Protein 1IXR (pdb70)

Secondary structure (DSSP, 8-state):
---EEEEEEEEE-SSEEEEE-SSEEEEEE--HHHHHH--TTSEEEEEE-----SS---EEEESSHHHHHHHHHHHSSS---HHHHHHHHHHS-HHHHHHHHHTT-HHHHTTSTT--HHHHHHHHHHHTTTS-S--/-EEEEEEEEEEE-SSEEEEEETTEEEEEE--HHHHHT--TTSEEEEE-B----SS---EE--SSHHHHHHHHHHHHSTT--HHHHHHHHHHS-HHHHHHHHHHT-HHHHHSSSS--HHHHHHHHHHHTTT--SS-SS-----S-HHHHHHHHHHHTSS-HHHHHHHHHHHHHH-S---HHHHHHHHHHHT-/------STT--S-SHHHHTTTTTTTGGGTT-S----EEE-SSSSSSSHHHHHHHGGGTT--EEEEESS---STTHHHHHHSSS--SS-EEEEETTTS--TTTTTTTSHHHHSS---EE--SSS---EE-------EEEEE-SS-TTTS-GGGTTSSEEE-----THHHHHHHHHHTTSSSS--B-HHHHHHHHTTSTT-SGGGTHHHHHHTT-HHHHTT--B-TTHHHHHHHSSS-BSSS-BTHHHHHHIIIIIII-SS---HHHHHHHTTS-HHHHHHHTHHHHHTSSSEEEETTEEEE-HHHHTT-

InterPro domains:
  IPR000085 Holliday junction branch migration complex subunit RuvA [MF_00031] (1-191)
  IPR000085 Holliday junction branch migration complex subunit RuvA [TIGR00084] (1-188)
  IPR003583 Helix-hairpin-helix DNA-binding motif, class 1 [SM00278] (72-91)
  IPR003583 Helix-hairpin-helix DNA-binding motif, class 1 [SM00278] (107-126)
  IPR010994 RuvA domain 2-like [SSF47781] (65-133)
  IPR011114 Holliday junction DNA helicase RuvA, C-terminal [PF07499] (145-190)
  IPR011114 Holliday junction DNA helicase RuvA, C-terminal [cd14332] (145-188)
  IPR012340 Nucleic acid-binding, OB-fold [G3DSA:2.40.50.140] (1-62)
  IPR012340 Nucleic acid-binding, OB-fold [SSF50249] (1-62)
  IPR013849 DNA helicase, Holliday junction RuvA type, domain I, bacterial [PF01330] (1-61)
  IPR036267 RuvA, C-terminal domain superfamily [SSF46929] (143-190)
  IPR060101 SAM-like helix-hairpin-helix tandem [PF14520] (71-128)

Nearest PDB structures (foldseek):
  1ixr-assembly1_B  TM=1.005E+00  e=9.733E-39  Thermus thermophilus
  1ixr-assembly1_A  TM=9.745E-01  e=1.577E-21  Thermus thermophilus
  7oa5-assembly1_D  TM=7.017E-01  e=7.449E-16  Mycobacterium leprae TN
  7oa5-assembly1_A  TM=7.133E-01  e=2.540E-15  Mycobacterium leprae TN
  7oa5-assembly1_C  TM=6.881E-01  e=7.663E-15  Mycobacterium leprae TN

B-factor: mean 89.3, std 57.04, range [1.0, 200.0]

Organism: Thermus thermophilus (strain ATCC 27634 / DSM 579 / HB8) (NCBI:txid300852)

Radius of gyration: 40.79 Å; Cα contacts (8 Å, |Δi|>4): 1121; chains: 3; bounding box: 79×107×86 Å

Solvent-accessible surface area: 34448 Å² total; per-residue (Å²): 209,31,133,96,20,154,9,68,0,77,100,58,88,89,40,0,0,7,0,45,33,74,34,31,0,27,42,0,63,4,5,68,67,29,11,128,84,14,109,96,54,123,127,26,26,0,49,0,33,34,36,122,80,166,97,7,44,18,2,2,0,0,49,47,139,46,15,4,51,8,0,41,37,4,19,76,23,78,20,62,20,20,174,23,2,19,16,0,8,32,43,13,51,10,146,85,0,5,165,4,0,55,120,24,40,2,186,53,0,64,66,2,94,72,3,28,110,176,31,0,76,90,0,10,103,74,5,155,65,128,10,79,116,152,111,41,20,32,40,0,97,7,71,2,78,118,51,107,105,34,2,0,30,0,58,3,77,72,81,51,56,102,0,66,4,2,63,64,22,5,144,92,10,111,79,43,122,110,31,23,0,41,1,43,19,36,34,130,138,150,33,126,28,19,16,0,0,51,58,55,22,12,0,31,0,0,48,36,0,40,70,5,78,65,8,22,31,173,32,0,19,18,9,8,27,44,16,81,44,142,79,0,0,116,2,0,54,99,24,40,18,200,45,2,37,79,15,87,49,90,16,160,178,36,2,76,129,2,4,144,60,0,130,49,130,7,25,129,120,18,44,58,41,101,175,127,156,44,112,32,15,76,35,0,6,77,0,0,38,60,6,34,12,176,88,57,100,0,105,63,22,0,96,84,5,40,67,96,76,110,176,23,164,8,29,78,3,1,37,66,0,4,96,106,18,224,147,171,72,93,49,30,55,142,73,31,54,6,52,96,132,8,11,136,100,5,97,68,86,28,99,14,11,177,83,172,102,74,50,24,89,19,4,1,0,56,18,29,70,25,1,14,26,52,57,4,0,74,2,12,5,124,99,38,62,27,104,36,121,63,34,44,0,77,65,13,142,57,38,0,40,11,0,29,28,10,10,110,38,12,122,92,2,6,2,7,4,9,46,68,0,12,143,23,40,217,86,1,26,101,44,14,50,22,2,68,114,89,79,38,1,63,1,101,19,34,160,64,138,74,66,132,76,16,179,10,104,2,20,57,10,3,2,3,0,0,0,57,117,14,76,169,80,18,35,94,4,93,76,92,6,26,37,79,12,78,2,93,68,11,59,54,108,42,0,2,93,1,8,58,136,36,11,157,91,176,56,48,155,7,39,83,72,0,1,56,16,4,1,97,24,0,49,13,8,41,111,19,2,66,139,40,42,114,130,44,116,148,76,90,143,25,64,70,74,91,88,38,53,107,115,38,8,79,84,35,10,54,53,96,29,85,20,60,56,5,6,80,117,70,6,125,50,1,6,57,32,2,31,141,153,62,21,18,28,69,29,14,40,80,66,0,0,101,28,7,103,47,96,70,31,57,1,27,87,89,42,0,53,13,0,60,82,52,40,5,5,116,102,38,146,189,6,19,22,7,33,110,119,2,93,203,70,151

Foldseek 3Di:
DQFKAKAAFQAQDDQWTWGDGPNDTDIAGEAPVCSVVDDHPDMDMFGKDWDADPVGIHIHTHRDVQLRVQLVLLCPFPCNPNLLSSLQCNQDPSVCCLVCLAVLPLVRSPSRPPCHSVNSVRSSVRCHPVSDPPD/DDFKFKAFQQAADDFWTWGCGPNDTHIAGEAPVVRVVHDGPDMAMWGWDWAQDDPGIHIYTYRDPLLVVQLVVLCVFDPRDNVLSSFLPNFDPQLVVLVCQQQFPLVVSLVTPVNDNCVSRSSRVVCHNVDDDPHNDPDDDDDDLLVVLLVVVCVVPDPRCLQSVVLVVVCVVPVDARSVNSNVVSVVVVD/DDDQQDVVPDQDDCPVCVVVVVLLCVCVVPNQERFAAEEAEAPLLDACSNVCRSQVSRPWHEAEEEAVVDDPLCPVVVVQAPPTDQHYEYEYEQNLDHDPCSLVQVLLCQVFAKRWAFAQDPPGDDIDIDGGHGYYYYYYHNDVPPSNPVCVVSTGDYDYTYAAALCSLLVVVQVVQPDPDAHEDRVLSSQLSQLQVSHNVSSCVLCVVVVPDDVCNVCRYYYNVVSQVCCVDVSADHRNQGDLNLLLVCCQPVVVRLDFDALVVSCVVSPHDSCCPCPVHVVVQVVPQFWDQDPRHIGGRPCHVVVD

Sequence (634 aa):
MIRYLRGLVLKKEAGGFVLLAGGVGFFLQAPTPFLQALEEGKEVGVHTHLLLKEEGLSLYGFPDEENLALFELLLSVSGVGPKVALALLSALPPRLLARALLEGDARLLTSASGVGRRLAERIALELKGKVPPHLMIRYLRGLVLKKEAGGFVLLAGGVGFFLQAPTPFLQALEEGKEVGVHTHLLLKEEGLSLYGFPDEENLALFELLLSVSGVGPKVALALLSALPPRLLARALLEGDARLLTSASGVGRRLAERIALELKGKVPPHLLAGEKVESEAAEEAVMALAALGFKEAQARAVVLDLLAQNPKARAQDLIKEALKRLRALRPKTLDEYIGQERLKQKLRVYLEAAKARKEPLEHLLLFGPPGLGKTTLAHVIAHELGVNLRVTSGPAIEKPGDLAAILANSLEEGDILFIDEIHRLSRQAEEHLYPAMEDFVMDIVIGQGPAARTIRLELPRFTLIGATTRPGLITAPLLSRFGIVEHLEYYTPEELAQGVMRDARLLGVRITEEAALEIGRRSRGTMRVAKRLFRRVRDFAQVAGEEVITRERALEALAALGLDELGLEKRDREILEVLILRFGGGPVGLATLATALSEDPGTLEEVHEPYLIRQGLLKRTPRGRVATELARRHL

Structure (mmCIF, N/CA/C/O backbone):
data_1IXR
#
_entry.id   1IXR
#
_cell.length_a   61.581
_cell.length_b   195.113
_cell.length_c   246.244
_cell.angle_alpha   90.00
_cell.angle_beta   90.00
_cell.angle_gamma   90.00
#
_symmetry.space_group_name_H-M   'I 2 2 2'
#
loop_
_entity.id
_entity.type
_entity.pdbx_description
1 polymer 'Holliday junction DNA helicase ruvA'
2 polymer RuvB
3 non-polymer 'PHOSPHOAMINOPHOSPHONIC ACID-ADENYLATE ESTER'
#
loop_
_atom_site.group_PDB
_atom_site.id
_atom_site.type_symbol
_atom_site.label_atom_id
_atom_site.label_alt_id
_atom_site.label_comp_id
_atom_site.label_asym_id
_atom_site.labe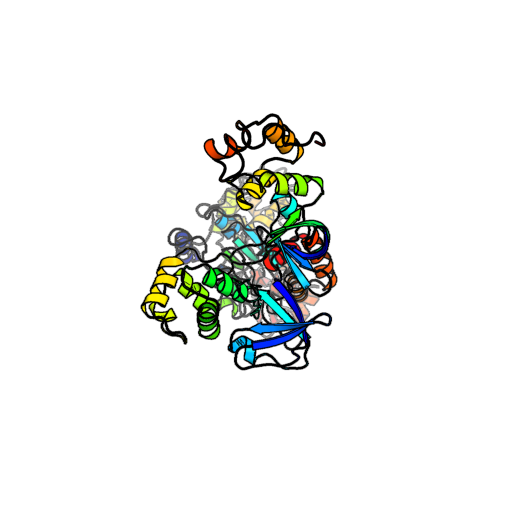l_entity_id
_atom_site.label_seq_id
_atom_site.pdbx_PDB_ins_code
_atom_site.Cartn_x
_atom_site.Cartn_y
_atom_site.Cartn_z
_atom_site.occupancy
_atom_site.B_iso_or_equiv
_atom_site.auth_seq_id
_atom_site.auth_comp_id
_atom_site.auth_asym_id
_atom_site.auth_atom_id
_atom_site.pdbx_PDB_model_num
ATOM 1 N N . MET A 1 1 ? -7.808 2.955 21.690 1.00 30.02 1 MET A N 1
ATOM 2 C CA . MET A 1 1 ? -8.568 2.363 22.807 1.00 30.02 1 MET A CA 1
ATOM 3 C C . MET A 1 1 ? -8.653 3.271 24.052 1.00 30.02 1 MET A C 1
ATOM 4 O O . MET A 1 1 ? -9.492 3.052 24.928 1.00 30.02 1 MET A O 1
ATOM 9 N N . ILE A 1 2 ? -7.807 4.283 24.170 1.00 15.82 2 ILE A N 1
ATOM 10 C CA . ILE A 1 2 ? -7.945 5.138 25.353 1.00 15.82 2 ILE A CA 1
ATOM 11 C C . ILE A 1 2 ? -9.051 6.164 25.047 1.00 15.82 2 ILE A C 1
ATOM 12 O O . ILE A 1 2 ? -9.057 6.812 23.980 1.00 15.82 2 ILE A O 1
ATOM 17 N N . ARG A 1 3 ? -9.992 6.299 25.979 1.00 35.75 3 ARG A N 1
ATOM 18 C CA . ARG A 1 3 ? -11.120 7.209 25.798 1.00 35.75 3 ARG A CA 1
ATOM 19 C C . ARG A 1 3 ? -11.141 8.182 26.942 1.00 35.75 3 ARG A C 1
ATOM 20 O O . ARG A 1 3 ? -11.602 9.310 26.806 1.00 35.75 3 ARG A O 1
ATOM 28 N N . TYR A 1 4 ? -10.656 7.725 28.085 1.00 25.74 4 TYR A N 1
ATOM 29 C CA . TYR A 1 4 ? -10.616 8.570 29.259 1.00 25.74 4 TYR A CA 1
ATOM 30 C C . TYR A 1 4 ? -9.297 8.352 29.960 1.00 25.74 4 TYR A C 1
ATOM 31 O O . TYR A 1 4 ? -8.833 7.227 30.073 1.00 25.74 4 TYR A O 1
ATOM 40 N N . LEU A 1 5 ? -8.687 9.434 30.419 1.00 56.05 5 LEU A N 1
ATOM 41 C CA . LEU A 1 5 ? -7.420 9.346 31.114 1.00 56.05 5 LEU A CA 1
ATOM 42 C C . LEU A 1 5 ? -7.542 10.323 32.246 1.00 56.05 5 LEU A C 1
ATOM 43 O O . LEU A 1 5 ? -7.882 11.485 32.040 1.00 56.05 5 LEU A O 1
ATOM 48 N N . ARG A 1 6 ? -7.283 9.839 33.447 1.00 20.79 6 ARG A N 1
ATOM 49 C CA . ARG A 1 6 ? -7.384 10.665 34.643 1.00 20.79 6 ARG A CA 1
ATOM 50 C C . ARG A 1 6 ? -6.119 10.531 35.483 1.00 20.79 6 ARG A C 1
ATOM 51 O O . ARG A 1 6 ? -5.816 9.464 36.025 1.00 20.79 6 ARG A O 1
ATOM 59 N N . GLY A 1 7 ? -5.378 11.629 35.568 1.00 39.71 7 GLY A N 1
ATOM 60 C CA . GLY A 1 7 ? -4.138 11.634 36.314 1.00 39.71 7 GLY A CA 1
ATOM 61 C C . GLY A 1 7 ? -3.549 13.024 36.407 1.00 39.71 7 GLY A C 1
ATOM 62 O O . GLY A 1 7 ? -4.143 14.014 35.967 1.00 39.71 7 GLY A O 1
ATOM 63 N N . LEU A 1 8 ? -2.356 13.082 36.978 1.00 27.84 8 LEU A N 1
ATOM 64 C CA . LEU A 1 8 ? -1.637 14.328 37.200 1.00 27.84 8 LEU A CA 1
ATOM 65 C C . LEU A 1 8 ? -1.089 14.984 35.951 1.00 27.84 8 LEU A C 1
ATOM 66 O O . LEU A 1 8 ? -0.508 14.315 35.104 1.00 27.84 8 LEU A O 1
ATOM 71 N N . VAL A 1 9 ? -1.274 16.294 35.834 1.00 26.69 9 VAL A N 1
ATOM 72 C CA . VAL A 1 9 ? -0.731 17.009 34.692 1.00 26.69 9 VAL A CA 1
ATOM 73 C C . VAL A 1 9 ? 0.730 17.296 35.036 1.00 26.69 9 VAL A C 1
ATOM 74 O O . VAL A 1 9 ? 1.066 18.286 35.675 1.00 26.69 9 VAL A O 1
ATOM 78 N N . LEU A 1 10 ? 1.597 16.388 34.617 1.00 24.31 10 LEU A N 1
ATOM 79 C CA . LEU A 1 10 ? 3.008 16.502 34.880 1.00 24.31 10 LEU A CA 1
ATOM 80 C C . LEU A 1 10 ? 3.588 17.730 34.244 1.00 24.31 10 LEU A C 1
ATOM 81 O O . LEU A 1 10 ? 4.503 18.281 34.788 1.00 24.31 10 LEU A O 1
ATOM 86 N N . LYS A 1 11 ? 3.095 18.178 33.101 1.00 20.78 11 LYS A N 1
ATOM 87 C CA . LYS A 1 11 ? 3.676 19.396 32.540 1.00 20.78 11 LYS A CA 1
ATOM 88 C C . LYS A 1 11 ? 2.959 20.034 31.350 1.00 20.78 11 LYS A C 1
ATOM 89 O O . LYS A 1 11 ? 3.040 19.509 30.248 1.00 20.78 11 LYS A O 1
ATOM 95 N N . LYS A 1 12 ? 2.261 21.157 31.557 1.00 31.88 12 LYS A N 1
ATOM 96 C CA . LYS A 1 12 ? 1.592 21.831 30.444 1.00 31.88 12 LYS A CA 1
ATOM 97 C C . LYS A 1 12 ? 2.716 22.202 29.511 1.00 31.88 12 LYS A C 1
ATOM 98 O O . LYS A 1 12 ? 3.853 22.194 29.942 1.00 31.88 12 LYS A O 1
ATOM 104 N N . GLU A 1 13 ? 2.465 22.537 28.252 1.00 70.58 13 GLU A N 1
ATOM 105 C CA . GLU A 1 13 ? 3.635 22.871 27.476 1.00 70.58 13 GLU A CA 1
ATOM 106 C C . GLU A 1 13 ? 3.585 23.661 26.184 1.00 70.58 13 GLU A C 1
ATOM 107 O O . GLU A 1 13 ? 4.552 24.375 25.889 1.00 70.58 13 GLU A O 1
ATOM 113 N N . ALA A 1 14 ? 2.521 23.567 25.394 1.00 72.24 14 ALA A N 1
ATOM 114 C CA . ALA A 1 14 ? 2.521 24.355 24.156 1.00 72.24 14 ALA A CA 1
ATOM 115 C C . ALA A 1 14 ? 1.272 24.187 23.329 1.00 72.24 14 ALA A C 1
ATOM 116 O O . ALA A 1 14 ? 0.556 25.153 23.048 1.00 72.24 14 ALA A O 1
ATOM 118 N N . GLY A 1 15 ? 1.051 22.946 22.910 1.00 75.26 15 GLY A N 1
ATOM 119 C CA . GLY A 1 15 ? -0.112 22.601 22.118 1.00 75.26 15 GLY A CA 1
ATOM 120 C C . GLY A 1 15 ? -0.612 21.338 22.762 1.00 75.26 15 GLY A C 1
ATOM 121 O O . GLY A 1 15 ? -1.625 20.768 22.367 1.00 75.26 15 GLY A O 1
ATOM 122 N N . GLY A 1 16 ? 0.143 20.911 23.771 1.00 28.97 16 GLY A N 1
ATOM 123 C CA . GLY A 1 16 ? -0.195 19.718 24.522 1.00 28.97 16 GLY A CA 1
ATOM 124 C C . GLY A 1 16 ? 0.204 19.812 25.987 1.00 28.97 16 GLY A C 1
ATOM 125 O O . GLY A 1 16 ? 0.442 20.894 26.508 1.00 28.97 16 GLY A O 1
ATOM 126 N N . PHE A 1 17 ? 0.265 18.665 26.647 1.00 35.05 17 PHE A N 1
ATOM 127 C CA . PHE A 1 17 ? 0.648 18.583 28.043 1.00 35.05 17 PHE A CA 1
ATOM 128 C C . PHE A 1 17 ? 0.942 17.137 28.391 1.00 35.05 17 PHE A C 1
ATOM 129 O O . PHE A 1 17 ? 0.576 16.227 27.646 1.00 35.05 17 PHE A O 1
ATOM 137 N N . VAL A 1 18 ? 1.614 16.911 29.506 1.00 15.49 18 VAL A N 1
ATOM 138 C CA . VAL A 1 18 ? 1.895 15.539 29.872 1.00 15.49 18 VAL A CA 1
ATOM 139 C C . VAL A 1 18 ? 1.084 15.101 31.069 1.00 15.49 18 VAL A C 1
ATOM 140 O O . VAL A 1 18 ? 1.096 15.736 32.104 1.00 15.49 18 VAL A O 1
ATOM 144 N N . LEU A 1 19 ? 0.385 13.994 30.929 1.00 12.80 19 LEU A N 1
ATOM 145 C CA . LEU A 1 19 ? -0.438 13.524 32.006 1.00 12.80 19 LEU A CA 1
ATOM 146 C C . LEU A 1 19 ? 0.118 12.222 32.527 1.00 12.80 19 LEU A C 1
ATOM 147 O O . LEU A 1 19 ? 0.400 11.292 31.770 1.00 12.80 19 LEU A O 1
ATOM 152 N N . LEU A 1 20 ? 0.272 12.167 33.839 1.00 49.48 20 LEU A N 1
ATOM 153 C CA . LEU A 1 20 ? 0.817 11.000 34.490 1.00 49.48 20 LEU A CA 1
ATOM 154 C C . LEU A 1 20 ? -0.302 10.043 34.815 1.00 49.48 20 LEU A C 1
ATOM 155 O O . LEU A 1 20 ? -1.238 10.399 35.535 1.00 49.48 20 LEU A O 1
ATOM 160 N N . ALA A 1 21 ? -0.201 8.824 34.299 1.00 45.30 21 ALA A N 1
ATOM 161 C CA . ALA A 1 21 ? -1.236 7.840 34.536 1.00 45.30 21 ALA A CA 1
ATOM 162 C C . ALA A 1 21 ? -0.702 6.540 35.110 1.00 45.30 21 ALA A C 1
ATOM 163 O O . ALA A 1 21 ? -0.751 5.483 34.471 1.00 45.30 21 ALA A O 1
ATOM 165 N N . GLY A 1 22 ? -0.210 6.630 36.340 1.00 46.98 22 GLY A N 1
ATOM 166 C CA . GLY A 1 22 ? 0.336 5.471 37.013 1.00 46.98 22 GLY A CA 1
ATOM 167 C C . GLY A 1 22 ? 1.656 5.027 36.419 1.00 46.98 22 GLY A C 1
ATOM 168 O O . GLY A 1 22 ? 1.702 4.026 35.694 1.00 46.98 22 GLY A O 1
ATOM 169 N N . GLY A 1 23 ? 2.711 5.793 36.718 1.00 95.57 23 GLY A N 1
ATOM 170 C CA . GLY A 1 23 ? 4.064 5.509 36.250 1.00 95.57 23 GLY A CA 1
ATOM 171 C C . GLY A 1 23 ? 4.360 5.710 34.773 1.00 95.57 23 GLY A C 1
ATOM 172 O O . GLY A 1 23 ? 5.442 5.350 34.294 1.00 95.57 23 GLY A O 1
ATOM 173 N N . VAL A 1 24 ? 3.414 6.304 34.054 1.00 57.81 24 VAL A N 1
ATOM 174 C CA . VAL A 1 24 ? 3.571 6.518 32.623 1.00 57.81 24 VAL A CA 1
ATOM 175 C C . VAL A 1 24 ? 3.116 7.887 32.149 1.00 57.81 24 VAL A C 1
ATOM 176 O O . VAL A 1 24 ? 1.940 8.240 32.276 1.00 57.81 24 VAL A O 1
ATOM 180 N N . GLY A 1 25 ? 4.065 8.645 31.600 1.00 24.01 25 GLY A N 1
ATOM 181 C CA . GLY A 1 25 ? 3.772 9.965 31.079 1.00 24.01 25 GLY A CA 1
ATOM 182 C C . GLY A 1 25 ? 3.080 9.960 29.717 1.00 24.01 25 GLY A C 1
ATOM 183 O O . GLY A 1 25 ? 3.699 9.686 28.674 1.00 24.01 25 GLY A O 1
ATOM 184 N N . PHE A 1 26 ? 1.786 10.240 29.711 1.00 12.66 26 PHE A N 1
ATOM 185 C CA . PHE A 1 26 ? 1.068 10.301 28.455 1.00 12.66 26 PHE A CA 1
ATOM 186 C C . PHE A 1 26 ? 1.122 11.736 27.890 1.00 12.66 26 PHE A C 1
ATOM 187 O O . PHE A 1 26 ? 1.033 12.691 28.650 1.00 12.66 26 PHE A O 1
ATOM 195 N N . PHE A 1 27 ? 1.285 11.910 26.582 1.00 19.72 27 PHE A N 1
ATOM 196 C CA . PHE A 1 27 ? 1.274 13.273 26.073 1.00 19.72 27 PHE A CA 1
ATOM 197 C C . PHE A 1 27 ? 0.104 13.600 25.158 1.00 19.72 27 PHE A C 1
ATOM 198 O O . PHE A 1 27 ? -0.019 13.030 24.067 1.00 19.72 27 PHE A O 1
ATOM 206 N N . LEU A 1 28 ? -0.707 14.570 25.551 1.00 13.86 28 LEU A N 1
ATOM 207 C CA . LEU A 1 28 ? -1.845 14.881 24.727 1.00 13.86 28 LEU A CA 1
ATOM 208 C C . LEU A 1 28 ? -1.859 16.282 24.181 1.00 13.86 28 LEU A C 1
ATOM 209 O O . LEU A 1 28 ? -1.479 17.221 24.872 1.00 13.86 28 LEU A O 1
ATOM 214 N N . GLN A 1 29 ? -2.283 16.412 22.925 1.00 14.79 29 GLN A N 1
ATOM 215 C CA . GLN A 1 29 ? -2.440 17.704 22.281 1.00 14.79 29 GLN A CA 1
ATOM 216 C C . GLN A 1 29 ? -3.872 17.974 22.753 1.00 14.79 29 GLN A C 1
ATOM 217 O O . GLN A 1 29 ? -4.554 17.022 23.122 1.00 14.79 29 GLN A O 1
ATOM 223 N N . ALA A 1 30 ? -4.336 19.225 22.757 1.00 24.79 30 ALA A N 1
ATOM 224 C CA . ALA A 1 30 ? -5.696 19.544 23.223 1.00 24.79 30 ALA A CA 1
ATOM 225 C C . ALA A 1 30 ? -5.998 20.958 22.850 1.00 24.79 30 ALA A C 1
ATOM 226 O O . ALA A 1 30 ? -5.088 21.695 22.574 1.00 24.79 30 ALA A O 1
ATOM 228 N N . PRO A 1 31 ? -7.273 21.366 22.856 1.00 24.46 31 PRO A N 1
ATOM 229 C CA . PRO A 1 31 ? -7.692 22.729 22.507 1.00 24.46 31 PRO A CA 1
ATOM 230 C C . PRO A 1 31 ? -7.084 23.821 23.380 1.00 24.46 31 PRO A C 1
ATOM 231 O O . PRO A 1 31 ? -7.127 23.742 24.624 1.00 24.46 31 PRO A O 1
ATOM 235 N N . THR A 1 32 ? -6.532 24.837 22.710 1.00 25.23 32 THR A N 1
ATOM 236 C CA . THR A 1 32 ? -5.891 25.975 23.356 1.00 25.23 32 THR A CA 1
ATOM 237 C C . THR A 1 32 ? -6.657 26.386 24.597 1.00 25.23 32 THR A C 1
ATOM 238 O O . THR A 1 32 ? -6.117 26.405 25.694 1.00 25.23 32 THR A O 1
ATOM 242 N N . PRO A 1 33 ? -7.927 26.747 24.442 1.00 20.56 33 PRO A N 1
ATOM 243 C CA . PRO A 1 33 ? -8.666 27.129 25.633 1.00 20.56 33 PRO A CA 1
ATOM 244 C C . PRO A 1 33 ? -8.391 26.108 26.718 1.00 20.56 33 PRO A C 1
ATOM 245 O O . PRO A 1 33 ? -7.637 26.371 27.662 1.00 20.56 33 PRO A O 1
ATOM 249 N N . PHE A 1 34 ? -8.984 24.929 26.575 1.00 23.68 34 PHE A N 1
ATOM 250 C CA . PHE A 1 34 ? -8.776 23.900 27.570 1.00 23.68 34 PHE A CA 1
ATOM 251 C C . PHE A 1 34 ? -7.362 23.987 28.013 1.00 23.68 34 PHE A C 1
ATOM 252 O O . PHE A 1 34 ? -7.078 24.137 29.198 1.00 23.68 34 PHE A O 1
ATOM 260 N N . LEU A 1 35 ? -6.469 23.921 27.043 1.00 23.61 35 LEU A N 1
ATOM 261 C CA . LEU A 1 35 ? -5.059 23.966 27.361 1.00 23.61 35 LEU A CA 1
ATOM 262 C C . LEU A 1 35 ? -4.675 24.988 28.424 1.00 23.61 35 LEU A C 1
ATOM 263 O O . LEU A 1 35 ? -4.059 24.626 29.422 1.00 23.61 35 LEU A O 1
ATOM 268 N N . GLN A 1 36 ? -5.036 26.252 28.223 1.00 32.94 36 GLN A N 1
ATOM 269 C CA . GLN A 1 36 ? -4.705 27.298 29.189 1.00 32.94 36 GLN A CA 1
ATOM 270 C C . GLN A 1 36 ? -5.443 27.080 30.521 1.00 32.94 36 GLN A C 1
ATOM 271 O O . GLN A 1 36 ? -4.838 27.106 31.602 1.00 32.94 36 GLN A O 1
ATOM 277 N N . ALA A 1 37 ? -6.749 26.846 30.439 1.00 21.31 37 ALA A N 1
ATOM 278 C CA . ALA A 1 37 ? -7.533 26.606 31.634 1.00 21.31 37 ALA A CA 1
ATOM 279 C C . ALA A 1 37 ? -6.783 25.620 32.503 1.00 21.31 37 ALA A C 1
ATOM 280 O O . ALA A 1 37 ? -6.545 25.870 33.676 1.00 21.31 37 ALA A O 1
ATOM 282 N N . LEU A 1 38 ? -6.400 24.505 31.894 1.00 36.48 38 LEU A N 1
ATOM 283 C CA . LEU A 1 38 ? -5.657 23.431 32.556 1.00 36.48 38 LEU A CA 1
ATOM 284 C C . LEU A 1 38 ? -4.563 23.875 33.534 1.00 36.48 38 LEU A C 1
ATOM 285 O O . LEU A 1 38 ? -3.600 24.527 33.119 1.00 36.48 38 LEU A O 1
ATOM 290 N N . GLU A 1 39 ? -4.696 23.521 34.818 1.00 35.71 39 GLU A N 1
ATOM 291 C CA . GLU A 1 39 ? -3.650 23.896 35.776 1.00 35.71 39 GLU A CA 1
ATOM 292 C C . GLU A 1 39 ? -2.703 22.731 36.116 1.00 35.71 39 GLU A C 1
ATOM 293 O O . GLU A 1 39 ? -3.109 21.733 36.706 1.00 35.71 39 GLU A O 1
ATOM 299 N N . GLU A 1 40 ? -1.435 22.874 35.722 1.00 28.36 40 GLU A N 1
ATOM 300 C CA . GLU A 1 40 ? -0.442 21.830 35.928 1.00 28.36 40 GLU A CA 1
ATOM 301 C C . GLU A 1 40 ? -0.015 21.627 37.349 1.00 28.36 40 GLU A C 1
ATOM 302 O O . GLU A 1 40 ? 0.096 22.571 38.109 1.00 28.36 40 GLU A O 1
ATOM 308 N N . GLY A 1 41 ? 0.234 20.374 37.701 1.00 40.04 41 GLY A N 1
ATOM 309 C CA . GLY A 1 41 ? 0.657 20.055 39.044 1.00 40.04 41 GLY A CA 1
ATOM 310 C C . GLY A 1 41 ? -0.477 19.385 39.781 1.00 40.04 41 GLY A C 1
ATOM 311 O O . GLY A 1 41 ? -0.269 18.787 40.831 1.00 40.04 41 GLY A O 1
ATOM 312 N N . LYS A 1 42 ? -1.684 19.469 39.237 1.00 60.63 42 LYS A N 1
ATOM 313 C CA . LYS A 1 42 ? -2.818 18.853 39.902 1.00 60.63 42 LYS A CA 1
ATOM 314 C C . LYS A 1 42 ? -3.448 17.720 39.094 1.00 60.63 42 LYS A C 1
ATOM 315 O O . LYS A 1 42 ? -2.911 17.298 38.065 1.00 60.63 42 LYS A O 1
ATOM 321 N N . GLU A 1 43 ? -4.575 17.206 39.573 1.00 58.39 43 GLU A N 1
ATOM 322 C CA . GLU A 1 43 ? -5.233 16.118 38.875 1.00 58.39 43 GLU A CA 1
ATOM 323 C C . GLU A 1 43 ? -6.177 16.637 37.815 1.00 58.39 43 GLU A C 1
ATOM 324 O O . GLU A 1 43 ? -6.500 17.826 37.776 1.00 58.39 43 GLU A O 1
ATOM 330 N N . VAL A 1 44 ? -6.608 15.717 36.960 1.00 37.31 44 VAL A N 1
ATOM 331 C CA . VAL A 1 44 ? -7.510 16.010 35.857 1.00 37.31 44 VAL A CA 1
ATOM 332 C C . VAL A 1 44 ? -7.852 14.727 35.135 1.00 37.31 44 VAL A C 1
ATOM 333 O O . VAL A 1 44 ? -7.009 13.824 35.010 1.00 37.31 44 VAL A O 1
ATOM 337 N N . GLY A 1 45 ? -9.091 14.669 34.659 1.00 21.59 45 GLY A N 1
ATOM 338 C CA . GLY A 1 45 ? -9.557 13.537 33.890 1.00 21.59 45 GLY A CA 1
ATOM 339 C C . GLY A 1 45 ? -9.869 14.231 32.587 1.00 21.59 45 GLY A C 1
ATOM 340 O O . GLY A 1 45 ? -10.227 15.407 32.606 1.00 21.59 45 GLY A O 1
ATOM 341 N N . VAL A 1 46 ? -9.698 13.559 31.456 1.00 27.42 46 VAL A N 1
ATOM 342 C CA . VAL A 1 46 ? -9.999 14.201 30.182 1.00 27.42 46 VAL A CA 1
ATOM 343 C C . VAL A 1 46 ? -10.394 13.148 29.175 1.00 27.42 46 VAL A C 1
ATOM 344 O O . VAL A 1 46 ? -9.645 12.217 28.924 1.00 27.42 46 VAL A O 1
ATOM 348 N N . HIS A 1 47 ? -11.581 13.288 28.609 1.00 22.59 47 HIS A N 1
ATOM 349 C CA . HIS A 1 47 ? -12.055 12.332 27.622 1.00 22.59 47 HIS A CA 1
ATOM 350 C C . HIS A 1 47 ? -11.173 12.524 26.416 1.00 22.59 47 HIS A C 1
ATOM 351 O O . HIS A 1 47 ? -11.151 13.597 25.795 1.00 22.59 47 HIS A O 1
ATOM 358 N N . THR A 1 48 ? -10.458 11.448 26.104 1.00 36.92 48 THR A N 1
ATOM 359 C CA . THR A 1 48 ? -9.483 11.406 25.031 1.00 36.92 48 THR A CA 1
ATOM 360 C C . THR A 1 48 ? -9.856 10.647 23.774 1.00 36.92 48 THR A C 1
ATOM 361 O O . THR A 1 48 ? -10.899 10.014 23.683 1.00 36.92 48 THR A O 1
ATOM 365 N N . HIS A 1 49 ? -8.939 10.719 22.819 1.00 31.20 49 HIS A N 1
ATOM 366 C CA . HIS A 1 49 ? -9.077 10.052 21.551 1.00 31.20 49 HIS A CA 1
ATOM 367 C C . HIS A 1 49 ? -7.711 9.677 21.019 1.00 31.20 49 HIS A C 1
ATOM 368 O O . HIS A 1 49 ? -6.912 10.547 20.698 1.00 31.20 49 HIS A O 1
ATOM 375 N N . LEU A 1 50 ? -7.464 8.375 20.894 1.00 30.34 50 LEU A N 1
ATOM 376 C CA . LEU A 1 50 ? -6.183 7.859 20.429 1.00 30.34 50 LEU A CA 1
ATOM 377 C C . LEU A 1 50 ? -6.163 7.746 18.943 1.00 30.34 50 LEU A C 1
ATOM 378 O O . LEU A 1 50 ? -6.961 7.052 18.359 1.00 30.34 50 LEU A O 1
ATOM 383 N N . LEU A 1 51 ? -5.211 8.407 18.329 1.00 4.93 51 LEU A N 1
ATOM 384 C CA . LEU A 1 51 ? -5.122 8.421 16.880 1.00 4.93 51 LEU A CA 1
ATOM 385 C C . LEU A 1 51 ? -3.832 7.874 16.320 1.00 4.93 51 LEU A C 1
ATOM 386 O O . LEU A 1 51 ? -2.760 8.417 16.600 1.00 4.93 51 LEU A O 1
ATOM 391 N N . LEU A 1 52 ? -3.934 6.837 15.491 1.00 29.87 52 LEU A N 1
ATOM 392 C CA . LEU A 1 52 ? -2.737 6.237 14.926 1.00 29.87 52 LEU A CA 1
ATOM 393 C C . LEU A 1 52 ? -2.311 6.915 13.648 1.00 29.87 52 LEU A C 1
ATOM 394 O O . LEU A 1 52 ? -3.115 7.550 12.979 1.00 29.87 52 LEU A O 1
ATOM 399 N N . LYS A 1 53 ? -1.030 6.760 13.324 1.00 134.58 53 LYS A N 1
ATOM 400 C CA . LYS A 1 53 ? -0.446 7.363 12.136 1.00 134.58 53 LYS A CA 1
ATOM 401 C C . LYS A 1 53 ? 0.744 6.581 11.588 1.00 134.58 53 LYS A C 1
ATOM 402 O O . LYS A 1 53 ? 1.137 5.549 12.135 1.00 134.58 53 LYS A O 1
ATOM 408 N N . GLU A 1 54 ? 1.304 7.094 10.494 1.00 132.95 54 GLU A N 1
ATOM 409 C CA . GLU A 1 54 ? 2.477 6.504 9.863 1.00 132.95 54 GLU A CA 1
ATOM 410 C C . GLU A 1 54 ? 3.522 6.529 10.960 1.00 132.95 54 GLU A C 1
ATOM 411 O O . GLU A 1 54 ? 4.187 5.535 11.244 1.00 132.95 54 GLU A O 1
ATOM 417 N N . GLU A 1 55 ? 3.650 7.698 11.573 1.00 27.26 55 GLU A N 1
ATOM 418 C CA . GLU A 1 55 ? 4.584 7.881 12.654 1.00 27.26 55 GLU A CA 1
ATOM 419 C C . GLU A 1 55 ? 4.205 6.873 13.715 1.00 27.26 55 GLU A C 1
ATOM 420 O O . GLU A 1 55 ? 4.867 5.853 13.874 1.00 27.26 55 GLU A O 1
ATOM 426 N N . GLY A 1 56 ? 3.110 7.173 14.417 1.00 19.27 56 GLY A N 1
ATOM 427 C CA . GLY A 1 56 ? 2.606 6.315 15.472 1.00 19.27 56 GLY A CA 1
ATOM 428 C C . GLY A 1 56 ? 1.484 6.988 16.227 1.00 19.27 56 GLY A C 1
ATOM 429 O O . GLY A 1 56 ? 1.007 8.021 15.813 1.00 19.27 56 GLY A O 1
ATOM 430 N N . LEU A 1 57 ? 1.074 6.405 17.343 1.00 29.70 57 LEU A N 1
ATOM 431 C CA . LEU A 1 57 ? -0.010 6.933 18.165 1.00 29.70 57 LEU A CA 1
ATOM 432 C C . LEU A 1 57 ? 0.026 8.435 18.384 1.00 29.70 57 LEU A C 1
ATOM 433 O O . LEU A 1 57 ? 1.058 9.054 18.220 1.00 29.70 57 LEU A O 1
ATOM 438 N N . SER A 1 58 ? -1.121 9.005 18.736 1.00 27.30 58 SER A N 1
ATOM 439 C CA . SER A 1 58 ? -1.291 10.428 19.028 1.00 27.30 58 SER A CA 1
ATOM 440 C C . SER A 1 58 ? -2.536 10.508 19.896 1.00 27.30 58 SER A C 1
ATOM 441 O O . SER A 1 58 ? -3.610 10.087 19.468 1.00 27.30 58 SER A O 1
ATOM 444 N N . LEU A 1 59 ? -2.421 11.020 21.115 1.00 25.41 59 LEU A N 1
ATOM 445 C CA . LEU A 1 59 ? -3.592 11.128 21.973 1.00 25.41 59 LEU A CA 1
ATOM 446 C C . LEU A 1 59 ? -4.161 12.520 21.864 1.00 25.41 59 LEU A C 1
ATOM 447 O O . LEU A 1 59 ? -3.478 13.458 21.479 1.00 25.41 59 LEU A O 1
ATOM 452 N N . TYR A 1 60 ? -5.423 12.663 22.216 1.00 56.18 60 TYR A N 1
ATOM 453 C CA . TYR A 1 60 ? -6.051 13.961 22.168 1.00 56.18 60 TYR A CA 1
ATOM 454 C C . TYR A 1 60 ? -7.001 14.014 23.317 1.00 56.18 60 TYR A C 1
ATOM 455 O O . TYR A 1 60 ? -8.027 13.364 23.316 1.00 56.18 60 TYR A O 1
ATOM 464 N N . GLY A 1 61 ? -6.638 14.763 24.331 1.00 35.26 61 GLY A N 1
ATOM 465 C CA . GLY A 1 61 ? -7.518 14.847 25.460 1.00 35.26 61 GLY A CA 1
ATOM 466 C C . GLY A 1 61 ? -8.387 16.075 25.342 1.00 35.26 61 GLY A C 1
ATOM 467 O O . GLY A 1 61 ? -7.982 17.094 24.790 1.00 35.26 61 GLY A O 1
ATOM 468 N N . PHE A 1 62 ? -9.598 15.962 25.864 1.00 32.91 62 PHE A N 1
ATOM 469 C CA . PHE A 1 62 ? -10.550 17.048 25.866 1.00 32.91 62 PHE A CA 1
ATOM 470 C C . PHE A 1 62 ? -11.268 16.991 27.211 1.00 32.91 62 PHE A C 1
ATOM 471 O O . PHE A 1 62 ? -11.254 15.965 27.897 1.00 32.91 62 PHE A O 1
ATOM 479 N N . PRO A 1 63 ? -11.923 18.089 27.599 1.00 26.63 63 PRO A N 1
ATOM 480 C CA . PRO A 1 63 ? -12.656 18.200 28.864 1.00 26.63 63 PRO A CA 1
ATOM 481 C C . PRO A 1 63 ? -14.010 17.516 28.952 1.00 26.63 63 PRO A C 1
ATOM 482 O O . PRO A 1 63 ? -14.578 17.436 30.031 1.00 26.63 63 PRO A O 1
ATOM 486 N N . ASP A 1 64 ? -14.542 17.016 27.846 1.00 75.71 64 ASP A N 1
ATOM 487 C CA . ASP A 1 64 ? -15.856 16.392 27.924 1.00 75.71 64 ASP A CA 1
ATOM 488 C C . ASP A 1 64 ? -16.290 15.539 26.740 1.00 75.71 64 ASP A C 1
ATOM 489 O O . ASP A 1 64 ? -15.744 15.648 25.642 1.00 75.71 64 ASP A O 1
ATOM 494 N N . GLU A 1 65 ? -17.296 14.697 26.984 1.00 36.45 65 GLU A N 1
ATOM 495 C CA . GLU A 1 65 ? -17.845 13.825 25.955 1.00 36.45 65 GLU A CA 1
ATOM 496 C C . GLU A 1 65 ? -18.163 14.802 24.857 1.00 36.45 65 GLU A C 1
ATOM 497 O O . GLU A 1 65 ? -18.108 14.491 23.668 1.00 36.45 65 GLU A O 1
ATOM 503 N N . GLU A 1 66 ? -18.461 16.011 25.307 1.00 28.78 66 GLU A N 1
ATOM 504 C CA . GLU A 1 66 ? -18.833 17.115 24.454 1.00 28.78 66 GLU A CA 1
ATOM 505 C C . GLU A 1 66 ? -17.831 17.447 23.359 1.00 28.78 66 GLU A C 1
ATOM 506 O O . GLU A 1 66 ? -18.070 17.152 22.178 1.00 28.78 66 GLU A O 1
ATOM 512 N N . ASN A 1 67 ? -16.717 18.067 23.758 1.00 43.49 67 ASN A N 1
ATOM 513 C CA . ASN A 1 67 ? -15.649 18.467 22.839 1.00 43.49 67 ASN A CA 1
ATOM 514 C C . ASN A 1 67 ? -15.095 17.294 22.076 1.00 43.49 67 ASN A C 1
ATOM 515 O O . ASN A 1 67 ? -14.877 17.358 20.869 1.00 43.49 67 ASN A O 1
ATOM 520 N N . LEU A 1 68 ? -14.850 16.227 22.816 1.00 42.37 68 LEU A N 1
ATOM 521 C CA . LEU A 1 68 ? -14.366 14.987 22.248 1.00 42.37 68 LEU A CA 1
ATOM 522 C C . LEU A 1 68 ? -15.191 14.657 21.023 1.00 42.37 68 LEU A C 1
ATOM 523 O O . LEU A 1 68 ? -14.655 14.433 19.922 1.00 42.37 68 LEU A O 1
ATOM 528 N N . ALA A 1 69 ? -16.501 14.591 21.255 1.00 34.36 69 ALA A N 1
ATOM 529 C CA . ALA A 1 69 ? -17.476 14.288 20.226 1.00 34.36 69 ALA A CA 1
ATOM 530 C C . ALA A 1 69 ? -17.322 15.182 19.001 1.00 34.36 69 ALA A C 1
ATOM 531 O O . ALA A 1 69 ? -17.352 14.699 17.883 1.00 34.36 69 ALA A O 1
ATOM 533 N N . LEU A 1 70 ? -17.164 16.479 19.192 1.00 36.42 70 LEU A N 1
ATOM 534 C CA . LEU A 1 70 ? -16.987 17.356 18.046 1.00 36.42 70 LEU A CA 1
ATOM 535 C C . LEU A 1 70 ? -15.651 17.069 17.361 1.00 36.42 70 LEU A C 1
ATOM 536 O O . LEU A 1 70 ? -15.528 17.102 16.118 1.00 36.42 70 LEU A O 1
ATOM 541 N N . PHE A 1 71 ? -14.640 16.816 18.194 1.00 13.90 71 PHE A N 1
ATOM 542 C CA . PHE A 1 71 ? -13.314 16.552 17.690 1.00 13.90 71 PHE A CA 1
ATOM 543 C C . PHE A 1 71 ? -13.395 15.383 16.794 1.00 13.90 71 PHE A C 1
ATOM 544 O O . PHE A 1 71 ? -12.911 15.434 15.664 1.00 13.90 71 PHE A O 1
ATOM 552 N N . GLU A 1 72 ? -14.015 14.323 17.298 1.00 24.79 72 GLU A N 1
ATOM 553 C CA . GLU A 1 72 ? -14.127 13.116 16.508 1.00 24.79 72 GLU A CA 1
ATOM 554 C C . GLU A 1 72 ? -14.932 13.352 15.238 1.00 24.79 72 GLU A C 1
ATOM 555 O O . GLU A 1 72 ? -14.544 12.922 14.145 1.00 24.79 72 GLU A O 1
ATOM 561 N N . LEU A 1 73 ? -16.023 14.085 15.369 1.00 40.92 73 LEU A N 1
ATOM 562 C CA . LEU A 1 73 ? -16.857 14.334 14.218 1.00 40.92 73 LEU A CA 1
ATOM 563 C C . LEU A 1 73 ? -16.052 15.068 13.197 1.00 40.92 73 LEU A C 1
ATOM 564 O O . LEU A 1 73 ? -15.988 14.652 12.057 1.00 40.92 73 LEU A O 1
ATOM 569 N N . LEU A 1 74 ? -15.420 16.158 13.590 1.00 36.09 74 LEU A N 1
ATOM 570 C CA . LEU A 1 74 ? -14.635 16.881 12.609 1.00 36.09 74 LEU A CA 1
ATOM 571 C C . LEU A 1 74 ? -13.573 15.991 11.923 1.00 36.09 74 LEU A C 1
ATOM 572 O O . LEU A 1 74 ? -13.323 16.118 10.721 1.00 36.09 74 LEU A O 1
ATOM 577 N N . LEU A 1 75 ? -12.981 15.070 12.678 1.00 39.86 75 LEU A N 1
ATOM 578 C CA . LEU A 1 75 ? -11.961 14.203 12.126 1.00 39.86 75 LEU A CA 1
ATOM 579 C C . LEU A 1 75 ? -12.384 13.389 10.904 1.00 39.86 75 LEU A C 1
ATOM 580 O O . LEU A 1 75 ? -11.534 13.003 10.088 1.00 39.86 75 LEU A O 1
ATOM 585 N N . SER A 1 76 ? -13.680 13.126 10.755 1.00 35.94 76 SER A N 1
ATOM 586 C CA . SER A 1 76 ? -14.158 12.327 9.623 1.00 35.94 76 SER A CA 1
ATOM 587 C C . SER A 1 76 ? -14.639 13.123 8.415 1.00 35.94 76 SER A C 1
ATOM 588 O O . SER A 1 76 ? -15.816 13.138 8.118 1.00 35.94 76 SER A O 1
ATOM 591 N N . VAL A 1 77 ? -13.742 13.756 7.684 1.00 48.12 77 VAL A N 1
ATOM 592 C CA . VAL A 1 77 ? -14.183 14.531 6.540 1.00 48.12 77 VAL A CA 1
ATOM 593 C C . VAL A 1 77 ? -13.206 14.407 5.361 1.00 48.12 77 VAL A C 1
ATOM 594 O O . VAL A 1 77 ? -13.493 13.708 4.392 1.00 48.12 77 VAL A O 1
ATOM 598 N N . SER A 1 78 ? -12.064 15.087 5.452 1.00 35.91 78 SER A N 1
ATOM 599 C CA . SER A 1 78 ? -11.004 15.066 4.440 1.00 35.91 78 SER A CA 1
ATOM 600 C C . SER A 1 78 ? -9.929 16.008 4.953 1.00 35.91 78 SER A C 1
ATOM 601 O O . SER A 1 78 ? -8.753 15.701 4.915 1.00 35.91 78 SER A O 1
ATOM 604 N N . GLY A 1 79 ? -10.344 17.167 5.430 1.00 49.65 79 GLY A N 1
ATOM 605 C CA . GLY A 1 79 ? -9.413 18.070 6.084 1.00 49.65 79 GLY A CA 1
ATOM 606 C C . GLY A 1 79 ? -9.677 17.516 7.480 1.00 49.65 79 GLY A C 1
ATOM 607 O O . GLY A 1 79 ? -10.447 18.050 8.306 1.00 49.65 79 GLY A O 1
ATOM 608 N N . VAL A 1 80 ? -9.085 16.348 7.681 1.00 35.96 80 VAL A N 1
ATOM 609 C CA . VAL A 1 80 ? -9.205 15.554 8.903 1.00 35.96 80 VAL A CA 1
ATOM 610 C C . VAL A 1 80 ? -8.190 16.130 9.899 1.00 35.96 80 VAL A C 1
ATOM 611 O O . VAL A 1 80 ? -7.986 15.651 11.021 1.00 35.96 80 VAL A O 1
ATOM 615 N N . GLY A 1 81 ? -7.578 17.212 9.456 1.00 67.03 81 GLY A N 1
ATOM 616 C CA . GLY A 1 81 ? -6.586 17.861 10.272 1.00 67.03 81 GLY A CA 1
ATOM 617 C C . GLY A 1 81 ? -6.868 17.906 11.757 1.00 67.03 81 GLY A C 1
ATOM 618 O O . GLY A 1 81 ? -7.655 18.734 12.196 1.00 67.03 81 GLY A O 1
ATOM 619 N N . PRO A 1 82 ? -6.308 16.983 12.553 1.00 17.52 82 PRO A N 1
ATOM 620 C CA . PRO A 1 82 ? -6.599 17.119 13.969 1.00 17.52 82 PRO A CA 1
ATOM 621 C C . PRO A 1 82 ? -6.113 18.549 14.256 1.00 17.52 82 PRO A C 1
ATOM 622 O O . PRO A 1 82 ? -6.491 19.181 15.249 1.00 17.52 82 PRO A O 1
ATOM 626 N N . LYS A 1 83 ? -5.248 19.051 13.380 1.00 22.92 83 LYS A N 1
ATOM 627 C CA . LYS A 1 83 ? -4.777 20.393 13.567 1.00 22.92 83 LYS A CA 1
ATOM 628 C C . LYS A 1 83 ? -6.080 21.157 13.359 1.00 22.92 83 LYS A C 1
ATOM 629 O O . LYS A 1 83 ? -6.684 21.610 14.327 1.00 22.92 83 LYS A O 1
ATOM 635 N N . VAL A 1 84 ? -6.548 21.248 12.111 1.00 22.46 84 VAL A N 1
ATOM 636 C CA . VAL A 1 84 ? -7.802 21.954 11.793 1.00 22.46 84 VAL A CA 1
ATOM 637 C C . VAL A 1 84 ? -8.846 21.645 12.842 1.00 22.46 84 VAL A C 1
ATOM 638 O O . VAL A 1 84 ? -9.518 22.540 13.323 1.00 22.46 84 VAL A O 1
ATOM 642 N N . ALA A 1 85 ? -8.983 20.363 13.171 1.00 21.30 85 ALA A N 1
ATOM 643 C CA . ALA A 1 85 ? -9.917 19.922 14.193 1.00 21.30 85 ALA A CA 1
ATOM 644 C C . ALA A 1 85 ? -9.647 20.808 15.380 1.00 21.30 85 ALA A C 1
ATOM 645 O O . ALA A 1 85 ? -10.471 21.635 15.757 1.00 21.30 85 ALA A O 1
ATOM 647 N N . LEU A 1 86 ? -8.472 20.662 15.966 1.00 17.08 86 LEU A N 1
ATOM 648 C CA . LEU A 1 86 ? -8.148 21.496 17.105 1.00 17.08 86 LEU A CA 1
ATOM 649 C C . LEU A 1 86 ? -8.249 22.966 16.694 1.00 17.08 86 LEU A C 1
ATOM 650 O O . LEU A 1 86 ? -8.689 23.793 17.459 1.00 17.08 86 LEU A O 1
ATOM 655 N N . ALA A 1 87 ? -7.877 23.295 15.475 1.00 36.98 87 ALA A N 1
ATOM 656 C CA . ALA A 1 87 ? -7.986 24.674 15.065 1.00 36.98 87 ALA A CA 1
ATOM 657 C C . ALA A 1 87 ? -9.390 25.183 15.390 1.00 36.98 87 ALA A C 1
ATOM 658 O O . ALA A 1 87 ? -9.539 26.134 16.158 1.00 36.98 87 ALA A O 1
ATOM 660 N N . LEU A 1 88 ? -10.410 24.538 14.816 1.00 40.42 88 LEU A N 1
ATOM 661 C CA . LEU A 1 88 ? -11.814 24.910 15.016 1.00 40.42 88 LEU A CA 1
ATOM 662 C C . LEU A 1 88 ? -12.262 24.910 16.467 1.00 40.42 88 LEU A C 1
ATOM 663 O O . LEU A 1 88 ? -12.784 25.912 16.969 1.00 40.42 88 LEU A O 1
ATOM 668 N N . LEU A 1 89 ? -12.069 23.780 17.137 1.00 27.72 89 LEU A N 1
ATOM 669 C CA . LEU A 1 89 ? -12.431 23.636 18.547 1.00 27.72 89 LEU A CA 1
ATOM 670 C C . LEU A 1 89 ? -11.773 24.672 19.472 1.00 27.72 89 LEU A C 1
ATOM 671 O O . LEU A 1 89 ? -12.196 24.866 20.613 1.00 27.72 89 LEU A O 1
ATOM 676 N N . SER A 1 90 ? -10.725 25.321 18.984 1.00 28.18 90 SER A N 1
ATOM 677 C CA . SER A 1 90 ? -10.018 26.296 19.783 1.00 28.18 90 SER A CA 1
ATOM 678 C C . SER A 1 90 ? -10.587 27.661 19.545 1.00 28.18 90 SER A C 1
ATOM 679 O O . 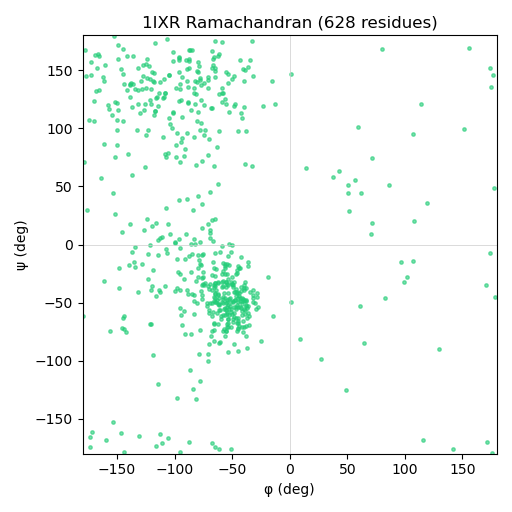SER A 1 90 ? -10.555 28.510 20.434 1.00 28.18 90 SER A O 1
ATOM 682 N N . ALA A 1 91 ? -11.104 27.871 18.340 1.00 46.81 91 ALA A N 1
ATOM 683 C CA . ALA A 1 91 ? -11.669 29.161 17.967 1.00 46.81 91 ALA A CA 1
ATOM 684 C C . ALA A 1 91 ? -13.118 29.321 18.392 1.00 46.81 91 ALA A C 1
ATOM 685 O O . ALA A 1 91 ? -13.510 30.372 18.888 1.00 46.81 91 ALA A O 1
ATOM 687 N N . LEU A 1 92 ? -13.922 28.287 18.205 1.00 52.29 92 LEU A N 1
ATOM 688 C CA . LEU A 1 92 ? -15.311 28.400 18.585 1.00 52.29 92 LEU A CA 1
ATOM 689 C C . LEU A 1 92 ? -15.670 27.416 19.667 1.00 52.29 92 LEU A C 1
ATOM 690 O O . LEU A 1 92 ? -15.211 26.277 19.657 1.00 52.29 92 LEU A O 1
ATOM 695 N N . PRO A 1 93 ? -16.480 27.852 20.638 1.00 54.20 93 PRO A N 1
ATOM 696 C CA . PRO A 1 93 ? -16.913 26.983 21.739 1.00 54.20 93 PRO A CA 1
ATOM 697 C C . PRO A 1 93 ? -17.777 25.866 21.147 1.00 54.20 93 PRO A C 1
ATOM 698 O O . PRO A 1 93 ? -18.437 26.056 20.128 1.00 54.20 93 PRO A O 1
ATOM 702 N N . PRO A 1 94 ? -17.800 24.693 21.785 1.00 53.91 94 PRO A N 1
ATOM 703 C CA . PRO A 1 94 ? -18.601 23.574 21.265 1.00 53.91 94 PRO A CA 1
ATOM 704 C C . PRO A 1 94 ? -20.007 23.936 20.798 1.00 53.91 94 PRO A C 1
ATOM 705 O O . PRO A 1 94 ? -20.451 23.492 19.734 1.00 53.91 94 PRO A O 1
ATOM 709 N N . ARG A 1 95 ? -20.697 24.748 21.597 1.00 58.65 95 ARG A N 1
ATOM 710 C CA . ARG A 1 95 ? -22.060 25.187 21.291 1.00 58.65 95 ARG A CA 1
ATOM 711 C C . ARG A 1 95 ? -22.134 25.875 19.935 1.00 58.65 95 ARG A C 1
ATOM 712 O O . ARG A 1 95 ? -22.848 25.420 19.042 1.00 58.65 95 ARG A O 1
ATOM 720 N N . LEU A 1 96 ? -21.396 26.971 19.787 1.00 58.70 96 LEU A N 1
ATOM 721 C CA . LEU A 1 96 ? -21.377 27.696 18.525 1.00 58.70 96 LEU A CA 1
ATOM 722 C C . LEU A 1 96 ? -20.952 26.753 17.405 1.00 58.70 96 LEU A C 1
ATOM 723 O O . LEU A 1 96 ? -21.577 26.732 16.349 1.00 58.70 96 LEU A O 1
ATOM 728 N N . LEU A 1 97 ? -19.900 25.968 17.623 1.00 31.94 97 LEU A N 1
ATOM 729 C CA . LEU A 1 97 ? -19.470 25.030 16.587 1.00 31.94 97 LEU A CA 1
ATOM 730 C C . LEU A 1 97 ? -20.646 24.139 16.174 1.00 31.94 97 LEU A C 1
ATOM 731 O O . LEU A 1 97 ? -21.173 24.282 15.074 1.00 31.94 97 LEU A O 1
ATOM 736 N N . ALA A 1 98 ? -21.044 23.228 17.061 1.00 50.22 98 ALA A N 1
ATOM 737 C CA . ALA A 1 98 ? -22.153 22.321 16.783 1.00 50.22 98 ALA A CA 1
ATOM 738 C C . ALA A 1 98 ? -23.297 23.038 16.081 1.00 50.22 98 ALA A C 1
ATOM 739 O O . ALA A 1 98 ? -23.808 22.540 15.080 1.00 50.22 98 ALA A O 1
ATOM 741 N N . ARG A 1 99 ? -23.709 24.196 16.597 1.00 48.99 99 ARG A N 1
ATOM 742 C CA . ARG A 1 99 ? -24.776 24.943 15.946 1.00 48.99 99 ARG A CA 1
ATOM 743 C C . ARG A 1 99 ? -24.291 25.381 14.571 1.00 48.99 99 ARG A C 1
ATOM 744 O O . ARG A 1 99 ? -25.053 25.344 13.616 1.00 48.99 99 ARG A O 1
ATOM 752 N N . ALA A 1 100 ? -23.023 25.778 14.460 1.00 49.32 100 ALA A N 1
ATOM 753 C CA . ALA A 1 100 ? -22.460 26.204 13.165 1.00 49.32 100 ALA A CA 1
ATOM 754 C C . ALA A 1 100 ? -22.312 25.014 12.228 1.00 49.32 100 ALA A C 1
ATOM 755 O O . ALA A 1 100 ? -22.819 25.012 11.104 1.00 49.32 100 ALA A O 1
ATOM 757 N N . LEU A 1 101 ? -21.583 24.011 12.691 1.00 50.26 101 LEU A N 1
ATOM 758 C CA . LEU A 1 101 ? -21.391 22.833 11.892 1.00 50.26 101 LEU A CA 1
ATOM 759 C C . LEU A 1 101 ? -22.770 22.529 11.355 1.00 50.26 101 LEU A C 1
ATOM 760 O O . LEU A 1 101 ? -23.034 22.785 10.186 1.00 50.26 101 LEU A O 1
ATOM 765 N N . LEU A 1 102 ? -23.654 22.041 12.223 1.00 59.52 102 LEU A N 1
ATOM 766 C CA . LEU A 1 102 ? -25.037 21.690 11.866 1.00 59.52 102 LEU A CA 1
ATOM 767 C C . LEU A 1 102 ? -25.771 22.680 10.923 1.00 59.52 102 LEU A C 1
ATOM 768 O O . LEU A 1 102 ? -26.195 22.314 9.824 1.00 59.52 102 LEU A O 1
ATOM 773 N N . GLU A 1 103 ? -25.934 23.929 11.335 1.00 28.79 103 GLU A N 1
ATOM 774 C CA . GLU A 1 103 ? -26.602 24.866 10.466 1.00 28.79 103 GLU A CA 1
ATOM 775 C C . GLU A 1 103 ? -25.589 25.246 9.390 1.00 28.79 103 GLU A C 1
ATOM 776 O O . GLU A 1 103 ? -25.767 26.244 8.689 1.00 28.79 103 GLU A O 1
ATOM 782 N N . GLY A 1 104 ? -24.511 24.470 9.287 1.00 32.84 104 GLY A N 1
ATOM 783 C CA . GLY A 1 104 ? -23.454 24.738 8.315 1.00 32.84 104 GLY A CA 1
ATOM 784 C C . GLY A 1 104 ? -23.027 26.198 8.159 1.00 32.84 104 GLY A C 1
ATOM 785 O O . GLY A 1 104 ? -23.184 26.777 7.078 1.00 32.84 104 GLY A O 1
ATOM 786 N N . ASP A 1 105 ? -22.478 26.806 9.210 1.00 65.07 105 ASP A N 1
ATOM 787 C CA . ASP A 1 105 ? -22.064 28.209 9.117 1.00 65.07 105 ASP A CA 1
ATOM 788 C C . ASP A 1 105 ? -20.606 28.430 8.727 1.00 65.07 105 ASP A C 1
ATOM 789 O O . ASP A 1 105 ? -19.719 28.503 9.574 1.00 65.07 105 ASP A O 1
ATOM 794 N N . ALA A 1 106 ? -20.356 28.564 7.439 1.00 58.19 106 ALA A N 1
ATOM 795 C CA . ALA A 1 106 ? -18.999 28.784 7.000 1.00 58.19 106 ALA A CA 1
ATOM 796 C C . ALA A 1 106 ? -18.643 30.231 7.316 1.00 58.19 106 ALA A C 1
ATOM 797 O O . ALA A 1 106 ? -17.481 30.579 7.540 1.00 58.19 106 ALA A O 1
ATOM 799 N N . ARG A 1 107 ? -19.662 31.078 7.340 1.00 199.73 107 ARG A N 1
ATOM 800 C CA . ARG A 1 107 ? -19.475 32.492 7.626 1.00 199.73 107 ARG A CA 1
ATOM 801 C C . ARG A 1 107 ? -18.973 32.672 9.057 1.00 199.73 107 ARG A C 1
ATOM 802 O O . ARG A 1 107 ? -19.114 33.743 9.647 1.00 199.73 107 ARG A O 1
ATOM 810 N N . LEU A 1 108 ? -18.383 31.613 9.605 1.00 93.82 108 LEU A N 1
ATOM 811 C CA . LEU A 1 108 ? -17.854 31.637 10.962 1.00 93.82 108 LEU A CA 1
ATOM 812 C C . LEU A 1 108 ? -16.581 30.800 11.039 1.00 93.82 108 LEU A C 1
ATOM 813 O O . LEU A 1 108 ? -15.509 31.311 11.351 1.00 93.82 108 LEU A O 1
ATOM 818 N N . LEU A 1 109 ? -16.727 29.509 10.756 1.00 58.28 109 LEU A N 1
ATOM 819 C CA . LEU A 1 109 ? -15.630 28.543 10.765 1.00 58.28 109 LEU A CA 1
ATOM 820 C C . LEU A 1 109 ? -14.252 29.125 10.459 1.00 58.28 109 LEU A C 1
ATOM 821 O O . LEU A 1 109 ? -13.271 28.811 11.121 1.00 58.28 109 LEU A O 1
ATOM 826 N N . THR A 1 110 ? -14.190 29.959 9.433 1.00 36.31 110 THR A N 1
ATOM 827 C CA . THR A 1 110 ? -12.962 30.598 8.999 1.00 36.31 110 THR A CA 1
ATOM 828 C C . THR A 1 110 ? -12.095 31.198 10.128 1.00 36.31 110 THR A C 1
ATOM 829 O O . THR A 1 110 ? -10.872 31.410 9.944 1.00 36.31 110 THR A O 1
ATOM 833 N N . SER A 1 111 ? -12.722 31.474 11.279 1.00 45.78 111 SER A N 1
ATOM 834 C CA . SER A 1 111 ? -12.019 32.012 12.446 1.00 45.78 111 SER A CA 1
ATOM 835 C C . SER A 1 111 ? -10.858 31.098 12.739 1.00 45.78 111 SER A C 1
ATOM 836 O O . SER A 1 111 ? -9.722 31.550 12.867 1.00 45.78 111 SER A O 1
ATOM 839 N N . ALA A 1 112 ? -11.155 29.806 12.841 1.00 32.19 112 ALA A N 1
ATOM 840 C CA . ALA A 1 112 ? -10.132 28.798 13.089 1.00 32.19 112 ALA A CA 1
ATOM 841 C C . ALA A 1 112 ? -9.001 29.059 12.119 1.00 32.19 112 ALA A C 1
ATOM 842 O O . ALA A 1 112 ? -9.250 29.472 10.977 1.00 32.19 112 ALA A O 1
ATOM 844 N N . SER A 1 113 ? -7.766 28.820 12.557 1.00 40.96 113 SER A N 1
ATOM 845 C CA . SER A 1 113 ? -6.627 29.059 11.677 1.00 40.96 113 SER A CA 1
ATOM 846 C C . SER A 1 113 ? -6.394 27.877 10.747 1.00 40.96 113 SER A C 1
ATOM 847 O O . SER A 1 113 ? -6.425 26.735 11.173 1.00 40.96 113 SER A O 1
ATOM 850 N N . GLY A 1 114 ? -6.174 28.155 9.469 1.00 70.07 114 GLY A N 1
ATOM 851 C CA . GLY A 1 114 ? -5.941 27.076 8.527 1.00 70.07 114 GLY A CA 1
ATOM 852 C C . GLY A 1 114 ? -7.181 26.664 7.760 1.00 70.07 114 GLY A C 1
ATOM 853 O O . GLY A 1 114 ? -7.083 25.958 6.751 1.00 70.07 114 GLY A O 1
ATOM 854 N N . VAL A 1 115 ? -8.346 27.096 8.242 1.00 46.35 115 VAL A N 1
ATOM 855 C CA . VAL A 1 115 ? -9.616 26.787 7.593 1.00 46.35 115 VAL A CA 1
ATOM 856 C C . VAL A 1 115 ? -10.007 27.926 6.650 1.00 46.35 115 VAL A C 1
ATOM 857 O O . VAL A 1 115 ? -10.697 28.855 7.050 1.00 46.35 115 VAL A O 1
ATOM 861 N N . GLY A 1 116 ? -9.556 27.867 5.405 1.00 71.01 116 GLY A N 1
ATOM 862 C CA . GLY A 1 116 ? -9.925 28.911 4.470 1.00 71.01 116 GLY A CA 1
ATOM 863 C C . GLY A 1 116 ? -11.416 28.830 4.188 1.00 71.01 116 GLY A C 1
ATOM 864 O O . GLY A 1 116 ? -12.126 28.079 4.865 1.00 71.01 116 GLY A O 1
ATOM 865 N N . ARG A 1 117 ? -11.903 29.599 3.211 1.00 54.46 117 ARG A N 1
ATOM 866 C CA . ARG A 1 117 ? -13.323 29.550 2.870 1.00 54.46 117 ARG A CA 1
ATOM 867 C C . ARG A 1 117 ? -13.623 28.120 2.451 1.00 54.46 117 ARG A C 1
ATOM 868 O O . ARG A 1 117 ? -14.411 27.426 3.095 1.00 54.46 117 ARG A O 1
ATOM 876 N N . ARG A 1 118 ? -12.947 27.696 1.380 1.00 37.86 118 ARG A N 1
ATOM 877 C CA . ARG A 1 118 ? -13.066 26.365 0.777 1.00 37.86 118 ARG A CA 1
ATOM 878 C C . ARG A 1 118 ? -13.231 25.263 1.803 1.00 37.86 118 ARG A C 1
ATOM 879 O O . ARG A 1 118 ? -14.299 24.679 1.917 1.00 37.86 118 ARG A O 1
ATOM 887 N N . LEU A 1 119 ? -12.185 24.967 2.557 1.00 26.64 119 LEU A N 1
ATOM 888 C CA . LEU A 1 119 ? -12.291 23.914 3.556 1.00 26.64 119 LEU A CA 1
ATOM 889 C C . LEU A 1 119 ? -13.583 24.027 4.353 1.00 26.64 119 LEU A C 1
ATOM 890 O O . LEU A 1 119 ? -14.457 23.170 4.241 1.00 26.64 119 LEU A O 1
ATOM 895 N N . ALA A 1 120 ? -13.712 25.081 5.151 1.00 30.97 120 ALA A N 1
ATOM 896 C CA . ALA A 1 120 ? -14.928 25.264 5.944 1.00 30.97 120 ALA A CA 1
ATOM 897 C C . ALA A 1 120 ? -16.163 25.103 5.060 1.00 30.97 120 ALA A C 1
ATOM 898 O O . ALA A 1 120 ? -17.104 24.382 5.402 1.00 30.97 120 ALA A O 1
ATOM 900 N N . GLU A 1 121 ? -16.146 25.793 3.925 1.00 54.28 121 GLU A N 1
ATOM 901 C CA . GLU A 1 121 ? -17.241 25.742 2.970 1.00 54.28 121 GLU A CA 1
ATOM 902 C C . GLU A 1 121 ? -17.557 24.285 2.686 1.00 54.28 121 GLU A C 1
ATOM 903 O O . GLU A 1 121 ? -18.715 23.873 2.745 1.00 54.28 121 GLU A O 1
ATOM 909 N N . ARG A 1 122 ? -16.535 23.493 2.381 1.00 25.43 122 ARG A N 1
ATOM 910 C CA . ARG A 1 122 ? -16.783 22.084 2.111 1.00 25.43 122 ARG A CA 1
ATOM 911 C C . ARG A 1 122 ? -16.546 21.218 3.323 1.00 25.43 122 ARG A C 1
ATOM 912 O O . ARG A 1 122 ? -16.008 20.135 3.201 1.00 25.43 122 ARG A O 1
ATOM 920 N N . ILE A 1 123 ? -16.934 21.729 4.487 1.00 34.18 123 ILE A N 1
ATOM 921 C CA . ILE A 1 123 ? -16.831 21.009 5.747 1.00 34.18 123 ILE A CA 1
ATOM 922 C C . ILE A 1 123 ? -18.265 20.961 6.224 1.00 34.18 123 ILE A C 1
ATOM 923 O O . ILE A 1 123 ? -18.731 19.959 6.784 1.00 34.18 123 ILE A O 1
ATOM 928 N N . ALA A 1 124 ? -18.967 22.064 5.998 1.00 34.54 124 ALA A N 1
ATOM 929 C CA . ALA A 1 124 ? -20.356 22.142 6.401 1.00 34.54 124 ALA A CA 1
ATOM 930 C C . ALA A 1 124 ? -21.136 21.169 5.534 1.00 34.54 124 ALA A C 1
ATOM 931 O O . ALA A 1 124 ? -21.912 20.346 6.041 1.00 34.54 124 ALA A O 1
ATOM 933 N N . LEU A 1 125 ? -20.917 21.271 4.225 1.00 28.20 125 LEU A N 1
ATOM 934 C CA . LEU A 1 125 ? -21.575 20.393 3.279 1.00 28.20 125 LEU A CA 1
ATOM 935 C C . LEU A 1 125 ? -21.286 18.968 3.693 1.00 28.20 125 LEU A C 1
ATOM 936 O O . LEU A 1 125 ? -22.182 18.142 3.791 1.00 28.20 125 LEU A O 1
ATOM 941 N N . GLU A 1 126 ? -20.030 18.661 3.942 1.00 34.21 126 GLU A N 1
ATOM 942 C CA . GLU A 1 126 ? -19.721 17.294 4.293 1.00 34.21 126 GLU A CA 1
ATOM 943 C C . GLU A 1 126 ? -20.485 16.821 5.520 1.00 34.21 126 GLU A C 1
ATOM 944 O O . GLU A 1 126 ? -20.822 15.651 5.631 1.00 34.21 126 GLU A O 1
ATOM 950 N N . LEU A 1 127 ? -20.780 17.728 6.433 1.00 22.16 127 LEU A N 1
ATOM 951 C CA . LEU A 1 127 ? -21.449 17.325 7.652 1.00 22.16 127 LEU A CA 1
ATOM 952 C C . LEU A 1 127 ? -22.938 17.656 7.747 1.00 22.16 127 LEU A C 1
ATOM 953 O O . LEU A 1 127 ? -23.569 17.527 8.835 1.00 22.16 127 LEU A O 1
ATOM 958 N N . LYS A 1 128 ? -23.490 18.103 6.616 1.00 70.09 128 LYS A N 1
ATOM 959 C CA . LYS A 1 128 ? -24.902 18.441 6.529 1.00 70.09 128 LYS A CA 1
ATOM 960 C C . LYS A 1 128 ? -25.675 17.375 7.268 1.00 70.09 128 LYS A C 1
ATOM 961 O O . LYS A 1 128 ? -25.706 16.216 6.848 1.00 70.09 128 LYS A O 1
ATOM 967 N N . GLY A 1 129 ? -26.285 17.771 8.375 1.00 65.72 129 GLY A N 1
ATOM 968 C CA . GLY A 1 129 ? -27.059 16.826 9.142 1.00 65.72 129 GLY A CA 1
ATOM 969 C C . GLY A 1 129 ? -26.282 15.605 9.586 1.00 65.72 129 GLY A C 1
ATOM 970 O O . GLY A 1 129 ? -26.652 14.454 9.281 1.00 65.72 129 GLY A O 1
ATOM 971 N N . LYS A 1 130 ? -25.180 15.860 10.284 1.00 23.87 130 LYS A N 1
ATOM 972 C CA . LYS A 1 130 ? -24.373 14.780 10.840 1.00 23.87 130 LYS A CA 1
ATOM 973 C C . LYS A 1 130 ? -24.101 15.276 12.237 1.00 23.87 130 LYS A C 1
ATOM 974 O O . LYS A 1 130 ? -23.692 14.536 13.104 1.00 23.87 130 LYS A O 1
ATOM 980 N N . VAL A 1 131 ? -24.359 16.556 12.438 1.00 43.39 131 VAL A N 1
ATOM 981 C CA . VAL A 1 131 ? -24.165 17.172 13.728 1.00 43.39 131 VAL A CA 1
ATOM 982 C C . VAL A 1 131 ? -25.386 16.798 14.547 1.00 43.39 131 VAL A C 1
ATOM 983 O O . VAL A 1 131 ? -26.467 17.345 14.316 1.00 43.39 131 VAL A O 1
ATOM 987 N N . PRO A 1 132 ? -25.235 15.867 15.513 1.00 70.87 132 PRO A N 1
ATOM 988 C CA . PRO A 1 132 ? -26.267 15.353 16.423 1.00 70.87 132 PRO A CA 1
ATOM 989 C C . PRO A 1 132 ? -26.881 16.409 17.339 1.00 70.87 132 PRO A C 1
ATOM 990 O O . PRO A 1 132 ? -26.163 17.126 18.033 1.00 70.87 132 PRO A O 1
ATOM 994 N N . PRO A 1 133 ? -28.225 16.478 17.380 1.00 43.51 133 PRO A N 1
ATOM 995 C CA . PRO A 1 133 ? -29.017 17.412 18.179 1.00 43.51 133 PRO A CA 1
ATOM 996 C C . PRO A 1 133 ? -28.371 17.854 19.496 1.00 43.51 133 PRO A C 1
ATOM 997 O O . PRO A 1 133 ? -28.301 19.038 19.803 1.00 43.51 133 PRO A O 1
ATOM 1001 N N . HIS A 1 134 ? -27.916 16.879 20.264 1.00 45.89 134 HIS A N 1
ATOM 1002 C CA . HIS A 1 134 ? -27.269 17.106 21.547 1.00 45.89 134 HIS A CA 1
ATOM 1003 C C . HIS A 1 134 ? -26.329 18.338 21.558 1.00 45.89 134 HIS A C 1
ATOM 1004 O O . HIS A 1 134 ? -25.107 18.200 21.647 1.00 45.89 134 HIS A O 1
ATOM 1011 N N . LEU A 1 135 ? -26.874 19.544 21.477 1.00 157.51 135 LEU A N 1
ATOM 1012 C CA . LEU A 1 135 ? -26.004 20.715 21.473 1.00 157.51 135 LEU A CA 1
ATOM 1013 C C . LEU A 1 135 ? -26.333 21.776 22.525 1.00 157.51 135 LEU A C 1
ATOM 1014 O O . LEU A 1 135 ? -25.412 22.136 23.289 1.00 157.51 135 LEU A O 1
ATOM 1019 N N . MET B 1 1 ? 2.734 8.952 22.026 1.00 20.36 1 MET B N 1
ATOM 1020 C CA . MET B 1 1 ? 1.771 8.802 23.135 1.00 20.36 1 MET B CA 1
ATOM 1021 C C . MET B 1 1 ? 2.584 8.644 24.396 1.00 20.36 1 MET B C 1
ATOM 1022 O O . MET B 1 1 ? 2.467 9.471 25.304 1.00 20.36 1 MET B O 1
ATOM 1027 N N . ILE B 1 2 ? 3.394 7.588 24.470 1.00 4.67 2 ILE B N 1
ATOM 1028 C CA . ILE B 1 2 ? 4.275 7.445 25.635 1.00 4.67 2 ILE B CA 1
ATOM 1029 C C . ILE B 1 2 ? 5.429 8.457 25.512 1.00 4.67 2 ILE B C 1
ATOM 1030 O O . ILE B 1 2 ? 6.197 8.438 24.531 1.00 4.67 2 ILE B O 1
ATOM 1035 N N . ARG B 1 3 ? 5.546 9.346 26.492 1.00 36.81 3 ARG B N 1
ATOM 1036 C CA . ARG B 1 3 ? 6.614 10.317 26.444 1.00 36.81 3 ARG B CA 1
ATOM 1037 C C . ARG B 1 3 ? 7.507 10.178 27.642 1.00 36.81 3 ARG B C 1
ATOM 1038 O O . ARG B 1 3 ? 8.711 10.371 27.530 1.00 36.81 3 ARG B O 1
ATOM 1046 N N . TYR B 1 4 ? 6.926 9.841 28.787 1.00 10.27 4 TYR B N 1
ATOM 1047 C CA . TYR B 1 4 ? 7.699 9.680 30.004 1.00 10.27 4 TYR B CA 1
ATOM 1048 C C . TYR B 1 4 ? 7.482 8.307 30.636 1.00 10.27 4 TYR B C 1
ATOM 1049 O O . TYR B 1 4 ? 6.450 7.689 30.401 1.00 10.27 4 TYR B O 1
ATOM 1058 N N . LEU B 1 5 ? 8.452 7.831 31.428 1.00 48.72 5 LEU B N 1
ATOM 1059 C CA . LEU B 1 5 ? 8.390 6.516 32.101 1.00 48.72 5 LEU B CA 1
ATOM 1060 C C . LEU B 1 5 ? 9.378 6.375 33.254 1.00 48.72 5 LEU B C 1
ATOM 1061 O O . LEU B 1 5 ? 10.501 6.876 33.183 1.00 48.72 5 LEU B O 1
ATOM 1066 N N . ARG B 1 6 ? 8.970 5.669 34.302 1.00 66.29 6 ARG B N 1
ATOM 1067 C CA . ARG B 1 6 ? 9.845 5.437 35.453 1.00 66.29 6 ARG B CA 1
ATOM 1068 C C . ARG B 1 6 ? 9.959 3.938 35.715 1.00 66.29 6 ARG B C 1
ATOM 1069 O O . ARG B 1 6 ? 8.950 3.237 35.709 1.00 66.29 6 ARG B O 1
ATOM 1077 N N . GLY B 1 7 ? 11.174 3.445 35.951 1.00 44.35 7 GLY B N 1
ATOM 1078 C CA . GLY B 1 7 ? 11.356 2.024 36.216 1.00 44.35 7 GLY B CA 1
ATOM 1079 C C . GLY B 1 7 ? 12.819 1.680 36.358 1.00 44.35 7 GLY B C 1
ATOM 1080 O O . GLY B 1 7 ? 13.655 2.560 36.239 1.00 44.35 7 GLY B O 1
ATOM 1081 N N . LEU B 1 8 ? 13.144 0.413 36.593 1.00 37.64 8 LEU B N 1
ATOM 1082 C CA . LEU B 1 8 ? 14.548 0.019 36.774 1.00 37.64 8 LEU B CA 1
ATOM 1083 C C . LEU B 1 8 ? 15.286 -0.133 35.482 1.00 37.64 8 LEU B C 1
ATOM 1084 O O . LEU B 1 8 ? 14.693 -0.397 34.456 1.00 37.64 8 LEU B O 1
ATOM 1089 N N . VAL B 1 9 ? 16.595 -0.018 35.535 1.00 42.18 9 VAL B N 1
ATOM 1090 C CA . VAL B 1 9 ? 17.353 -0.171 34.324 1.00 42.18 9 VAL B CA 1
ATOM 1091 C C . VAL B 1 9 ? 17.655 -1.643 34.009 1.00 42.18 9 VAL B C 1
ATOM 1092 O O . VAL B 1 9 ? 18.677 -1.955 33.377 1.00 42.18 9 VAL B O 1
ATOM 1096 N N . LEU B 1 10 ? 16.757 -2.533 34.439 1.00 29.10 10 LEU B N 1
ATOM 1097 C CA . LEU B 1 10 ? 16.862 -3.982 34.230 1.00 29.10 10 LEU B CA 1
ATOM 1098 C C . LEU B 1 10 ? 18.075 -4.569 33.505 1.00 29.10 10 LEU B C 1
ATOM 1099 O O . LEU B 1 10 ? 18.643 -5.536 33.976 1.00 29.10 10 LEU B O 1
ATOM 1104 N N . LYS B 1 11 ? 18.450 -4.045 32.348 1.00 30.71 11 LYS B N 1
ATOM 1105 C CA . LYS B 1 11 ? 19.614 -4.559 31.658 1.00 30.71 11 LYS B CA 1
ATOM 1106 C C . LYS B 1 11 ? 19.966 -3.600 30.554 1.00 30.71 11 LYS B C 1
ATOM 1107 O O . LYS B 1 11 ? 19.087 -3.194 29.797 1.00 30.71 11 LYS B O 1
ATOM 1113 N N . LYS B 1 12 ? 21.249 -3.232 30.461 1.00 36.97 12 LYS B N 1
ATOM 1114 C CA . LYS B 1 12 ? 21.728 -2.281 29.449 1.00 36.97 12 LYS B CA 1
ATOM 1115 C C . LYS B 1 12 ? 22.118 -2.914 28.142 1.00 36.97 12 LYS B C 1
ATOM 1116 O O . LYS B 1 12 ? 21.866 -4.088 27.917 1.00 36.97 12 LYS B O 1
ATOM 1122 N N . GLU B 1 13 ? 22.744 -2.130 27.277 1.00 61.99 13 GLU B N 1
ATOM 1123 C CA . GLU B 1 13 ? 23.145 -2.641 25.981 1.00 61.99 13 GLU B CA 1
ATOM 1124 C C . GLU B 1 13 ? 23.894 -1.664 25.090 1.00 61.99 13 GLU B C 1
ATOM 1125 O O . GLU B 1 13 ? 23.939 -0.456 25.365 1.00 61.99 13 GLU B O 1
ATOM 1131 N N . ALA B 1 14 ? 24.478 -2.221 24.024 1.00 96.31 14 ALA B N 1
ATOM 1132 C CA . ALA B 1 14 ? 25.258 -1.478 23.039 1.00 96.31 14 ALA B CA 1
ATOM 1133 C C . ALA B 1 14 ? 24.644 -0.122 22.709 1.00 96.31 14 ALA B C 1
ATOM 1134 O O . ALA B 1 14 ? 25.301 0.919 22.829 1.00 96.31 14 ALA B O 1
ATOM 1136 N N . GLY B 1 15 ? 23.384 -0.145 22.287 1.00 116.80 15 GLY B N 1
ATOM 1137 C CA . GLY B 1 15 ? 22.687 1.082 21.951 1.00 116.80 15 GLY B CA 1
ATOM 1138 C C . GLY B 1 15 ? 21.267 1.046 22.473 1.00 116.80 15 GLY B C 1
ATOM 1139 O O . GLY B 1 15 ? 20.419 1.819 22.034 1.00 116.80 15 GLY B O 1
ATOM 1140 N N . GLY B 1 16 ? 21.017 0.147 23.421 1.00 33.53 16 GLY B N 1
ATOM 1141 C CA . GLY B 1 16 ? 19.690 0.003 23.990 1.00 33.53 16 GLY B CA 1
ATOM 1142 C C . GLY B 1 16 ? 19.703 -0.323 25.468 1.00 33.53 16 GLY B C 1
ATOM 1143 O O . GLY B 1 16 ? 20.758 -0.430 26.052 1.00 33.53 16 GLY B O 1
ATOM 1144 N N . PHE B 1 17 ? 18.540 -0.496 26.076 1.00 23.07 17 PHE B N 1
ATOM 1145 C CA . PHE B 1 17 ? 18.472 -0.791 27.492 1.00 23.07 17 PHE B CA 1
ATOM 1146 C C . PHE B 1 17 ? 17.017 -1.120 27.893 1.00 23.07 17 PHE B C 1
ATOM 1147 O O . PHE B 1 17 ? 16.076 -0.718 27.209 1.00 23.07 17 PHE B O 1
ATOM 1155 N N . VAL B 1 18 ? 16.793 -1.837 28.986 1.00 24.92 18 VAL B N 1
ATOM 1156 C CA . VAL B 1 18 ? 15.403 -2.144 29.312 1.00 24.92 18 VAL B CA 1
ATOM 1157 C C . VAL B 1 18 ? 14.846 -1.559 30.610 1.00 24.92 18 VAL B C 1
ATOM 1158 O O . VAL B 1 18 ? 15.383 -1.761 31.693 1.00 24.92 18 VAL B O 1
ATOM 1162 N N . LEU B 1 19 ? 13.728 -0.855 30.474 1.00 33.13 19 LEU B N 1
ATOM 1163 C CA . LEU B 1 19 ? 13.064 -0.200 31.598 1.00 33.13 19 LEU B CA 1
ATOM 1164 C C . LEU B 1 19 ? 11.867 -0.932 32.136 1.00 33.13 19 LEU B C 1
ATOM 1165 O O . LEU B 1 19 ? 10.825 -1.029 31.480 1.00 33.13 19 LEU B O 1
ATOM 1170 N N . LEU B 1 20 ? 12.019 -1.413 33.360 1.00 33.42 20 LEU B N 1
ATOM 1171 C CA . LEU B 1 20 ? 10.963 -2.144 34.000 1.00 33.42 20 LEU B CA 1
ATOM 1172 C C . LEU B 1 20 ? 10.124 -1.187 34.770 1.00 33.42 20 LEU B C 1
ATOM 1173 O O . LEU B 1 20 ? 10.336 -1.008 35.966 1.00 33.42 20 LEU B O 1
ATOM 1178 N N . ALA B 1 21 ? 9.208 -0.539 34.059 1.00 36.22 21 ALA B N 1
ATOM 1179 C CA . ALA B 1 21 ? 8.262 0.396 34.650 1.00 36.22 21 ALA B CA 1
ATOM 1180 C C . ALA B 1 21 ? 7.111 -0.564 34.812 1.00 36.22 21 ALA B C 1
ATOM 1181 O O . ALA B 1 21 ? 7.107 -1.612 34.153 1.00 36.22 21 ALA B O 1
ATOM 1183 N N . GLY B 1 22 ? 6.151 -0.245 35.676 1.00 172.57 22 GLY B N 1
ATOM 1184 C CA . GLY B 1 22 ? 5.034 -1.150 35.887 1.00 172.57 22 GLY B CA 1
ATOM 1185 C C . GLY B 1 22 ? 5.562 -2.555 36.120 1.00 172.57 22 GLY B C 1
ATOM 1186 O O . GLY B 1 22 ? 6.391 -2.773 37.006 1.00 172.57 22 GLY B O 1
ATOM 1187 N N . GLY B 1 23 ? 5.086 -3.507 35.322 1.00 69.53 23 GLY B N 1
ATOM 1188 C CA . GLY B 1 23 ? 5.543 -4.884 35.440 1.00 69.53 23 GLY B CA 1
ATOM 1189 C C . GLY B 1 23 ? 6.123 -5.259 34.100 1.00 69.53 23 GLY B C 1
ATOM 1190 O O . GLY B 1 23 ? 6.616 -6.354 33.875 1.00 69.53 23 GLY B O 1
ATOM 1191 N N . VAL B 1 24 ? 6.066 -4.287 33.211 1.00 34.09 24 VAL B N 1
ATOM 1192 C CA . VAL B 1 24 ? 6.536 -4.416 31.857 1.00 34.09 24 VAL B CA 1
ATOM 1193 C C . VAL B 1 24 ? 8.003 -4.076 31.668 1.00 34.09 24 VAL B C 1
ATOM 1194 O O . VAL B 1 24 ? 8.502 -3.081 32.193 1.00 34.09 24 VAL B O 1
ATOM 1198 N N . GLY B 1 25 ? 8.683 -4.923 30.909 1.00 19.97 25 GLY B N 1
ATOM 1199 C CA . GLY B 1 25 ? 10.068 -4.695 30.584 1.00 19.97 25 GLY B CA 1
ATOM 1200 C C . GLY B 1 25 ? 10.058 -4.055 29.196 1.00 19.97 25 GLY B C 1
ATOM 1201 O O . GLY B 1 25 ? 9.959 -4.744 28.159 1.00 19.97 25 GLY B O 1
ATOM 1202 N N . PHE B 1 26 ? 10.122 -2.725 29.178 1.00 25.78 26 PHE B N 1
ATOM 1203 C CA . PHE B 1 26 ? 10.155 -1.948 27.945 1.00 25.78 26 PHE B CA 1
ATOM 1204 C C . PHE B 1 26 ? 11.594 -1.881 27.370 1.00 25.78 26 PHE B C 1
ATOM 1205 O O . PHE B 1 26 ? 12.565 -1.749 28.110 1.00 25.78 26 PHE B O 1
ATOM 1213 N N . PHE B 1 27 ? 11.751 -1.971 26.061 1.00 24.43 27 PHE B N 1
ATOM 1214 C CA . PHE B 1 27 ? 13.097 -1.891 25.527 1.00 24.43 27 PHE B CA 1
ATOM 1215 C C . PHE B 1 27 ? 13.265 -0.701 24.651 1.00 24.43 27 PHE B C 1
ATOM 1216 O O . PHE B 1 27 ? 12.698 -0.654 23.561 1.00 24.43 27 PHE B O 1
ATOM 1224 N N . LEU B 1 28 ? 14.110 0.226 25.072 1.00 22.91 28 LEU B N 1
ATOM 1225 C CA . LEU B 1 28 ? 14.293 1.447 24.311 1.00 22.91 28 LEU B CA 1
ATOM 1226 C C . LEU B 1 28 ? 15.725 1.756 23.987 1.00 22.91 28 LEU B C 1
ATOM 1227 O O . LEU B 1 28 ? 16.608 1.475 24.768 1.00 22.91 28 LEU B O 1
ATOM 1232 N N . GLN B 1 29 ? 15.934 2.331 22.812 1.00 38.09 29 GLN B N 1
ATOM 1233 C CA . GLN B 1 29 ? 17.248 2.728 22.352 1.00 38.09 29 GLN B CA 1
ATOM 1234 C C . GLN B 1 29 ? 17.492 4.147 22.822 1.00 38.09 29 GLN B C 1
ATOM 1235 O O . GLN B 1 29 ? 16.552 4.921 22.978 1.00 38.09 29 GLN B O 1
ATOM 1241 N N . ALA B 1 30 ? 18.751 4.489 23.051 1.00 2.89 30 ALA B N 1
ATOM 1242 C CA . ALA B 1 30 ? 19.071 5.804 23.537 1.00 2.89 30 ALA B CA 1
ATOM 1243 C C . ALA B 1 30 ? 20.418 6.309 23.069 1.00 2.89 30 ALA B C 1
ATOM 1244 O O . ALA B 1 30 ? 21.186 5.589 22.473 1.00 2.89 30 ALA B O 1
ATOM 1246 N N . PRO B 1 31 ? 20.728 7.576 23.325 1.00 43.13 31 PRO B N 1
ATOM 1247 C CA . PRO B 1 31 ? 22.054 7.955 22.840 1.00 43.13 31 PRO B CA 1
ATOM 1248 C C . PRO B 1 31 ? 23.195 7.428 23.740 1.00 43.13 31 PRO B C 1
ATOM 1249 O O . PRO B 1 31 ? 23.108 7.477 24.988 1.00 43.13 31 PRO B O 1
ATOM 1253 N N . THR B 1 32 ? 24.251 6.926 23.088 1.00 25.53 32 THR B N 1
ATOM 1254 C CA . THR B 1 32 ? 25.424 6.411 23.779 1.00 25.53 32 THR B CA 1
ATOM 1255 C C . THR B 1 32 ? 25.685 7.249 25.017 1.00 25.53 32 THR B C 1
ATOM 1256 O O . THR B 1 32 ? 25.632 6.738 26.119 1.00 25.53 32 THR B O 1
ATOM 1260 N N . PRO B 1 33 ? 25.955 8.549 24.867 1.00 31.46 33 PRO B N 1
ATOM 1261 C CA . PRO B 1 33 ? 26.181 9.278 26.119 1.00 31.46 33 PRO B CA 1
ATOM 1262 C C . PRO B 1 33 ? 25.216 8.837 27.199 1.00 31.46 33 PRO B C 1
ATOM 1263 O O . PRO B 1 33 ? 25.613 8.151 28.142 1.00 31.46 33 PRO B O 1
ATOM 1267 N N . PHE B 1 34 ? 23.948 9.213 27.037 1.00 45.42 34 PHE B N 1
ATOM 1268 C CA . PHE B 1 34 ? 22.877 8.886 27.984 1.00 45.42 34 PHE B CA 1
ATOM 1269 C C . PHE B 1 34 ? 22.947 7.449 28.365 1.00 45.42 34 PHE B C 1
ATOM 1270 O O . PHE B 1 34 ? 22.811 7.075 29.525 1.00 45.42 34 PHE B O 1
ATOM 1278 N N . LEU B 1 35 ? 23.144 6.635 27.352 1.00 33.09 35 LEU B N 1
ATOM 1279 C CA . LEU B 1 35 ? 23.192 5.218 27.577 1.00 33.09 35 LEU B CA 1
ATOM 1280 C C . LEU B 1 35 ? 24.216 4.800 28.626 1.00 33.09 35 LEU B C 1
ATOM 1281 O O . LEU B 1 35 ? 23.884 4.025 29.524 1.00 33.09 35 LEU B O 1
ATOM 1286 N N . GLN B 1 36 ? 25.440 5.332 28.516 1.00 48.30 36 GLN B N 1
ATOM 1287 C CA . GLN B 1 36 ? 26.549 5.041 29.440 1.00 48.30 36 GLN B CA 1
ATOM 1288 C C . GLN B 1 36 ? 26.311 5.526 30.879 1.00 48.30 36 GLN B C 1
ATOM 1289 O O . GLN B 1 36 ? 26.595 4.811 31.844 1.00 48.30 36 GLN B O 1
ATOM 1295 N N . ALA B 1 37 ? 25.780 6.737 31.016 1.00 49.29 37 ALA B N 1
ATOM 1296 C CA . ALA B 1 37 ? 25.497 7.312 32.323 1.00 49.29 37 ALA B CA 1
ATOM 1297 C C . ALA B 1 37 ? 24.330 6.571 32.935 1.00 49.29 37 ALA B C 1
ATOM 1298 O O . ALA B 1 37 ? 23.707 7.044 33.883 1.00 49.29 37 ALA B O 1
ATOM 1300 N N . LEU B 1 38 ? 24.060 5.387 32.395 1.00 54.31 38 LEU B N 1
ATOM 1301 C CA . LEU B 1 38 ? 22.940 4.555 32.827 1.00 54.31 38 LEU B CA 1
ATOM 1302 C C . LEU B 1 38 ? 23.422 3.298 33.569 1.00 54.31 38 LEU B C 1
ATOM 1303 O O . LEU B 1 38 ? 24.234 2.548 33.041 1.00 54.31 38 LEU B O 1
ATOM 1308 N N . GLU B 1 39 ? 22.919 3.059 34.781 1.00 48.36 39 GLU B N 1
ATOM 1309 C CA . GLU B 1 39 ? 23.366 1.899 35.567 1.00 48.36 39 GLU B CA 1
ATOM 1310 C C . GLU B 1 39 ? 22.279 0.954 36.092 1.00 48.36 39 GLU B C 1
ATOM 1311 O O . GLU B 1 39 ? 21.458 1.332 36.936 1.00 48.36 39 GLU B O 1
ATOM 1317 N N . GLU B 1 40 ? 22.314 -0.288 35.603 1.00 37.89 40 GLU B N 1
ATOM 1318 C CA . GLU B 1 40 ? 21.349 -1.326 35.968 1.00 37.89 40 GLU B CA 1
ATOM 1319 C C . GLU B 1 40 ? 21.035 -1.254 37.443 1.00 37.89 40 GLU B C 1
ATOM 1320 O O . GLU B 1 40 ? 21.914 -0.982 38.259 1.00 37.89 40 GLU B O 1
ATOM 1326 N N . GLY B 1 41 ? 19.770 -1.459 37.787 1.00 31.16 41 GLY B N 1
ATOM 1327 C CA . GLY B 1 41 ? 19.382 -1.459 39.191 1.00 31.16 41 GLY B CA 1
ATOM 1328 C C . GLY B 1 41 ? 18.765 -0.221 39.808 1.00 31.16 41 GLY B C 1
ATOM 1329 O O . GLY B 1 41 ? 17.941 -0.337 40.721 1.00 31.16 41 GLY B O 1
ATOM 1330 N N . LYS B 1 42 ? 19.159 0.959 39.341 1.00 50.32 42 LYS B N 1
ATOM 1331 C CA . LYS B 1 42 ? 18.612 2.189 39.892 1.00 50.32 42 LYS B CA 1
ATOM 1332 C C . LYS B 1 42 ? 17.410 2.688 39.111 1.00 50.32 42 LYS B C 1
ATOM 1333 O O . LYS B 1 42 ? 17.349 2.531 37.891 1.00 50.32 42 LYS B O 1
ATOM 1339 N N . GLU B 1 43 ? 16.436 3.259 39.824 1.00 62.84 43 GLU B N 1
ATOM 1340 C CA . GLU B 1 43 ? 15.249 3.808 39.179 1.00 62.84 43 GLU B CA 1
ATOM 1341 C C . GLU B 1 43 ? 15.737 4.944 38.269 1.00 62.84 43 GLU B C 1
ATOM 1342 O O . GLU B 1 43 ? 16.857 5.447 38.406 1.00 62.84 43 GLU B O 1
ATOM 1348 N N . VAL B 1 44 ? 14.905 5.344 37.327 1.00 34.52 44 VAL B N 1
ATOM 1349 C CA . VAL B 1 44 ? 15.294 6.395 36.414 1.00 34.52 44 VAL B CA 1
ATOM 1350 C C . VAL B 1 44 ? 14.100 6.880 35.639 1.00 34.52 44 VAL B C 1
ATOM 1351 O O . VAL B 1 44 ? 13.154 6.140 35.409 1.00 34.52 44 VAL B O 1
ATOM 1355 N N . GLY B 1 45 ? 14.134 8.133 35.234 1.00 46.87 45 GLY B N 1
ATOM 1356 C CA . GLY B 1 45 ? 13.030 8.645 34.460 1.00 46.87 45 GLY B CA 1
ATOM 1357 C C . GLY B 1 45 ? 13.535 8.713 33.044 1.00 46.87 45 GLY B C 1
ATOM 1358 O O . GLY B 1 45 ? 14.714 8.970 32.806 1.00 46.87 45 GLY B O 1
ATOM 1359 N N . VAL B 1 46 ? 12.663 8.477 32.086 1.00 31.39 46 VAL B N 1
ATOM 1360 C CA . VAL B 1 46 ? 13.120 8.557 30.729 1.00 31.39 46 VAL B CA 1
ATOM 1361 C C . VAL B 1 46 ? 12.153 9.340 29.859 1.00 31.39 46 VAL B C 1
ATOM 1362 O O . VAL B 1 46 ? 10.941 9.142 29.951 1.00 31.39 46 VAL B O 1
ATOM 1366 N N . HIS B 1 47 ? 12.694 10.255 29.050 1.00 19.40 47 HIS B N 1
ATOM 1367 C CA . HIS B 1 47 ? 11.891 11.017 28.116 1.00 19.40 47 HIS B CA 1
ATOM 1368 C C . HIS B 1 47 ? 11.872 10.195 26.864 1.00 19.40 47 HIS B C 1
ATOM 1369 O O . HIS B 1 47 ? 12.786 10.245 26.057 1.00 19.40 47 HIS B O 1
ATOM 1376 N N . THR B 1 48 ? 10.805 9.417 26.740 1.00 3.60 48 THR B N 1
ATOM 1377 C CA . THR B 1 48 ? 10.597 8.469 25.661 1.00 3.60 48 THR B CA 1
ATOM 1378 C C . THR B 1 48 ? 9.999 9.031 24.393 1.00 3.60 48 THR B C 1
ATOM 1379 O O . THR B 1 48 ? 9.540 10.158 24.374 1.00 3.60 48 THR B O 1
ATOM 1383 N N . HIS B 1 49 ? 10.042 8.238 23.329 1.00 5.78 49 HIS B N 1
ATOM 1384 C CA . HIS B 1 49 ? 9.397 8.608 22.080 1.00 5.78 49 HIS B CA 1
ATOM 1385 C C . HIS B 1 49 ? 8.928 7.375 21.299 1.00 5.78 49 HIS B C 1
ATOM 1386 O O . HIS B 1 49 ? 9.716 6.772 20.601 1.00 5.78 49 HIS B O 1
ATOM 1393 N N . LEU B 1 50 ? 7.648 7.013 21.391 1.00 24.99 50 LEU B N 1
ATOM 1394 C CA . LEU B 1 50 ? 7.145 5.834 20.690 1.00 24.99 50 LEU B CA 1
ATOM 1395 C C . LEU B 1 50 ? 7.387 6.033 19.229 1.00 24.99 50 LEU B C 1
ATOM 1396 O O . LEU B 1 50 ? 7.825 7.092 18.811 1.00 24.99 50 LEU B O 1
ATOM 1401 N N . LEU B 1 51 ? 7.101 5.006 18.450 1.00 28.21 51 LEU B N 1
ATOM 1402 C CA . LEU B 1 51 ? 7.293 5.065 17.018 1.00 28.21 51 LEU B CA 1
ATOM 1403 C C . LEU B 1 51 ? 6.766 3.816 16.363 1.00 28.21 51 LEU B C 1
ATOM 1404 O O . LEU B 1 51 ? 7.374 2.762 16.481 1.00 28.21 51 LEU B O 1
ATOM 1409 N N . LEU B 1 52 ? 5.644 3.920 15.666 1.00 39.71 52 LEU B N 1
ATOM 1410 C CA . LEU B 1 52 ? 5.120 2.753 14.989 1.00 39.71 52 LEU B CA 1
ATOM 1411 C C . LEU B 1 52 ? 6.075 2.287 13.893 1.00 39.71 52 LEU B C 1
ATOM 1412 O O . LEU B 1 52 ? 7.183 2.815 13.752 1.00 39.71 52 LEU B O 1
ATOM 1417 N N . LYS B 1 53 ? 5.640 1.296 13.122 1.00 127.45 53 LYS B N 1
ATOM 1418 C CA . LYS B 1 53 ? 6.450 0.732 12.047 1.00 127.45 53 LYS B CA 1
ATOM 1419 C C . LYS B 1 53 ? 5.533 -0.211 11.275 1.00 127.45 53 LYS B C 1
ATOM 1420 O O . LYS B 1 53 ? 4.312 -0.105 11.379 1.00 127.45 53 LYS B O 1
ATOM 1426 N N . GLU B 1 54 ? 6.112 -1.120 10.495 1.00 138.43 54 GLU B N 1
ATOM 1427 C CA . GLU B 1 54 ? 5.312 -2.086 9.755 1.00 138.43 54 GLU B CA 1
ATOM 1428 C C . GLU B 1 54 ? 5.571 -3.505 10.250 1.00 138.43 54 GLU B C 1
ATOM 1429 O O . GLU B 1 54 ? 5.040 -4.462 9.694 1.00 138.43 54 GLU B O 1
ATOM 1435 N N . GLU B 1 55 ? 6.384 -3.638 11.297 1.00 43.39 55 GLU B N 1
ATOM 1436 C CA . GLU B 1 55 ? 6.680 -4.947 11.870 1.00 43.39 55 GLU B CA 1
ATOM 1437 C C . GLU B 1 55 ? 6.585 -4.947 13.400 1.00 43.39 55 GLU B C 1
ATOM 1438 O O . GLU B 1 55 ? 6.445 -5.998 14.033 1.00 43.39 55 GLU B O 1
ATOM 1444 N N . GLY B 1 56 ? 6.648 -3.766 14.000 1.00 30.61 56 GLY B N 1
ATOM 1445 C CA . GLY B 1 56 ? 6.575 -3.690 15.448 1.00 30.61 56 GLY B CA 1
ATOM 1446 C C . GLY B 1 56 ? 6.516 -2.243 15.870 1.00 30.61 56 GLY B C 1
ATOM 1447 O O . GLY B 1 56 ? 6.252 -1.375 15.040 1.00 30.61 56 GLY B O 1
ATOM 1448 N N . LEU B 1 57 ? 6.743 -1.984 17.152 1.00 37.64 57 LEU B N 1
ATOM 1449 C CA . LEU B 1 57 ? 6.738 -0.623 17.682 1.00 37.64 57 LEU B CA 1
ATOM 1450 C C . LEU B 1 57 ? 8.131 -0.390 18.252 1.00 37.64 57 LEU B C 1
ATOM 1451 O O . LEU B 1 57 ? 8.737 -1.332 18.746 1.00 37.64 57 LEU B O 1
ATOM 1456 N N . SER B 1 58 ? 8.631 0.844 18.208 1.00 30.39 58 SER B N 1
ATOM 1457 C CA . SER B 1 58 ? 9.969 1.149 18.727 1.00 30.39 58 SER B CA 1
ATOM 1458 C C . SER B 1 58 ? 9.973 2.245 19.787 1.00 30.39 58 SER B C 1
ATOM 1459 O O . SER B 1 58 ? 9.207 3.204 19.716 1.00 30.39 58 SER B O 1
ATOM 1462 N N . LEU B 1 59 ? 10.841 2.100 20.778 1.00 40.04 59 LEU B N 1
ATOM 1463 C CA . LEU B 1 59 ? 10.917 3.091 21.832 1.00 40.04 59 LEU B CA 1
ATOM 1464 C C . LEU B 1 59 ? 12.306 3.667 21.857 1.00 40.04 59 LEU B C 1
ATOM 1465 O O . LEU B 1 59 ? 13.273 2.934 21.794 1.00 40.04 59 LEU B O 1
ATOM 1470 N N . TYR B 1 60 ? 12.390 4.986 21.941 1.00 25.53 60 TYR B N 1
ATOM 1471 C CA . TYR B 1 60 ? 13.650 5.702 21.973 1.00 25.53 60 TYR B CA 1
ATOM 1472 C C . TYR B 1 60 ? 13.656 6.594 23.216 1.00 25.53 60 TYR B C 1
ATOM 1473 O O . TYR B 1 60 ? 12.776 7.450 23.378 1.00 25.53 60 TYR B O 1
ATOM 1482 N N . GLY B 1 61 ? 14.632 6.383 24.102 1.00 21.70 61 GLY B N 1
ATOM 1483 C CA . GLY B 1 61 ? 14.701 7.154 25.340 1.00 21.70 61 GLY B CA 1
ATOM 1484 C C . GLY B 1 61 ? 15.712 8.269 25.313 1.00 21.70 61 GLY B C 1
ATOM 1485 O O . GLY B 1 61 ? 16.629 8.230 24.517 1.00 21.70 61 GLY B O 1
ATOM 1486 N N . PHE B 1 62 ? 15.544 9.268 26.173 1.00 12.10 62 PHE B N 1
ATOM 1487 C CA . PHE B 1 62 ? 16.448 10.417 26.212 1.00 12.10 62 PHE B CA 1
ATOM 1488 C C . PHE B 1 62 ? 16.616 10.943 27.611 1.00 12.10 62 PHE B C 1
ATOM 1489 O O . PHE B 1 62 ? 15.724 10.841 28.433 1.00 12.10 62 PHE B O 1
ATOM 1497 N N . PRO B 1 63 ? 17.773 11.539 27.889 1.00 19.78 63 PRO B N 1
ATOM 1498 C CA . PRO B 1 63 ? 18.072 12.076 29.212 1.00 19.78 63 PRO B CA 1
ATOM 1499 C C . PRO B 1 63 ? 17.102 13.122 29.737 1.00 19.78 63 PRO B C 1
ATOM 1500 O O . PRO B 1 63 ? 16.665 13.029 30.877 1.00 19.78 63 PRO B O 1
ATOM 1504 N N . ASP B 1 64 ? 16.769 14.103 28.898 1.00 38.79 64 ASP B N 1
ATOM 1505 C CA . ASP B 1 64 ? 15.920 15.237 29.277 1.00 38.79 64 ASP B CA 1
ATOM 1506 C C . ASP B 1 64 ? 15.096 15.760 28.117 1.00 38.79 64 ASP B C 1
ATOM 1507 O O . ASP B 1 64 ? 15.461 15.566 26.949 1.00 38.79 64 ASP B O 1
ATOM 1512 N N . GLU B 1 65 ? 14.017 16.475 28.442 1.00 36.16 65 GLU B N 1
ATOM 1513 C CA . GLU B 1 65 ? 13.145 17.030 27.417 1.00 36.16 65 GLU B CA 1
ATOM 1514 C C . GLU B 1 65 ? 13.945 17.600 26.252 1.00 36.16 65 GLU B C 1
ATOM 1515 O O . GLU B 1 65 ? 13.624 17.328 25.091 1.00 36.16 65 GLU B O 1
ATOM 1521 N N . GLU B 1 66 ? 14.996 18.364 26.558 1.00 27.04 66 GLU B N 1
ATOM 1522 C CA . GLU B 1 66 ? 15.840 18.965 25.515 1.00 27.04 66 GLU B CA 1
ATOM 1523 C C . GLU B 1 66 ? 16.169 17.945 24.441 1.00 27.04 66 GLU B C 1
ATOM 1524 O O . GLU B 1 66 ? 15.783 18.082 23.276 1.00 27.04 66 GLU B O 1
ATOM 1530 N N . ASN B 1 67 ? 16.885 16.909 24.850 1.00 25.65 67 ASN B N 1
ATOM 1531 C CA . ASN B 1 67 ? 17.282 15.873 23.926 1.00 25.65 67 ASN B CA 1
ATOM 1532 C C . ASN B 1 67 ? 16.116 15.385 23.092 1.00 25.65 67 ASN B C 1
ATOM 1533 O O . ASN B 1 67 ? 16.157 15.472 21.855 1.00 25.65 67 ASN B O 1
ATOM 1538 N N . LEU B 1 68 ? 15.083 14.887 23.788 1.00 26.52 68 LEU B N 1
ATOM 1539 C CA . LEU B 1 68 ? 13.863 14.350 23.167 1.00 26.52 68 LEU B CA 1
ATOM 1540 C C . LEU B 1 68 ? 13.451 15.276 22.066 1.00 26.52 68 LEU B C 1
ATOM 1541 O O . LEU B 1 68 ? 13.190 14.865 20.940 1.00 26.52 68 LEU B O 1
ATOM 1546 N N . ALA B 1 69 ? 13.417 16.546 22.426 1.00 46.43 69 ALA B N 1
ATOM 1547 C CA . ALA B 1 69 ? 13.087 17.604 21.510 1.00 46.43 69 ALA B CA 1
ATOM 1548 C C . ALA B 1 69 ? 13.881 17.455 20.223 1.00 46.43 69 ALA B C 1
ATOM 1549 O O . ALA B 1 69 ? 13.308 17.274 19.150 1.00 46.43 69 ALA B O 1
ATOM 1551 N N . LEU B 1 70 ? 15.204 17.537 20.316 1.00 20.91 70 LEU B N 1
ATOM 1552 C CA . LEU B 1 70 ? 15.986 17.410 19.110 1.00 20.91 70 LEU B CA 1
ATOM 1553 C C . LEU B 1 70 ? 15.643 16.126 18.372 1.00 20.91 70 LEU B C 1
ATOM 1554 O O . LEU B 1 70 ? 15.313 16.170 17.194 1.00 20.91 70 LEU B O 1
ATOM 1559 N N . PHE B 1 71 ? 15.715 14.990 19.068 1.00 32.40 71 PHE B N 1
ATOM 1560 C CA . PHE B 1 71 ? 15.436 13.694 18.449 1.00 32.40 71 PHE B CA 1
ATOM 1561 C C . PHE B 1 71 ? 14.213 13.776 17.570 1.00 32.40 71 PHE B C 1
ATOM 1562 O O . PHE B 1 71 ? 14.214 13.270 16.443 1.00 32.40 71 PHE B O 1
ATOM 1570 N N . GLU B 1 72 ? 13.157 14.400 18.085 1.00 18.55 72 GLU B N 1
ATOM 1571 C CA . GLU B 1 72 ? 11.947 14.508 17.294 1.00 18.55 72 GLU B CA 1
ATOM 1572 C C . GLU B 1 72 ? 12.325 15.430 16.159 1.00 18.55 72 GLU B C 1
ATOM 1573 O O . GLU B 1 72 ? 12.551 14.981 15.035 1.00 18.55 72 GLU B O 1
ATOM 1579 N N . LEU B 1 73 ? 12.437 16.718 16.478 1.00 18.50 73 LEU B N 1
ATOM 1580 C CA . LEU B 1 73 ? 12.782 17.725 15.496 1.00 18.50 73 LEU B CA 1
ATOM 1581 C C . LEU B 1 73 ? 13.609 17.061 14.422 1.00 18.50 73 LEU B C 1
ATOM 1582 O O . LEU B 1 73 ? 13.273 17.109 13.254 1.00 18.50 73 LEU B O 1
ATOM 1587 N N . LEU B 1 74 ? 14.671 16.393 14.842 1.00 26.25 74 LEU B N 1
ATOM 1588 C CA . LEU B 1 74 ? 15.556 15.710 13.917 1.00 26.25 74 LEU B CA 1
ATOM 1589 C C . LEU B 1 74 ? 14.776 14.810 12.977 1.00 26.25 74 LEU B C 1
ATOM 1590 O O . LEU B 1 74 ? 14.910 14.930 11.759 1.00 26.25 74 LEU B O 1
ATOM 1595 N N . LEU B 1 75 ? 13.980 13.900 13.549 1.00 34.97 75 LEU B N 1
ATOM 1596 C CA . LEU B 1 75 ? 13.157 12.964 12.770 1.00 34.97 75 LEU B CA 1
ATOM 1597 C C . LEU B 1 75 ? 12.217 13.708 11.846 1.00 34.97 75 LEU B C 1
ATOM 1598 O O . LEU B 1 75 ? 11.737 13.141 10.846 1.00 34.97 75 LEU B O 1
ATOM 1603 N N . SER B 1 76 ? 11.952 14.968 12.224 1.00 30.98 76 SER B N 1
ATOM 1604 C CA . SER B 1 76 ? 11.089 15.860 11.485 1.00 30.98 76 SER B CA 1
ATOM 1605 C C . SER B 1 76 ? 11.555 15.927 10.059 1.00 30.98 76 SER B C 1
ATOM 1606 O O . SER B 1 76 ? 10.733 15.908 9.158 1.00 30.98 76 SER B O 1
ATOM 1609 N N . VAL B 1 77 ? 12.865 15.993 9.841 1.00 47.88 77 VAL B N 1
ATOM 1610 C CA . VAL B 1 77 ? 13.402 16.059 8.482 1.00 47.88 77 VAL B CA 1
ATOM 1611 C C . VAL B 1 77 ? 13.132 14.799 7.652 1.00 47.88 77 VAL B C 1
ATOM 1612 O O . VAL B 1 77 ? 13.050 13.676 8.176 1.00 47.88 77 VAL B O 1
ATOM 1616 N N . SER B 1 78 ? 13.000 15.002 6.346 1.00 57.86 78 SER B N 1
ATOM 1617 C CA . SER B 1 78 ? 12.742 13.915 5.425 1.00 57.86 78 SER B CA 1
ATOM 1618 C C . SER B 1 78 ? 14.045 13.162 5.197 1.00 57.86 78 SER B C 1
ATOM 1619 O O . SER B 1 78 ? 15.047 13.769 4.823 1.00 57.86 78 SER B O 1
ATOM 1622 N N . GLY B 1 79 ? 14.040 11.851 5.443 1.00 57.88 79 GLY B N 1
ATOM 1623 C CA . GLY B 1 79 ? 15.241 11.059 5.230 1.00 57.88 79 GLY B CA 1
ATOM 1624 C C . GLY B 1 79 ? 16.029 10.704 6.476 1.00 57.88 79 GLY B C 1
ATOM 1625 O O . GLY B 1 79 ? 16.726 9.701 6.515 1.00 57.88 79 GLY B O 1
ATOM 1626 N N . VAL B 1 80 ? 15.945 11.542 7.491 1.00 31.61 80 VAL B N 1
ATOM 1627 C CA . VAL B 1 80 ? 16.641 11.278 8.730 1.00 31.61 80 VAL B CA 1
ATOM 1628 C C . VAL B 1 80 ? 15.800 10.319 9.520 1.00 31.61 80 VAL B C 1
ATOM 1629 O O . VAL B 1 80 ? 14.627 10.570 9.703 1.00 31.61 80 VAL B O 1
ATOM 1633 N N . GLY B 1 81 ? 16.390 9.239 10.005 1.00 39.48 81 GLY B N 1
ATOM 1634 C CA . GLY B 1 81 ? 15.640 8.287 10.802 1.00 39.48 81 GLY B CA 1
ATOM 1635 C C . GLY B 1 81 ? 16.086 8.296 12.254 1.00 39.48 81 GLY B C 1
ATOM 1636 O O . GLY B 1 81 ? 16.856 9.170 12.672 1.00 39.48 81 GLY B O 1
ATOM 1637 N N . PRO B 1 82 ? 15.615 7.332 13.059 1.00 52.24 82 PRO B N 1
ATOM 1638 C CA . PRO B 1 82 ? 15.982 7.248 14.472 1.00 52.24 82 PRO B CA 1
ATOM 1639 C C . PRO B 1 82 ? 17.473 7.024 14.645 1.00 52.24 82 PRO B C 1
ATOM 1640 O O . PRO B 1 82 ? 18.119 7.640 15.498 1.00 52.24 82 PRO B O 1
ATOM 1644 N N . LYS B 1 83 ? 18.012 6.131 13.825 1.00 42.53 83 LYS B N 1
ATOM 1645 C CA . LYS B 1 83 ? 19.424 5.824 13.899 1.00 42.53 83 LYS B CA 1
ATOM 1646 C C . LYS B 1 83 ? 20.209 7.121 13.786 1.00 42.53 83 LYS B C 1
ATOM 1647 O O . LYS B 1 83 ? 20.878 7.538 14.730 1.00 42.53 83 LYS B O 1
ATOM 1653 N N . VAL B 1 84 ? 20.096 7.772 12.634 1.00 13.60 84 VAL B N 1
ATOM 1654 C CA . VAL B 1 84 ? 20.813 9.005 12.395 1.00 13.60 84 VAL B CA 1
ATOM 1655 C C . VAL B 1 84 ? 20.537 10.016 13.465 1.00 13.60 84 VAL B C 1
ATOM 1656 O O . VAL B 1 84 ? 21.460 10.497 14.124 1.00 13.60 84 VAL B O 1
ATOM 1660 N N . ALA B 1 85 ? 19.269 10.357 13.640 1.00 17.32 85 ALA B N 1
ATOM 1661 C CA . ALA B 1 85 ? 18.950 11.359 14.641 1.00 17.32 85 ALA B CA 1
ATOM 1662 C C . ALA B 1 85 ? 19.708 10.979 15.914 1.00 17.32 85 ALA B C 1
ATOM 1663 O O . ALA B 1 85 ? 20.392 11.795 16.530 1.00 17.32 85 ALA B O 1
ATOM 1665 N N . LEU B 1 86 ? 19.613 9.710 16.273 1.00 19.38 86 LEU B N 1
ATOM 1666 C CA . LEU B 1 86 ? 20.284 9.220 17.448 1.00 19.38 86 LEU B CA 1
ATOM 1667 C C . LEU B 1 86 ? 21.772 9.524 17.342 1.00 19.38 86 LEU B C 1
ATOM 1668 O O . LEU B 1 86 ? 22.322 10.140 18.245 1.00 19.38 86 LEU B O 1
ATOM 1673 N N . ALA B 1 87 ? 22.426 9.104 16.254 1.00 38.40 87 ALA B N 1
ATOM 1674 C CA . ALA B 1 87 ? 23.870 9.370 16.058 1.00 38.40 87 ALA B CA 1
ATOM 1675 C C . ALA B 1 87 ? 24.158 10.808 16.438 1.00 38.40 87 ALA B C 1
ATOM 1676 O O . ALA B 1 87 ? 24.826 11.101 17.437 1.00 38.40 87 ALA B O 1
ATOM 1678 N N . LEU B 1 88 ? 23.658 11.698 15.597 1.00 12.49 88 LEU B N 1
ATOM 1679 C CA . LEU B 1 88 ? 23.790 13.107 15.838 1.00 12.49 88 LEU B CA 1
ATOM 1680 C C . LEU B 1 88 ? 23.640 13.384 17.326 1.00 12.49 88 LEU B C 1
ATOM 1681 O O . LEU B 1 88 ? 24.491 14.011 17.926 1.00 12.49 88 LEU B O 1
ATOM 1686 N N . LEU B 1 89 ? 22.568 12.916 17.943 1.00 28.75 89 LEU B N 1
ATOM 1687 C CA . LEU B 1 89 ? 22.408 13.194 19.364 1.00 28.75 89 LEU B CA 1
ATOM 1688 C C . LEU B 1 89 ? 23.492 12.536 20.207 1.00 28.75 89 LEU B C 1
ATOM 1689 O O . LEU B 1 89 ? 23.919 13.079 21.222 1.00 28.75 89 LEU B O 1
ATOM 1694 N N . SER B 1 90 ? 23.954 11.375 19.772 1.00 49.09 90 SER B N 1
ATOM 1695 C CA . SER B 1 90 ? 24.981 10.676 20.518 1.00 49.09 90 SER B CA 1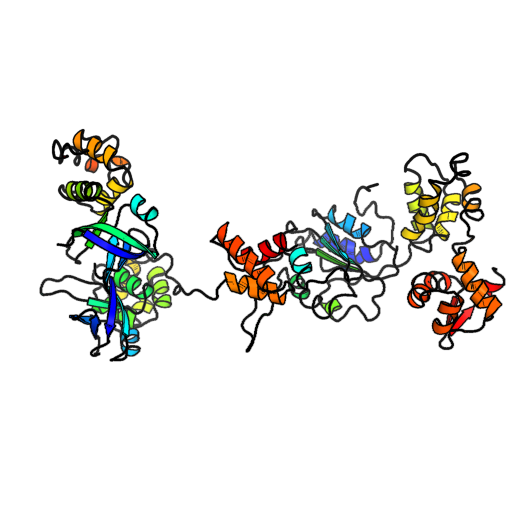
ATOM 1696 C C . SER B 1 90 ? 26.348 11.309 20.337 1.00 49.09 90 SER B C 1
ATOM 1697 O O . SER B 1 90 ? 27.217 11.152 21.188 1.00 49.09 90 SER B O 1
ATOM 1700 N N . ALA B 1 91 ? 26.539 12.022 19.233 1.00 60.98 91 ALA B N 1
ATOM 1701 C CA . ALA B 1 91 ? 27.822 12.663 18.968 1.00 60.98 91 ALA B CA 1
ATOM 1702 C C . ALA B 1 91 ? 28.001 13.957 19.754 1.00 60.98 91 ALA B C 1
ATOM 1703 O O . ALA B 1 91 ? 28.434 13.928 20.902 1.00 60.98 91 ALA B O 1
ATOM 1705 N N . LEU B 1 92 ? 27.672 15.091 19.142 1.00 56.56 92 LEU B N 1
ATOM 1706 C CA . LEU B 1 92 ? 27.821 16.387 19.811 1.00 56.56 92 LEU B CA 1
ATOM 1707 C C . LEU B 1 92 ? 26.711 16.729 20.796 1.00 56.56 92 LEU B C 1
ATOM 1708 O O . LEU B 1 92 ? 25.568 16.328 20.612 1.00 56.56 92 LEU B O 1
ATOM 1713 N N . PRO B 1 93 ? 27.046 17.484 21.860 1.00 56.94 93 PRO B N 1
ATOM 1714 C CA . PRO B 1 93 ? 26.123 17.920 22.917 1.00 56.94 93 PRO B CA 1
ATOM 1715 C C . PRO B 1 93 ? 24.909 18.625 22.338 1.00 56.94 93 PRO B C 1
ATOM 1716 O O . PRO B 1 93 ? 25.003 19.324 21.331 1.00 56.94 93 PRO B O 1
ATOM 1720 N N . PRO B 1 94 ? 23.753 18.468 22.983 1.00 66.20 94 PRO B N 1
ATOM 1721 C CA . PRO B 1 94 ? 22.534 19.103 22.488 1.00 66.20 94 PRO B CA 1
ATOM 1722 C C . PRO B 1 94 ? 22.713 20.579 22.169 1.00 66.20 94 PRO B C 1
ATOM 1723 O O . PRO B 1 94 ? 22.595 20.994 21.015 1.00 66.20 94 PRO B O 1
ATOM 1727 N N . ARG B 1 95 ? 23.009 21.365 23.197 1.00 73.26 95 ARG B N 1
ATOM 1728 C CA . ARG B 1 95 ? 23.186 22.794 23.012 1.00 73.26 95 ARG B CA 1
ATOM 1729 C C . ARG B 1 95 ? 23.878 23.060 21.672 1.00 73.26 95 ARG B C 1
ATOM 1730 O O . ARG B 1 95 ? 23.286 23.662 20.772 1.00 73.26 95 ARG B O 1
ATOM 1738 N N . LEU B 1 96 ? 25.116 22.579 21.542 1.00 65.01 96 LEU B N 1
ATOM 1739 C CA . LEU B 1 96 ? 25.911 22.759 20.328 1.00 65.01 96 LEU B CA 1
ATOM 1740 C C . LEU B 1 96 ? 25.181 22.231 19.090 1.00 65.01 96 LEU B C 1
ATOM 1741 O O . LEU B 1 96 ? 25.331 22.757 17.983 1.00 65.01 96 LEU B O 1
ATOM 1746 N N . LEU B 1 97 ? 24.384 21.189 19.273 1.00 52.96 97 LEU B N 1
ATOM 1747 C CA . LEU B 1 97 ? 23.657 20.631 18.151 1.00 52.96 97 LEU B CA 1
ATOM 1748 C C . LEU B 1 97 ? 22.470 21.532 17.799 1.00 52.96 97 LEU B C 1
ATOM 1749 O O . LEU B 1 97 ? 22.108 21.690 16.634 1.00 52.96 97 LEU B O 1
ATOM 1754 N N . ALA B 1 98 ? 21.875 22.132 18.822 1.00 40.41 98 ALA B N 1
ATOM 1755 C CA . ALA B 1 98 ? 20.733 23.006 18.626 1.00 40.41 98 ALA B CA 1
ATOM 1756 C C . ALA B 1 98 ? 21.166 24.168 17.761 1.00 40.41 98 ALA B C 1
ATOM 1757 O O . ALA B 1 98 ? 20.519 24.492 16.757 1.00 40.41 98 ALA B O 1
ATOM 1759 N N . ARG B 1 99 ? 22.263 24.795 18.183 1.00 43.08 99 ARG B N 1
ATOM 1760 C CA . ARG B 1 99 ? 22.859 25.921 17.485 1.00 43.08 99 ARG B CA 1
ATOM 1761 C C . ARG B 1 99 ? 23.085 25.427 16.060 1.00 43.08 99 ARG B C 1
ATOM 1762 O O . ARG B 1 99 ? 22.417 25.855 15.112 1.00 43.08 99 ARG B O 1
ATOM 1770 N N . ALA B 1 100 ? 24.021 24.493 15.927 1.00 30.33 100 ALA B N 1
ATOM 1771 C CA . ALA B 1 100 ? 24.360 23.910 14.633 1.00 30.33 100 ALA B CA 1
ATOM 1772 C C . ALA B 1 100 ? 23.128 23.740 13.738 1.00 30.33 100 ALA B C 1
ATOM 1773 O O . ALA B 1 100 ? 23.107 24.202 12.607 1.00 30.33 100 ALA B O 1
ATOM 1775 N N . LEU B 1 101 ? 22.111 23.076 14.271 1.00 48.10 101 LEU B N 1
ATOM 1776 C CA . LEU B 1 101 ? 20.879 22.824 13.545 1.00 48.10 101 LEU B CA 1
ATOM 1777 C C . LEU B 1 101 ? 20.235 24.088 13.072 1.00 48.10 101 LEU B C 1
ATOM 1778 O O . LEU B 1 101 ? 19.717 24.155 11.962 1.00 48.10 101 LEU B O 1
ATOM 1783 N N . LEU B 1 102 ? 20.241 25.090 13.932 1.00 56.51 102 LEU B N 1
ATOM 1784 C CA . LEU B 1 102 ? 19.633 26.359 13.583 1.00 56.51 102 LEU B CA 1
ATOM 1785 C C . LEU B 1 102 ? 20.410 26.993 12.444 1.00 56.51 102 LEU B C 1
ATOM 1786 O O . LEU B 1 102 ? 19.909 27.108 11.320 1.00 56.51 102 LEU B O 1
ATOM 1791 N N . GLU B 1 103 ? 21.640 27.390 12.770 1.00 75.06 103 GLU B N 1
ATOM 1792 C CA . GLU B 1 103 ? 22.569 28.023 11.843 1.00 75.06 103 GLU B CA 1
ATOM 1793 C C . GLU B 1 103 ? 22.723 27.216 10.566 1.00 75.06 103 GLU B C 1
ATOM 1794 O O . GLU B 1 103 ? 22.564 27.748 9.477 1.00 75.06 103 GLU B O 1
ATOM 1800 N N . GLY B 1 104 ? 23.043 25.936 10.692 1.00 36.26 104 GLY B N 1
ATOM 1801 C CA . GLY B 1 104 ? 23.158 25.114 9.506 1.00 36.26 104 GLY B CA 1
ATOM 1802 C C . GLY B 1 104 ? 24.511 24.494 9.249 1.00 36.26 104 GLY B C 1
ATOM 1803 O O . GLY B 1 104 ? 24.915 24.361 8.094 1.00 36.26 104 GLY B O 1
ATOM 1804 N N . ASP B 1 105 ? 25.211 24.099 10.305 1.00 79.46 105 ASP B N 1
ATOM 1805 C CA . ASP B 1 105 ? 26.530 23.508 10.137 1.00 79.46 105 ASP B CA 1
ATOM 1806 C C . ASP B 1 105 ? 26.507 22.104 9.540 1.00 79.46 105 ASP B C 1
ATOM 1807 O O . ASP B 1 105 ? 26.658 21.118 10.263 1.00 79.46 105 ASP B O 1
ATOM 1812 N N . ALA B 1 106 ? 26.306 22.012 8.225 1.00 38.38 106 ALA B N 1
ATOM 1813 C CA . ALA B 1 106 ? 26.332 20.720 7.547 1.00 38.38 106 ALA B CA 1
ATOM 1814 C C . ALA B 1 106 ? 27.781 20.228 7.725 1.00 38.38 106 ALA B C 1
ATOM 1815 O O . ALA B 1 106 ? 28.087 19.036 7.623 1.00 38.38 106 ALA B O 1
ATOM 1817 N N . ARG B 1 107 ? 28.671 21.176 7.997 1.00 85.82 107 ARG B N 1
ATOM 1818 C CA . ARG B 1 107 ? 30.068 20.856 8.223 1.00 85.82 107 ARG B CA 1
ATOM 1819 C C . ARG B 1 107 ? 30.184 20.175 9.577 1.00 85.82 107 ARG B C 1
ATOM 1820 O O . ARG B 1 107 ? 30.735 19.083 9.681 1.00 85.82 107 ARG B O 1
ATOM 1828 N N . LEU B 1 108 ? 29.650 20.815 10.613 1.00 55.85 108 LEU B N 1
ATOM 1829 C CA . LEU B 1 108 ? 29.728 20.253 11.954 1.00 55.85 108 LEU B CA 1
ATOM 1830 C C . LEU B 1 108 ? 28.937 18.952 12.093 1.00 55.85 108 LEU B C 1
ATOM 1831 O O . LEU B 1 108 ? 29.353 18.030 12.811 1.00 55.85 108 LEU B O 1
ATOM 1836 N N . LEU B 1 109 ? 27.795 18.877 11.414 1.00 60.67 109 LEU B N 1
ATOM 1837 C CA . LEU B 1 109 ? 26.976 17.680 11.483 1.00 60.67 109 LEU B CA 1
ATOM 1838 C C . LEU B 1 109 ? 27.757 16.512 10.967 1.00 60.67 109 LEU B C 1
ATOM 1839 O O . LEU B 1 109 ? 27.912 15.524 11.669 1.00 60.67 109 LEU B O 1
ATOM 1844 N N . THR B 1 110 ? 28.250 16.621 9.737 1.00 50.96 110 THR B N 1
ATOM 1845 C CA . THR B 1 110 ? 29.037 15.536 9.144 1.00 50.96 110 THR B CA 1
ATOM 1846 C C . THR B 1 110 ? 30.030 15.070 10.191 1.00 50.96 110 THR B C 1
ATOM 1847 O O . THR B 1 110 ? 30.251 13.867 10.356 1.00 50.96 110 THR B O 1
ATOM 1851 N N . SER B 1 111 ? 30.609 16.050 10.895 1.00 56.85 111 SER B N 1
ATOM 1852 C CA . SER B 1 111 ? 31.594 15.814 11.950 1.00 56.85 111 SER B CA 1
ATOM 1853 C C . SER B 1 111 ? 30.965 15.092 13.138 1.00 56.85 111 SER B C 1
ATOM 1854 O O . SER B 1 111 ? 30.860 15.652 14.231 1.00 56.85 111 SER B O 1
ATOM 1857 N N . ALA B 1 112 ? 30.580 13.840 12.918 1.00 30.31 112 ALA B N 1
ATOM 1858 C CA . ALA B 1 112 ? 29.930 13.065 13.947 1.00 30.31 112 ALA B CA 1
ATOM 1859 C C . ALA B 1 112 ? 29.488 11.730 13.372 1.00 30.31 112 ALA B C 1
ATOM 1860 O O . ALA B 1 112 ? 28.923 11.709 12.277 1.00 30.31 112 ALA B O 1
ATOM 1862 N N . SER B 1 113 ? 29.722 10.638 14.117 1.00 51.56 113 SER B N 1
ATOM 1863 C CA . SER B 1 113 ? 29.340 9.279 13.705 1.00 51.56 113 SER B CA 1
ATOM 1864 C C . SER B 1 113 ? 28.062 9.313 12.867 1.00 51.56 113 SER B C 1
ATOM 1865 O O . SER B 1 113 ? 27.185 10.116 13.134 1.00 51.56 113 SER B O 1
ATOM 1868 N N . GLY B 1 114 ? 27.927 8.438 11.875 1.00 42.90 114 GLY B N 1
ATOM 1869 C CA . GLY B 1 114 ? 26.736 8.507 11.037 1.00 42.90 114 GLY B CA 1
ATOM 1870 C C . GLY B 1 114 ? 26.939 9.768 10.198 1.00 42.90 114 GLY B C 1
ATOM 1871 O O . GLY B 1 114 ? 26.027 10.400 9.619 1.00 42.90 114 GLY B O 1
ATOM 1872 N N . VAL B 1 115 ? 28.211 10.148 10.176 1.00 200.00 115 VAL B N 1
ATOM 1873 C CA . VAL B 1 115 ? 28.696 11.301 9.444 1.00 200.00 115 VAL B CA 1
ATOM 1874 C C . VAL B 1 115 ? 28.083 11.304 8.052 1.00 200.00 115 VAL B C 1
ATOM 1875 O O . VAL B 1 115 ? 28.550 10.601 7.157 1.00 200.00 115 VAL B O 1
ATOM 1879 N N . GLY B 1 116 ? 27.022 12.075 7.871 1.00 59.74 116 GLY B N 1
ATOM 1880 C CA . GLY B 1 116 ? 26.414 12.136 6.557 1.00 59.74 116 GLY B CA 1
ATOM 1881 C C . GLY B 1 116 ? 26.931 13.315 5.738 1.00 59.74 116 GLY B C 1
ATOM 1882 O O . GLY B 1 116 ? 26.841 14.462 6.172 1.00 59.74 116 GLY B O 1
ATOM 1883 N N . ARG B 1 117 ? 27.468 13.059 4.548 1.00 87.37 117 ARG B N 1
ATOM 1884 C CA . ARG B 1 117 ? 27.972 14.159 3.737 1.00 87.37 117 ARG B CA 1
ATOM 1885 C C . ARG B 1 117 ? 26.793 15.031 3.333 1.00 87.37 117 ARG B C 1
ATOM 1886 O O . ARG B 1 117 ? 26.513 16.035 3.989 1.00 87.37 117 ARG B O 1
ATOM 1894 N N . ARG B 1 118 ? 26.092 14.642 2.268 1.00 73.22 118 ARG B N 1
ATOM 1895 C CA . ARG B 1 118 ? 24.949 15.426 1.814 1.00 73.22 118 ARG B CA 1
ATOM 1896 C C . ARG B 1 118 ? 23.805 15.383 2.815 1.00 73.22 118 ARG B C 1
ATOM 1897 O O . ARG B 1 118 ? 22.999 16.319 2.885 1.00 73.22 118 ARG B O 1
ATOM 1905 N N . LEU B 1 119 ? 23.732 14.315 3.605 1.00 52.56 119 LEU B N 1
ATOM 1906 C CA . LEU B 1 119 ? 22.645 14.236 4.565 1.00 52.56 119 LEU B CA 1
ATOM 1907 C C . LEU B 1 119 ? 22.789 15.328 5.576 1.00 52.56 119 LEU B C 1
ATOM 1908 O O . LEU B 1 119 ? 21.816 16.003 5.904 1.00 52.56 119 LEU B O 1
ATOM 1913 N N . ALA B 1 120 ? 24.004 15.496 6.080 1.00 25.36 120 ALA B N 1
ATOM 1914 C CA . ALA B 1 120 ? 24.239 16.529 7.068 1.00 25.36 120 ALA B CA 1
ATOM 1915 C C . ALA B 1 120 ? 23.768 17.836 6.444 1.00 25.36 120 ALA B C 1
ATOM 1916 O O . ALA B 1 120 ? 23.272 18.726 7.141 1.00 25.36 120 ALA B O 1
ATOM 1918 N N . GLU B 1 121 ? 23.905 17.927 5.122 1.00 47.15 121 GLU B N 1
ATOM 1919 C CA . GLU B 1 121 ? 23.471 19.109 4.402 1.00 47.15 121 GLU B CA 1
ATOM 1920 C C . GLU B 1 121 ? 21.943 19.218 4.383 1.00 47.15 121 GLU B C 1
ATOM 1921 O O . GLU B 1 121 ? 21.377 20.217 4.851 1.00 47.15 121 GLU B O 1
ATOM 1927 N N . ARG B 1 122 ? 21.260 18.211 3.842 1.00 61.29 122 ARG B N 1
ATOM 1928 C CA . ARG B 1 122 ? 19.796 18.265 3.833 1.00 61.29 122 ARG B CA 1
ATOM 1929 C C . ARG B 1 122 ? 19.346 18.704 5.235 1.00 61.29 122 ARG B C 1
ATOM 1930 O O . ARG B 1 122 ? 18.823 19.804 5.413 1.00 61.29 122 ARG B O 1
ATOM 1938 N N . ILE B 1 123 ? 19.578 17.839 6.221 1.00 28.00 123 ILE B N 1
ATOM 1939 C CA . ILE B 1 123 ? 19.252 18.117 7.619 1.00 28.00 123 ILE B CA 1
ATOM 1940 C C . ILE B 1 123 ? 19.569 19.573 7.947 1.00 28.00 123 ILE B C 1
ATOM 1941 O O . ILE B 1 123 ? 18.907 20.189 8.772 1.00 28.00 123 ILE B O 1
ATOM 1946 N N . ALA B 1 124 ? 20.589 20.130 7.312 1.00 23.76 124 ALA B N 1
ATOM 1947 C CA . ALA B 1 124 ? 20.937 21.498 7.619 1.00 23.76 124 ALA B CA 1
ATOM 1948 C C . ALA B 1 124 ? 19.983 22.432 6.927 1.00 23.76 124 ALA B C 1
ATOM 1949 O O . ALA B 1 124 ? 19.119 23.015 7.573 1.00 23.76 124 ALA B O 1
ATOM 1951 N N . LEU B 1 125 ? 20.125 22.581 5.615 1.00 54.31 125 LEU B N 1
ATOM 1952 C CA . LEU B 1 125 ? 19.235 23.462 4.855 1.00 54.31 125 LEU B CA 1
ATOM 1953 C C . LEU B 1 125 ? 17.793 23.350 5.343 1.00 54.31 125 LEU B C 1
ATOM 1954 O O . LEU B 1 125 ? 17.076 24.340 5.440 1.00 54.31 125 LEU B O 1
ATOM 1959 N N . GLU B 1 126 ? 17.403 22.120 5.663 1.00 29.35 126 GLU B N 1
ATOM 1960 C CA . GLU B 1 126 ? 16.063 21.777 6.114 1.00 29.35 126 GLU B CA 1
ATOM 1961 C C . GLU B 1 126 ? 15.579 22.330 7.457 1.00 29.35 126 GLU B C 1
ATOM 1962 O O . GLU B 1 126 ? 14.402 22.632 7.612 1.00 29.35 126 GLU B O 1
ATOM 1968 N N . LEU B 1 127 ? 16.454 22.458 8.438 1.00 41.67 127 LEU B N 1
ATOM 1969 C CA . LEU B 1 127 ? 15.996 22.984 9.705 1.00 41.67 127 LEU B CA 1
ATOM 1970 C C . LEU B 1 127 ? 16.562 24.354 9.971 1.00 41.67 127 LEU B C 1
ATOM 1971 O O . LEU B 1 127 ? 16.373 24.890 11.072 1.00 41.67 127 LEU B O 1
ATOM 1976 N N . LYS B 1 128 ? 17.266 24.928 8.991 1.00 52.85 128 LYS B N 1
ATOM 1977 C CA . LYS B 1 128 ? 17.848 26.254 9.190 1.00 52.85 128 LYS B CA 1
ATOM 1978 C C . LYS B 1 128 ? 16.703 27.170 9.559 1.00 52.85 128 LYS B C 1
ATOM 1979 O O . LYS B 1 128 ? 15.702 27.240 8.843 1.00 52.85 128 LYS B O 1
ATOM 1985 N N . GLY B 1 129 ? 16.843 27.853 10.688 1.00 54.44 129 GLY B N 1
ATOM 1986 C CA . GLY B 1 129 ? 15.801 28.762 11.125 1.00 54.44 129 GLY B CA 1
ATOM 1987 C C . GLY B 1 129 ? 14.659 28.086 11.861 1.00 54.44 129 GLY B C 1
ATOM 1988 O O . GLY B 1 129 ? 14.248 28.578 12.920 1.00 54.44 129 GLY B O 1
ATOM 1989 N N . LYS B 1 130 ? 14.166 26.972 11.308 1.00 76.24 130 LYS B N 1
ATOM 1990 C CA . LYS B 1 130 ? 13.057 26.210 11.884 1.00 76.24 130 LYS B CA 1
ATOM 1991 C C . LYS B 1 130 ? 13.287 25.689 13.298 1.00 76.24 130 LYS B C 1
ATOM 1992 O O . LYS B 1 130 ? 12.412 25.051 13.892 1.00 76.24 130 LYS B O 1
ATOM 1998 N N . VAL B 1 131 ? 14.469 25.955 13.830 1.00 43.30 131 VAL B N 1
ATOM 1999 C CA . VAL B 1 131 ? 14.828 25.539 15.181 1.00 43.30 131 VAL B CA 1
ATOM 2000 C C . VAL B 1 131 ? 14.958 26.836 15.988 1.00 43.30 131 VAL B C 1
ATOM 2001 O O . VAL B 1 131 ? 15.448 27.850 15.463 1.00 43.30 131 VAL B O 1
ATOM 2005 N N . PRO B 1 132 ? 14.490 26.871 17.245 1.00 56.46 132 PRO B N 1
ATOM 2006 C CA . PRO B 1 132 ? 13.826 26.208 18.364 1.00 56.46 132 PRO B CA 1
ATOM 2007 C C . PRO B 1 132 ? 13.614 27.332 19.394 1.00 56.46 132 PRO B C 1
ATOM 2008 O O . PRO B 1 132 ? 14.430 28.258 19.515 1.00 56.46 132 PRO B O 1
ATOM 2012 N N . PRO B 1 133 ? 12.523 27.285 20.153 1.00 145.92 133 PRO B N 1
ATOM 2013 C CA . PRO B 1 133 ? 12.440 28.407 21.093 1.00 145.92 133 PRO B CA 1
ATOM 2014 C C . PRO B 1 133 ? 13.483 28.263 22.207 1.00 145.92 133 PRO B C 1
ATOM 2015 O O . PRO B 1 133 ? 14.668 28.570 22.035 1.00 145.92 133 PRO B O 1
ATOM 2019 N N . HIS B 1 134 ? 12.998 27.782 23.346 1.00 144.01 134 HIS B N 1
ATOM 2020 C CA . HIS B 1 134 ? 13.789 27.554 24.544 1.00 144.01 134 HIS B CA 1
ATOM 2021 C C . HIS B 1 134 ? 14.588 26.292 24.313 1.00 144.01 134 HIS B C 1
ATOM 2022 O O . HIS B 1 134 ? 14.297 25.258 24.911 1.00 144.01 134 HIS B O 1
ATOM 2029 N N . LEU B 1 135 ? 15.590 26.364 23.445 1.00 70.50 135 LEU B N 1
ATOM 2030 C CA . LEU B 1 135 ? 16.388 25.173 23.166 1.00 70.50 135 LEU B CA 1
ATOM 2031 C C . LEU B 1 135 ? 17.821 25.418 22.745 1.00 70.50 135 LEU B C 1
ATOM 2032 O O . LEU B 1 135 ? 18.420 24.596 22.057 1.00 70.50 135 LEU B O 1
ATOM 2037 N N . LEU B 1 136 ? 18.376 26.544 23.167 1.00 53.69 136 LEU B N 1
ATOM 2038 C CA . LEU B 1 136 ? 19.734 26.872 22.814 1.00 53.69 136 LEU B CA 1
ATOM 2039 C C . LEU B 1 136 ? 20.598 26.678 24.039 1.00 53.69 136 LEU B C 1
ATOM 2040 O O . LEU B 1 136 ? 21.818 26.757 23.954 1.00 53.69 136 LEU B O 1
ATOM 2045 N N . ALA B 1 137 ? 19.958 26.410 25.178 1.00 84.28 137 ALA B N 1
ATOM 2046 C CA . ALA B 1 137 ? 20.667 26.184 26.442 1.00 84.28 137 ALA B CA 1
ATOM 2047 C C . ALA B 1 137 ? 19.825 25.375 27.433 1.00 84.28 137 ALA B C 1
ATOM 2048 O O . ALA B 1 137 ? 18.772 25.828 27.876 1.00 84.28 137 ALA B O 1
ATOM 2050 N N . GLY B 1 138 ? 20.303 24.182 27.777 1.00 114.13 138 GLY B N 1
ATOM 2051 C CA . GLY B 1 138 ? 19.590 23.311 28.700 1.00 114.13 138 GLY B CA 1
ATOM 2052 C C . GLY B 1 138 ? 18.964 23.995 29.902 1.00 114.13 138 GLY B C 1
ATOM 2053 O O . GLY B 1 138 ? 19.669 24.439 30.809 1.00 114.13 138 GLY B O 1
ATOM 2054 N N . GLU B 1 139 ? 17.633 24.071 29.905 1.00 136.94 139 GLU B N 1
ATOM 2055 C CA . GLU B 1 139 ? 16.864 24.689 30.988 1.00 136.94 139 GLU B CA 1
ATOM 2056 C C . GLU B 1 139 ? 17.342 24.190 32.352 1.00 136.94 139 GLU B C 1
ATOM 2057 O O . GLU B 1 139 ? 17.310 22.991 32.628 1.00 136.94 139 GLU B O 1
ATOM 2063 N N . LYS B 1 140 ? 17.787 25.111 33.202 1.00 164.36 140 LYS B N 1
ATOM 2064 C CA . LYS B 1 140 ? 18.269 24.750 34.532 1.00 164.36 140 LYS B CA 1
ATOM 2065 C C . LYS B 1 140 ? 18.120 25.909 35.512 1.00 164.36 140 LYS B C 1
ATOM 2066 O O . LYS B 1 140 ? 18.807 26.925 35.403 1.00 164.36 140 LYS B O 1
ATOM 2072 N N . VAL B 1 141 ? 17.213 25.743 36.468 1.00 184.07 141 VAL B N 1
ATOM 2073 C CA . VAL B 1 141 ? 16.950 26.766 37.470 1.00 184.07 141 VAL B CA 1
ATOM 2074 C C . VAL B 1 141 ? 18.066 26.821 38.510 1.00 184.07 141 VAL B C 1
ATOM 2075 O O . VAL B 1 141 ? 18.566 25.785 38.951 1.00 184.07 141 VAL B O 1
ATOM 2079 N N . GLU B 1 142 ? 18.449 28.037 38.895 1.00 199.91 142 GLU B N 1
ATOM 2080 C CA . GLU B 1 142 ? 19.507 28.241 39.881 1.00 199.91 142 GLU B CA 1
ATOM 2081 C C . GLU B 1 142 ? 18.998 27.994 41.301 1.00 199.91 142 GLU B C 1
ATOM 2082 O O . GLU B 1 142 ? 18.595 26.879 41.642 1.00 199.91 142 GLU B O 1
ATOM 2088 N N . SER B 1 143 ? 19.027 29.040 42.124 1.00 112.39 143 SER B N 1
ATOM 2089 C CA . SER B 1 143 ? 18.569 28.943 43.506 1.00 112.39 143 SER B CA 1
ATOM 2090 C C . SER B 1 143 ? 17.164 29.526 43.676 1.00 112.39 143 SER B C 1
ATOM 2091 O O . SER B 1 143 ? 16.650 30.227 42.800 1.00 112.39 143 SER B O 1
ATOM 2094 N N . GLU B 1 144 ? 16.547 29.214 44.811 1.00 199.86 144 GLU B N 1
ATOM 2095 C CA . GLU B 1 144 ? 15.207 29.690 45.135 1.00 199.86 144 GLU B CA 1
ATOM 2096 C C . GLU B 1 144 ? 15.211 31.211 45.243 1.00 199.86 144 GLU B C 1
ATOM 2097 O O . GLU B 1 144 ? 15.338 31.752 46.342 1.00 199.86 144 GLU B O 1
ATOM 2103 N N . ALA B 1 145 ? 15.080 31.897 44.107 1.00 85.08 145 ALA B N 1
ATOM 2104 C CA . ALA B 1 145 ? 15.070 33.359 44.098 1.00 85.08 145 ALA B CA 1
ATOM 2105 C C . ALA B 1 145 ? 14.317 33.838 45.326 1.00 85.08 145 ALA B C 1
ATOM 2106 O O . ALA B 1 145 ? 14.683 34.835 45.944 1.00 85.08 145 ALA B O 1
ATOM 2108 N N . ALA B 1 146 ? 13.262 33.122 45.684 1.00 50.98 146 ALA B N 1
ATOM 2109 C CA . ALA B 1 146 ? 12.504 33.483 46.861 1.00 50.98 146 ALA B CA 1
ATOM 2110 C C . ALA B 1 146 ? 13.476 33.519 48.037 1.00 50.98 146 ALA B C 1
ATOM 2111 O O . ALA B 1 146 ? 13.919 34.593 48.451 1.00 50.98 146 ALA B O 1
ATOM 2113 N N . GLU B 1 147 ? 13.813 32.345 48.567 1.00 105.78 147 GLU B N 1
ATOM 2114 C CA . GLU B 1 147 ? 14.731 32.263 49.700 1.00 105.78 147 GLU B CA 1
ATOM 2115 C C . GLU B 1 147 ? 15.906 33.187 49.427 1.00 105.78 147 GLU B C 1
ATOM 2116 O O . GLU B 1 147 ? 16.231 34.049 50.240 1.00 105.78 147 GLU B O 1
ATOM 2122 N N . GLU B 1 148 ? 16.529 33.000 48.269 1.00 72.40 148 GLU B N 1
ATOM 2123 C CA . GLU B 1 148 ? 17.662 33.812 47.846 1.00 72.40 148 GLU B CA 1
ATOM 2124 C C . GLU B 1 148 ? 17.393 35.275 48.178 1.00 72.40 148 GLU B C 1
ATOM 2125 O O . GLU B 1 148 ? 18.289 35.997 48.620 1.00 72.40 148 GLU B O 1
ATOM 2131 N N . ALA B 1 149 ? 16.152 35.706 47.966 1.00 89.99 149 ALA B N 1
ATOM 2132 C CA . ALA B 1 149 ? 15.768 37.076 48.277 1.00 89.99 149 ALA B CA 1
ATOM 2133 C C . ALA B 1 149 ? 16.097 37.220 49.740 1.00 89.99 149 ALA B C 1
ATOM 2134 O O . ALA B 1 149 ? 17.071 37.874 50.108 1.00 89.99 149 ALA B O 1
ATOM 2136 N N . VAL B 1 150 ? 15.281 36.575 50.565 1.00 67.36 150 VAL B N 1
ATOM 2137 C CA . VAL B 1 150 ? 15.463 36.581 52.009 1.00 67.36 150 VAL B CA 1
ATOM 2138 C C . VAL B 1 150 ? 16.954 36.591 52.373 1.00 67.36 150 VAL B C 1
ATOM 2139 O O . VAL B 1 150 ? 17.481 37.585 52.870 1.00 67.36 150 VAL B O 1
ATOM 2143 N N . MET B 1 151 ? 17.627 35.476 52.111 1.00 77.48 151 MET B N 1
ATOM 2144 C CA . MET B 1 151 ? 19.049 35.338 52.399 1.00 77.48 151 MET B CA 1
ATOM 2145 C C . MET B 1 151 ? 19.792 36.640 52.198 1.00 77.48 151 MET B C 1
ATOM 2146 O O . MET B 1 151 ? 20.671 36.975 52.975 1.00 77.48 151 MET B O 1
ATOM 2151 N N . ALA B 1 152 ? 19.457 37.369 51.145 1.00 104.65 152 ALA B N 1
ATOM 2152 C CA . ALA B 1 152 ? 20.109 38.644 50.922 1.00 104.65 152 ALA B CA 1
ATOM 2153 C C . ALA B 1 152 ? 19.645 39.547 52.060 1.00 104.65 152 ALA B C 1
ATOM 2154 O O . ALA B 1 152 ? 20.449 40.012 52.867 1.00 104.65 152 ALA B O 1
ATOM 2156 N N . LEU B 1 153 ? 18.336 39.772 52.120 1.00 92.65 153 LEU B N 1
ATOM 2157 C CA . LEU B 1 153 ? 17.715 40.596 53.152 1.00 92.65 153 LEU B CA 1
ATOM 2158 C C . LEU B 1 153 ? 18.342 40.423 54.534 1.00 92.65 153 LEU B C 1
ATOM 2159 O O . LEU B 1 153 ? 18.710 41.400 55.192 1.00 92.65 153 LEU B O 1
ATOM 2164 N N . ALA B 1 154 ? 18.447 39.177 54.981 1.00 100.67 154 ALA B N 1
ATOM 2165 C CA . ALA B 1 154 ? 19.023 38.896 56.286 1.00 100.67 154 ALA B CA 1
ATOM 2166 C C . ALA B 1 154 ? 20.389 39.555 56.394 1.00 100.67 154 ALA B C 1
ATOM 2167 O O . ALA B 1 154 ? 20.635 40.339 57.306 1.00 100.67 154 ALA B O 1
ATOM 2169 N N . ALA B 1 155 ? 21.265 39.246 55.444 1.00 111.39 155 ALA B N 1
ATOM 2170 C CA . ALA B 1 155 ? 22.616 39.792 55.428 1.00 111.39 155 ALA B CA 1
ATOM 2171 C C . ALA B 1 155 ? 22.658 41.304 55.233 1.00 111.39 155 ALA B C 1
ATOM 2172 O O . ALA B 1 155 ? 23.725 41.913 55.333 1.00 111.39 155 ALA B O 1
ATOM 2174 N N . LEU B 1 156 ? 21.508 41.909 54.950 1.00 60.50 156 LEU B N 1
ATOM 2175 C CA . LEU B 1 156 ? 21.445 43.358 54.761 1.00 60.50 156 LEU B CA 1
ATOM 2176 C C . LEU B 1 156 ? 20.934 44.042 56.020 1.00 60.50 156 LEU B C 1
ATOM 2177 O O . LEU B 1 156 ? 20.776 45.267 56.052 1.00 60.50 156 LEU B O 1
ATOM 2182 N N . GLY B 1 157 ? 20.690 43.237 57.052 1.00 70.96 157 GLY B N 1
ATOM 2183 C CA . GLY B 1 157 ? 20.189 43.741 58.316 1.00 70.96 157 GLY B CA 1
ATOM 2184 C C . GLY B 1 157 ? 18.986 42.911 58.707 1.00 70.96 157 GLY B C 1
ATOM 2185 O O . GLY B 1 157 ? 19.129 41.888 59.370 1.00 70.96 157 GLY B O 1
ATOM 2186 N N . PHE B 1 158 ? 17.809 43.352 58.272 1.00 78.01 158 PHE B N 1
ATOM 2187 C CA . PHE B 1 158 ? 16.520 42.698 58.531 1.00 78.01 158 PHE B CA 1
ATOM 2188 C C . PHE B 1 158 ? 16.577 41.277 59.098 1.00 78.01 158 PHE B C 1
ATOM 2189 O O . PHE B 1 158 ? 17.129 40.373 58.469 1.00 78.01 158 PHE B O 1
ATOM 2197 N N . LYS B 1 159 ? 15.994 41.082 60.279 1.00 95.09 159 LYS B N 1
ATOM 2198 C CA . LYS B 1 159 ? 15.970 39.762 60.901 1.00 95.09 159 LYS B CA 1
ATOM 2199 C C . LYS B 1 159 ? 15.276 38.834 59.914 1.00 95.09 159 LYS B C 1
ATOM 2200 O O . LYS B 1 159 ? 14.202 39.155 59.406 1.00 95.09 159 LYS B O 1
ATOM 2206 N N . GLU B 1 160 ? 15.895 37.690 59.642 1.00 101.79 160 GLU B N 1
ATOM 2207 C CA . GLU B 1 160 ? 15.367 36.714 58.691 1.00 101.79 160 GLU B CA 1
ATOM 2208 C C . GLU B 1 160 ? 13.854 36.746 58.466 1.00 101.79 160 GLU B C 1
ATOM 2209 O O . GLU B 1 160 ? 13.380 37.343 57.503 1.00 101.79 160 GLU B O 1
ATOM 2215 N N . ALA B 1 161 ? 13.102 36.096 59.351 1.00 68.56 161 ALA B N 1
ATOM 2216 C CA . ALA B 1 161 ? 11.652 36.038 59.219 1.00 68.56 161 ALA B CA 1
ATOM 2217 C C . ALA B 1 161 ? 11.091 37.335 58.665 1.00 68.56 161 ALA B C 1
ATOM 2218 O O . ALA B 1 161 ? 10.455 37.348 57.618 1.00 68.56 161 ALA B O 1
ATOM 2220 N N . GLN B 1 162 ? 11.335 38.432 59.365 1.00 73.04 162 GLN B N 1
ATOM 2221 C CA . GLN B 1 162 ? 10.836 39.719 58.919 1.00 73.04 162 GLN B CA 1
ATOM 2222 C C . GLN B 1 162 ? 10.961 39.760 57.404 1.00 73.04 162 GLN B C 1
ATOM 2223 O O . GLN B 1 162 ? 10.008 40.081 56.696 1.00 73.04 162 GLN B O 1
ATOM 2229 N N . ALA B 1 163 ? 12.135 39.390 56.910 1.00 92.75 163 ALA B N 1
ATOM 2230 C CA . ALA B 1 163 ? 12.378 39.389 55.477 1.00 92.75 163 ALA B CA 1
ATOM 2231 C C . ALA B 1 163 ? 11.646 38.259 54.752 1.00 92.75 163 ALA B C 1
ATOM 2232 O O . ALA B 1 163 ? 10.958 38.518 53.773 1.00 92.75 163 ALA B O 1
ATOM 2234 N N . ARG B 1 164 ? 11.772 37.018 55.224 1.00 79.95 164 ARG B N 1
ATOM 2235 C CA . ARG B 1 164 ? 11.097 35.901 54.560 1.00 79.95 164 ARG B CA 1
ATOM 2236 C C . ARG B 1 164 ? 9.573 36.070 54.577 1.00 79.95 164 ARG B C 1
ATOM 2237 O O . ARG B 1 164 ? 8.906 35.901 53.553 1.00 79.95 164 ARG B O 1
ATOM 2245 N N . ALA B 1 165 ? 9.035 36.427 55.740 1.00 93.14 165 ALA B N 1
ATOM 2246 C CA . ALA B 1 165 ? 7.598 36.612 55.925 1.00 93.14 165 ALA B CA 1
ATOM 2247 C C . ALA B 1 165 ? 6.959 37.594 54.945 1.00 93.14 165 ALA B C 1
ATOM 2248 O O . ALA B 1 165 ? 5.742 37.613 54.781 1.00 93.14 165 ALA B O 1
ATOM 2250 N N . VAL B 1 166 ? 7.769 38.414 54.295 1.00 91.35 166 VAL B N 1
ATOM 2251 C CA . VAL B 1 166 ? 7.216 39.365 53.349 1.00 91.35 166 VAL B CA 1
ATOM 2252 C C . VAL B 1 166 ? 7.669 39.057 51.918 1.00 91.35 166 VAL B C 1
ATOM 2253 O O . VAL B 1 166 ? 7.181 39.653 50.954 1.00 91.35 166 VAL B O 1
ATOM 2257 N N . VAL B 1 167 ? 8.607 38.124 51.780 1.00 66.36 167 VAL B N 1
ATOM 2258 C CA . VAL B 1 167 ? 9.070 37.743 50.461 1.00 66.36 167 VAL B CA 1
ATOM 2259 C C . VAL B 1 167 ? 7.940 36.884 49.955 1.00 66.36 167 VAL B C 1
ATOM 2260 O O . VAL B 1 167 ? 7.462 37.058 48.834 1.00 66.36 167 VAL B O 1
ATOM 2264 N N . LEU B 1 168 ? 7.502 35.966 50.810 1.00 69.37 168 LEU B N 1
ATOM 2265 C CA . LEU B 1 168 ? 6.412 35.069 50.466 1.00 69.37 168 LEU B CA 1
ATOM 2266 C C . LEU B 1 168 ? 5.173 35.846 50.048 1.00 69.37 168 LEU B C 1
ATOM 2267 O O . LEU B 1 168 ? 4.637 35.657 48.943 1.00 69.37 168 LEU B O 1
ATOM 2272 N N . ASP B 1 169 ? 4.726 36.724 50.939 1.00 61.47 169 ASP B N 1
ATOM 2273 C CA . ASP B 1 169 ? 3.552 37.542 50.689 1.00 61.47 169 ASP B CA 1
ATOM 2274 C C . ASP B 1 169 ? 3.739 38.298 49.372 1.00 61.47 169 ASP B C 1
ATOM 2275 O O . ASP B 1 169 ? 2.766 38.655 48.714 1.00 61.47 169 ASP B O 1
ATOM 2280 N N . LEU B 1 170 ? 4.989 38.531 48.985 1.00 62.89 170 LEU B N 1
ATOM 2281 C CA . LEU B 1 170 ? 5.269 39.228 47.731 1.00 62.89 170 LEU B CA 1
ATOM 2282 C C . LEU B 1 170 ? 5.055 38.307 46.531 1.00 62.89 170 LEU B C 1
ATOM 2283 O O . LEU B 1 170 ? 4.484 38.712 45.507 1.00 62.89 170 LEU B O 1
ATOM 2288 N N . LEU B 1 171 ? 5.532 37.071 46.662 1.00 81.08 171 LEU B N 1
ATOM 2289 C CA . LEU B 1 171 ? 5.387 36.076 45.608 1.00 81.08 171 LEU B CA 1
ATOM 2290 C C . LEU B 1 171 ? 3.922 35.750 45.450 1.00 81.08 171 LEU B C 1
ATOM 2291 O O . LEU B 1 171 ? 3.494 35.234 44.421 1.00 81.08 171 LEU B O 1
ATOM 2296 N N . ALA B 1 172 ? 3.158 36.053 46.489 1.00 98.10 172 ALA B N 1
ATOM 2297 C CA . ALA B 1 172 ? 1.726 35.834 46.451 1.00 98.10 172 ALA B CA 1
ATOM 2298 C C . ALA B 1 172 ? 1.165 36.830 45.434 1.00 98.10 172 ALA B C 1
ATOM 2299 O O . ALA B 1 172 ? 0.881 36.480 44.288 1.00 98.10 172 ALA B O 1
ATOM 2301 N N . GLN B 1 173 ? 1.029 38.080 45.857 1.00 183.62 173 GLN B N 1
ATOM 2302 C CA . GLN B 1 173 ? 0.513 39.119 44.983 1.00 183.62 173 GLN B CA 1
ATOM 2303 C C . GLN B 1 173 ? 1.192 39.071 43.617 1.00 183.62 173 GLN B C 1
ATOM 2304 O O . GLN B 1 173 ? 0.612 39.499 42.618 1.00 183.62 173 GLN B O 1
ATOM 2310 N N . ASN B 1 174 ? 2.414 38.541 43.570 1.00 42.14 174 ASN B N 1
ATOM 2311 C CA . ASN B 1 174 ? 3.151 38.459 42.307 1.00 42.14 174 ASN B CA 1
ATOM 2312 C C . ASN B 1 174 ? 4.127 37.269 42.206 1.00 42.14 174 ASN B C 1
ATOM 2313 O O . ASN B 1 174 ? 5.326 37.414 42.478 1.00 42.14 174 ASN B O 1
ATOM 2318 N N . PRO B 1 175 ? 3.626 36.083 41.787 1.00 72.00 175 PRO B N 1
ATOM 2319 C CA . PRO B 1 175 ? 4.375 34.824 41.621 1.00 72.00 175 PRO B CA 1
ATOM 2320 C C . PRO B 1 175 ? 5.681 34.982 40.839 1.00 72.00 175 PRO B C 1
ATOM 2321 O O . PRO B 1 175 ? 6.703 34.381 41.175 1.00 72.00 175 PRO B O 1
ATOM 2325 N N . LYS B 1 176 ? 5.631 35.787 39.785 1.00 174.38 176 LYS B N 1
ATOM 2326 C CA . LYS B 1 176 ? 6.809 36.050 38.973 1.00 174.38 176 LYS B CA 1
ATOM 2327 C C . LYS B 1 176 ? 7.620 37.087 39.738 1.00 174.38 176 LYS B C 1
ATOM 2328 O O . LYS B 1 176 ? 7.171 38.221 39.905 1.00 174.38 176 LYS B O 1
ATOM 2334 N N . ALA B 1 177 ? 8.804 36.712 40.213 1.00 71.93 177 ALA B N 1
ATOM 2335 C CA . ALA B 1 177 ? 9.609 37.663 40.970 1.00 71.93 177 ALA B CA 1
ATOM 2336 C C . ALA B 1 177 ? 11.076 37.320 41.092 1.00 71.93 177 ALA B C 1
ATOM 2337 O O . ALA B 1 177 ? 11.485 36.694 42.071 1.00 71.93 177 ALA B O 1
ATOM 2339 N N . ARG B 1 178 ? 11.875 37.729 40.117 1.00 122.19 178 ARG B N 1
ATOM 2340 C CA . ARG B 1 178 ? 13.302 37.462 40.191 1.00 122.19 178 ARG B CA 1
ATOM 2341 C C . ARG B 1 178 ? 13.764 38.011 41.544 1.00 122.19 178 ARG B C 1
ATOM 2342 O O . ARG B 1 178 ? 13.305 39.073 41.963 1.00 122.19 178 ARG B O 1
ATOM 2350 N N . ALA B 1 179 ? 14.644 37.288 42.237 1.00 91.35 179 ALA B N 1
ATOM 2351 C CA . ALA B 1 179 ? 15.143 37.736 43.540 1.00 91.35 179 ALA B CA 1
ATOM 2352 C C . ALA B 1 179 ? 15.326 39.234 43.503 1.00 91.35 179 ALA B C 1
ATOM 2353 O O . ALA B 1 179 ? 14.894 39.938 44.408 1.00 91.35 179 ALA B O 1
ATOM 2355 N N . GLN B 1 180 ? 15.973 39.715 42.447 1.00 72.36 180 GLN B N 1
ATOM 2356 C CA . GLN B 1 180 ? 16.191 41.140 42.290 1.00 72.36 180 GLN B CA 1
ATOM 2357 C C . GLN B 1 180 ? 14.856 41.848 42.532 1.00 72.36 180 GLN B C 1
ATOM 2358 O O . GLN B 1 180 ? 14.564 42.271 43.654 1.00 72.36 180 GLN B O 1
ATOM 2364 N N . ASP B 1 181 ? 14.043 41.954 41.482 1.00 83.11 181 ASP B N 1
ATOM 2365 C CA . ASP B 1 181 ? 12.738 42.607 41.581 1.00 83.11 181 ASP B CA 1
ATOM 2366 C C . ASP B 1 181 ? 11.992 42.201 42.835 1.00 83.11 181 ASP B C 1
ATOM 2367 O O . ASP B 1 181 ? 11.085 42.894 43.266 1.00 83.11 181 ASP B O 1
ATOM 2372 N N . LEU B 1 182 ? 12.362 41.074 43.419 1.00 80.70 182 LEU B N 1
ATOM 2373 C CA . LEU B 1 182 ? 11.704 40.626 44.631 1.00 80.70 182 LEU B CA 1
ATOM 2374 C C . LEU B 1 182 ? 12.349 41.334 45.812 1.00 80.70 182 LEU B C 1
ATOM 2375 O O . LEU B 1 182 ? 11.689 42.064 46.549 1.00 80.70 182 LEU B O 1
ATOM 2380 N N . ILE B 1 183 ? 13.648 41.111 45.972 1.00 93.57 183 ILE B N 1
ATOM 2381 C CA . ILE B 1 183 ? 14.432 41.709 47.043 1.00 93.57 183 ILE B CA 1
ATOM 2382 C C . ILE B 1 183 ? 14.120 43.189 47.202 1.00 93.57 183 ILE B C 1
ATOM 2383 O O . ILE B 1 183 ? 13.589 43.617 48.225 1.00 93.57 183 ILE B O 1
ATOM 2388 N N . LYS B 1 184 ? 14.459 43.965 46.180 1.00 59.76 184 LYS B N 1
ATOM 2389 C CA . LYS B 1 184 ? 14.228 45.399 46.188 1.00 59.76 184 LYS B CA 1
ATOM 2390 C C . LYS B 1 184 ? 12.868 45.658 46.795 1.00 59.76 184 LYS B C 1
ATOM 2391 O O . LYS B 1 184 ? 12.765 46.081 47.939 1.00 59.76 184 LYS B O 1
ATOM 2397 N N . GLU B 1 185 ? 11.833 45.378 46.013 1.00 52.06 185 GLU B N 1
ATOM 2398 C CA . GLU B 1 185 ? 10.444 45.547 46.418 1.00 52.06 185 GLU B CA 1
ATOM 2399 C C . GLU B 1 185 ? 10.175 45.207 47.893 1.00 52.06 185 GLU B C 1
ATOM 2400 O O . GLU B 1 185 ? 9.123 45.558 48.440 1.00 52.06 185 GLU B O 1
ATOM 2406 N N . ALA B 1 186 ? 11.119 44.520 48.531 1.00 74.17 186 ALA B N 1
ATOM 2407 C CA . ALA B 1 186 ? 10.987 44.171 49.941 1.00 74.17 186 ALA B CA 1
ATOM 2408 C C . ALA B 1 186 ? 11.450 45.372 50.756 1.00 74.17 186 ALA B C 1
ATOM 2409 O O . ALA B 1 186 ? 10.775 45.799 51.695 1.00 74.17 186 ALA B O 1
ATOM 2411 N N . LEU B 1 187 ? 12.613 45.908 50.391 1.00 95.08 187 LEU B N 1
ATOM 2412 C CA . LEU B 1 187 ? 13.165 47.077 51.063 1.00 95.08 187 LEU B CA 1
ATOM 2413 C C . LEU B 1 187 ? 12.064 48.108 51.178 1.00 95.08 187 LEU B C 1
ATOM 2414 O O . LEU B 1 187 ? 11.924 48.767 52.203 1.00 95.08 187 LEU B O 1
ATOM 2419 N N . LYS B 1 188 ? 11.286 48.237 50.108 1.00 70.10 188 LYS B N 1
ATOM 2420 C CA . LYS B 1 188 ? 10.169 49.169 50.073 1.00 70.10 188 LYS B CA 1
ATOM 2421 C C . LYS B 1 188 ? 9.224 48.914 51.251 1.00 70.10 188 LYS B C 1
ATOM 2422 O O . LYS B 1 188 ? 8.991 49.795 52.083 1.00 70.10 188 LYS B O 1
ATOM 2428 N N . ARG B 1 189 ? 8.675 47.705 51.319 1.00 84.62 189 ARG B N 1
ATOM 2429 C CA . ARG B 1 189 ? 7.749 47.373 52.391 1.00 84.62 189 ARG B CA 1
ATOM 2430 C C . ARG B 1 189 ? 8.471 47.082 53.699 1.00 84.62 189 ARG B C 1
ATOM 2431 O O . ARG B 1 189 ? 7.843 46.749 54.702 1.00 84.62 189 ARG B O 1
ATOM 2439 N N . LEU B 1 190 ? 9.793 47.204 53.688 1.00 74.97 190 LEU B N 1
ATOM 2440 C CA . LEU B 1 190 ? 10.571 46.972 54.895 1.00 74.97 190 LEU B CA 1
ATOM 2441 C C . LEU B 1 190 ? 11.211 48.266 55.408 1.00 74.97 190 LEU B C 1
ATOM 2442 O O . LEU B 1 190 ? 11.992 48.258 56.374 1.00 74.97 190 LEU B O 1
ATOM 2447 N N . ARG B 1 191 ? 10.864 49.373 54.754 1.00 200.00 191 ARG B N 1
ATOM 2448 C CA . ARG B 1 191 ? 11.364 50.695 55.124 1.00 200.00 191 ARG B CA 1
ATOM 2449 C C . ARG B 1 191 ? 11.226 50.871 56.631 1.00 200.00 191 ARG B C 1
ATOM 2450 O O . ARG B 1 191 ? 12.272 50.993 57.306 1.00 200.00 191 ARG B O 1
ATOM 2459 N N . ALA C 2 5 ? 11.437 78.810 52.645 1.00 142.51 5 ALA C N 1
ATOM 2460 C CA . ALA C 2 5 ? 11.740 79.838 51.608 1.00 142.51 5 ALA C CA 1
ATOM 2461 C C . ALA C 2 5 ? 12.694 79.281 50.554 1.00 142.51 5 ALA C C 1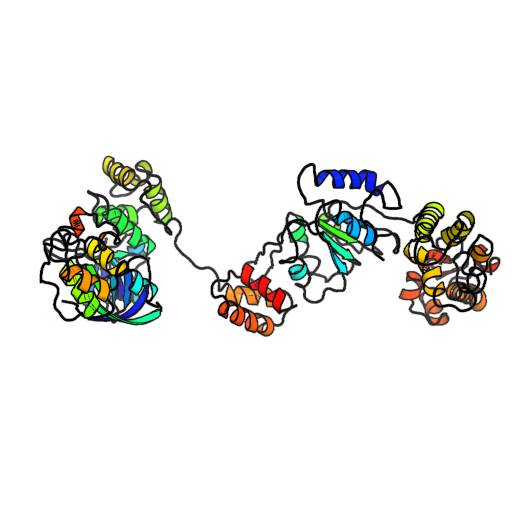
ATOM 2462 O O . ALA C 2 5 ? 13.916 79.399 50.673 1.00 142.51 5 ALA C O 1
ATOM 2464 N N . LEU C 2 6 ? 12.119 78.673 49.522 1.00 187.49 6 LEU C N 1
ATOM 2465 C CA . LEU C 2 6 ? 12.897 78.087 48.440 1.00 187.49 6 LEU C CA 1
ATOM 2466 C C . LEU C 2 6 ? 13.626 79.161 47.637 1.00 187.49 6 LEU C C 1
ATOM 2467 O O . LEU C 2 6 ? 13.258 80.335 47.666 1.00 187.49 6 LEU C O 1
ATOM 2472 N N . ARG C 2 7 ? 14.667 78.743 46.925 1.00 179.79 7 ARG C N 1
ATOM 2473 C CA . ARG C 2 7 ? 15.467 79.647 46.107 1.00 179.79 7 ARG C CA 1
ATOM 2474 C C . ARG C 2 7 ? 15.602 79.083 44.694 1.00 179.79 7 ARG C C 1
ATOM 2475 O O . ARG C 2 7 ? 15.755 77.875 44.514 1.00 179.79 7 ARG C O 1
ATOM 2483 N N . PRO C 2 8 ? 15.541 79.952 43.671 1.00 200.00 8 PRO C N 1
ATOM 2484 C CA . PRO C 2 8 ? 15.670 79.473 42.290 1.00 200.00 8 PRO C CA 1
ATOM 2485 C C . PRO C 2 8 ? 17.038 78.821 42.090 1.00 200.00 8 PRO C C 1
ATOM 2486 O O . PRO C 2 8 ? 18.041 79.499 41.869 1.00 200.00 8 PRO C O 1
ATOM 2490 N N . LYS C 2 9 ? 17.069 77.497 42.184 1.00 141.59 9 LYS C N 1
ATOM 2491 C CA . LYS C 2 9 ? 18.307 76.745 42.041 1.00 141.59 9 LYS C CA 1
ATOM 2492 C C . LYS C 2 9 ? 19.009 76.956 40.700 1.00 141.59 9 LYS C C 1
ATOM 2493 O O . LYS C 2 9 ? 18.424 76.728 39.643 1.00 141.59 9 LYS C O 1
ATOM 2499 N N . THR C 2 10 ? 20.260 77.411 40.758 1.00 95.74 10 THR C N 1
ATOM 2500 C CA . THR C 2 10 ? 21.091 77.630 39.567 1.00 95.74 10 THR C CA 1
ATOM 2501 C C . THR C 2 10 ? 22.546 77.637 40.031 1.00 95.74 10 THR C C 1
ATOM 2502 O O . THR C 2 10 ? 22.836 77.254 41.159 1.00 95.74 10 THR C O 1
ATOM 2506 N N . LEU C 2 11 ? 23.463 78.053 39.166 1.00 64.79 11 LEU C N 1
ATOM 2507 C CA . LEU C 2 11 ? 24.871 78.121 39.549 1.00 64.79 11 LEU C CA 1
ATOM 2508 C C . LEU C 2 11 ? 25.274 79.596 39.424 1.00 64.79 11 LEU C C 1
ATOM 2509 O O . LEU C 2 11 ? 26.243 80.068 40.039 1.00 64.79 11 LEU C O 1
ATOM 2514 N N . ASP C 2 12 ? 24.497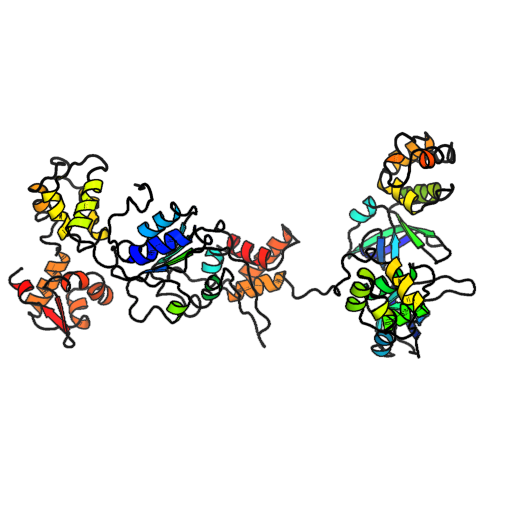 80.308 38.614 1.00 193.48 12 ASP C N 1
ATOM 2515 C CA . ASP C 2 12 ? 24.688 81.730 38.371 1.00 193.48 12 ASP C CA 1
ATOM 2516 C C . ASP C 2 12 ? 24.137 82.466 39.586 1.00 193.48 12 ASP C C 1
ATOM 2517 O O . ASP C 2 12 ? 24.437 83.639 39.812 1.00 193.48 12 ASP C O 1
ATOM 2522 N N . GLU C 2 13 ? 23.327 81.754 40.364 1.00 94.10 13 GLU C N 1
ATOM 2523 C CA . GLU C 2 13 ? 22.716 82.302 41.568 1.00 94.10 13 GLU C CA 1
ATOM 2524 C C . GLU C 2 13 ? 23.389 81.760 42.815 1.00 94.10 13 GLU C C 1
ATOM 2525 O O . GLU C 2 13 ? 22.826 81.828 43.907 1.00 94.10 13 GLU C O 1
ATOM 2531 N N . TYR C 2 14 ? 24.590 81.218 42.656 1.00 131.31 14 TYR C N 1
ATOM 2532 C CA . TYR C 2 14 ? 25.303 80.668 43.796 1.00 131.31 14 TYR C CA 1
ATOM 2533 C C . TYR C 2 14 ? 26.427 81.579 44.264 1.00 131.31 14 TYR C C 1
ATOM 2534 O O . TYR C 2 14 ? 27.489 81.660 43.644 1.00 131.31 14 TYR C O 1
ATOM 2543 N N . ILE C 2 15 ? 26.178 82.268 45.370 1.00 106.17 15 ILE C N 1
ATOM 2544 C CA . ILE C 2 15 ? 27.155 83.169 45.953 1.00 106.17 15 ILE C CA 1
ATOM 2545 C C . ILE C 2 15 ? 28.322 82.351 46.480 1.00 106.17 15 ILE C C 1
ATOM 2546 O O . ILE C 2 15 ? 28.141 81.537 47.385 1.00 106.17 15 ILE C O 1
ATOM 2551 N N . GLY C 2 16 ? 29.514 82.553 45.931 1.00 58.22 16 GLY C N 1
ATOM 2552 C CA . GLY C 2 16 ? 30.643 81.785 46.429 1.00 58.22 16 GLY C CA 1
ATOM 2553 C C . GLY C 2 16 ? 31.824 81.585 45.499 1.00 58.22 16 GLY C C 1
ATOM 2554 O O . GLY C 2 16 ? 31.745 81.877 44.307 1.00 58.22 16 GLY C O 1
ATOM 2555 N N . GLN C 2 17 ? 32.915 81.070 46.065 1.00 195.39 17 GLN C N 1
ATOM 2556 C CA . GLN C 2 17 ? 34.170 80.812 45.356 1.00 195.39 17 GLN C CA 1
ATOM 2557 C C . GLN C 2 17 ? 34.052 80.376 43.903 1.00 195.39 17 GLN C C 1
ATOM 2558 O O . GLN C 2 17 ? 33.019 79.872 43.467 1.00 195.39 17 GLN C O 1
ATOM 2564 N N . GLU C 2 18 ? 35.140 80.563 43.163 1.00 197.25 18 GLU C N 1
ATOM 2565 C CA . GLU C 2 18 ? 35.183 80.195 41.759 1.00 197.25 18 GLU C CA 1
ATOM 2566 C C . GLU C 2 18 ? 36.332 79.240 41.436 1.00 197.25 18 GLU C C 1
ATOM 2567 O O . GLU C 2 18 ? 36.757 79.161 40.284 1.00 197.25 18 GLU C O 1
ATOM 2573 N N . ARG C 2 19 ? 36.841 78.522 42.437 1.00 200.00 19 ARG C N 1
ATOM 2574 C CA . ARG C 2 19 ? 37.934 77.576 42.193 1.00 200.00 19 ARG C CA 1
ATOM 2575 C C . ARG C 2 19 ? 37.453 76.152 41.945 1.00 200.00 19 ARG C C 1
ATOM 2576 O O . ARG C 2 19 ? 37.712 75.588 40.881 1.00 200.00 19 ARG C O 1
ATOM 2584 N N . LEU C 2 20 ? 36.772 75.563 42.925 1.00 200.00 20 LEU C N 1
ATOM 2585 C CA . LEU C 2 20 ? 36.274 74.203 42.758 1.00 200.00 20 LEU C CA 1
ATOM 2586 C C . LEU C 2 20 ? 35.552 74.167 41.421 1.00 200.00 20 LEU C C 1
ATOM 2587 O O . LEU C 2 20 ? 35.589 73.169 40.702 1.00 200.00 20 LEU C O 1
ATOM 2592 N N . LYS C 2 21 ? 34.913 75.285 41.092 1.00 177.95 21 LYS C N 1
ATOM 2593 C CA . LYS C 2 21 ? 34.179 75.414 39.845 1.00 177.95 21 LYS C CA 1
ATOM 2594 C C . LYS C 2 21 ? 35.098 75.292 38.631 1.00 177.95 21 LYS C C 1
ATOM 2595 O O . LYS C 2 21 ? 34.793 74.556 37.695 1.00 177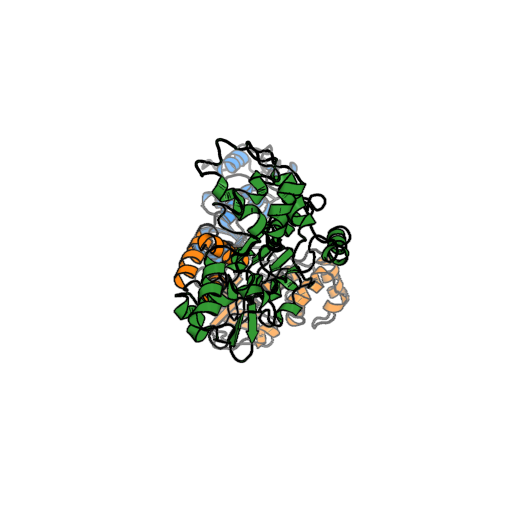.95 21 LYS C O 1
ATOM 2601 N N . GLN C 2 22 ? 36.223 76.002 38.645 1.00 200.00 22 GLN C N 1
ATOM 2602 C CA . GLN C 2 22 ? 37.167 75.945 37.530 1.00 200.00 22 GLN C CA 1
ATOM 2603 C C . GLN C 2 22 ? 37.539 74.493 37.229 1.00 200.00 22 GLN C C 1
ATOM 2604 O O . GLN C 2 22 ? 38.059 74.180 36.155 1.00 200.00 22 GLN C O 1
ATOM 2610 N N . LYS C 2 23 ? 37.274 73.611 38.190 1.00 200.00 23 LYS C N 1
ATOM 2611 C CA . LYS C 2 23 ? 37.554 72.192 38.025 1.00 200.00 23 LYS C CA 1
ATOM 2612 C C . LYS C 2 23 ? 36.314 71.345 38.304 1.00 200.00 23 LYS C C 1
ATOM 2613 O O . LYS C 2 23 ? 36.406 70.127 38.446 1.00 200.00 23 LYS C O 1
ATOM 2619 N N . LEU C 2 24 ? 35.157 72.000 38.393 1.00 140.60 24 LEU C N 1
ATOM 2620 C CA . LEU C 2 24 ? 33.889 71.303 38.605 1.00 140.60 24 LEU C CA 1
ATOM 2621 C C . LEU C 2 24 ? 32.849 71.821 37.614 1.00 140.60 24 LEU C C 1
ATOM 2622 O O . LEU C 2 24 ? 32.068 71.043 37.070 1.00 140.60 24 LEU C O 1
ATOM 2627 N N . ARG C 2 25 ? 32.832 73.131 37.382 1.00 156.90 25 ARG C N 1
ATOM 2628 C CA . ARG C 2 25 ? 31.891 73.703 36.425 1.00 156.90 25 ARG C CA 1
ATOM 2629 C C . ARG C 2 25 ? 32.192 73.016 35.099 1.00 156.90 25 ARG C C 1
ATOM 2630 O O . ARG C 2 25 ? 31.301 72.785 34.283 1.00 156.90 25 ARG C O 1
ATOM 2638 N N . VAL C 2 26 ? 33.469 72.687 34.916 1.00 200.00 26 VAL C N 1
ATOM 2639 C CA . VAL C 2 26 ? 33.973 72.027 33.715 1.00 200.00 26 VAL C CA 1
ATOM 2640 C C . VAL C 2 26 ? 33.407 70.610 33.591 1.00 200.00 26 VAL C C 1
ATOM 2641 O O . VAL C 2 26 ? 32.988 70.188 32.511 1.00 200.00 26 VAL C O 1
ATOM 2645 N N . TYR C 2 27 ? 33.410 69.877 34.701 1.00 122.09 27 TYR C N 1
ATOM 2646 C CA . TYR C 2 27 ? 32.880 68.519 34.729 1.00 122.09 27 TYR C CA 1
ATOM 2647 C C . TYR C 2 27 ? 31.358 68.591 34.787 1.00 122.09 27 TYR C C 1
ATOM 2648 O O . TYR C 2 27 ? 30.669 67.605 34.527 1.00 122.09 27 TYR C O 1
ATOM 2657 N N . LEU C 2 28 ? 30.846 69.769 35.139 1.00 147.25 28 LEU C N 1
ATOM 2658 C CA . LEU C 2 28 ? 29.408 70.008 35.200 1.00 147.25 28 LEU C CA 1
ATOM 2659 C C . LEU C 2 28 ? 28.977 70.219 33.758 1.00 147.25 28 LEU C C 1
ATOM 2660 O O . LEU C 2 28 ? 27.788 70.214 33.432 1.00 147.25 28 LEU C O 1
ATOM 2665 N N . GLU C 2 29 ? 29.979 70.411 32.906 1.00 199.86 29 GLU C N 1
ATOM 2666 C CA . GLU C 2 29 ? 29.786 70.625 31.479 1.00 199.86 29 GLU C CA 1
ATOM 2667 C C . GLU C 2 29 ? 29.992 69.294 30.757 1.00 199.86 29 GLU C C 1
ATOM 2668 O O . GLU C 2 29 ? 29.658 69.150 29.580 1.00 199.86 29 GLU C O 1
ATOM 2674 N N . ALA C 2 30 ? 30.543 68.325 31.483 1.00 169.28 30 ALA C N 1
ATOM 2675 C CA . ALA C 2 30 ? 30.796 66.992 30.945 1.00 169.28 30 ALA C CA 1
ATOM 2676 C C . ALA C 2 30 ? 29.509 66.170 30.944 1.00 169.28 30 ALA C C 1
ATOM 2677 O O . ALA C 2 30 ? 29.338 65.274 30.118 1.00 169.28 30 ALA C O 1
ATOM 2679 N N . ALA C 2 31 ? 28.610 66.478 31.876 1.00 121.92 31 ALA C N 1
ATOM 2680 C CA . ALA C 2 31 ? 27.328 65.785 31.976 1.00 121.92 31 ALA C CA 1
ATOM 2681 C C . ALA C 2 31 ? 26.492 66.178 30.765 1.00 121.92 31 ALA C C 1
ATOM 2682 O O . ALA C 2 31 ? 25.286 65.933 30.705 1.00 121.92 31 ALA C O 1
ATOM 2684 N N . LYS C 2 32 ? 27.167 66.801 29.805 1.00 200.00 32 LYS C N 1
ATOM 2685 C CA . LYS C 2 32 ? 26.562 67.254 28.565 1.00 200.00 32 LYS C CA 1
ATOM 2686 C C . LYS C 2 32 ? 27.579 67.109 27.431 1.00 200.00 32 LYS C C 1
ATOM 2687 O O . LYS C 2 32 ? 27.376 67.608 26.322 1.00 200.00 32 LYS C O 1
ATOM 2693 N N . ALA C 2 33 ? 28.678 66.420 27.732 1.00 200.00 33 ALA C N 1
ATOM 2694 C CA . ALA C 2 33 ? 29.742 66.161 26.765 1.00 200.00 33 ALA C CA 1
ATOM 2695 C C . ALA C 2 33 ? 29.919 64.651 26.679 1.00 200.00 33 ALA C C 1
ATOM 2696 O O . ALA C 2 33 ? 30.653 64.147 25.828 1.00 200.00 33 ALA C O 1
ATOM 2698 N N . ARG C 2 34 ? 29.235 63.939 27.574 1.00 200.00 34 ARG C N 1
ATOM 2699 C CA . ARG C 2 34 ? 29.298 62.482 27.629 1.00 200.00 34 ARG C CA 1
ATOM 2700 C C . ARG C 2 34 ? 27.969 61.842 28.051 1.00 200.00 34 ARG C C 1
ATOM 2701 O O . ARG C 2 34 ? 27.281 61.236 27.228 1.00 200.00 34 ARG C O 1
ATOM 2709 N N . LYS C 2 35 ? 27.608 61.976 29.326 1.00 200.00 35 LYS C N 1
ATOM 2710 C CA . LYS C 2 35 ? 26.360 61.407 29.839 1.00 200.00 35 LYS C CA 1
ATOM 2711 C C . LYS C 2 35 ? 25.831 62.172 31.055 1.00 200.00 35 LYS C C 1
ATOM 2712 O O . LYS C 2 35 ? 26.087 63.366 31.204 1.00 200.00 35 LYS C O 1
ATOM 2718 N N . GLU C 2 36 ? 25.085 61.481 31.913 1.00 200.00 36 GLU C N 1
ATOM 2719 C CA . GLU C 2 36 ? 24.511 62.084 33.116 1.00 200.00 36 GLU C CA 1
ATOM 2720 C C . GLU C 2 36 ? 25.321 61.860 34.399 1.00 200.00 36 GLU C C 1
ATOM 2721 O O . GLU C 2 36 ? 25.197 62.627 35.354 1.00 200.00 36 GLU C O 1
ATOM 2727 N N . PRO C 2 37 ? 26.144 60.797 34.447 1.00 200.00 37 PRO C N 1
ATOM 2728 C CA . PRO C 2 37 ? 26.961 60.499 35.633 1.00 200.00 37 PRO C CA 1
ATOM 2729 C C . PRO C 2 37 ? 28.226 61.349 35.818 1.00 200.00 37 PRO C C 1
ATOM 2730 O O . PRO C 2 37 ? 29.259 61.072 35.207 1.00 200.00 37 PRO C O 1
ATOM 2734 N N . LEU C 2 38 ? 28.145 62.372 36.665 1.00 101.08 38 LEU C N 1
ATOM 2735 C CA . LEU C 2 38 ? 29.298 63.224 36.941 1.00 101.08 38 LEU C CA 1
ATOM 2736 C C . LEU C 2 38 ? 30.017 62.695 38.181 1.00 101.08 38 LEU C C 1
ATOM 2737 O O . LEU C 2 38 ? 29.499 62.791 39.299 1.00 101.08 38 LEU C O 1
ATOM 2742 N N . GLU C 2 39 ? 31.208 62.139 37.961 1.00 191.11 39 GLU C N 1
ATOM 2743 C CA . GLU C 2 39 ? 32.048 61.551 39.008 1.00 191.11 39 GLU C CA 1
ATOM 2744 C C . GLU C 2 39 ? 31.706 61.890 40.463 1.00 191.11 39 GLU C C 1
ATOM 2745 O O . GLU C 2 39 ? 31.361 63.028 40.790 1.00 191.11 39 GLU C O 1
ATOM 2751 N N . HIS C 2 40 ? 31.818 60.883 41.329 1.00 142.41 40 HIS C N 1
ATOM 2752 C CA . HIS C 2 40 ? 31.532 61.024 42.755 1.00 142.41 40 HIS C CA 1
ATOM 2753 C C . HIS C 2 40 ? 32.224 62.248 43.326 1.00 142.41 40 HIS C C 1
ATOM 2754 O O . HIS C 2 40 ? 33.450 62.344 43.308 1.00 142.41 40 HIS C O 1
ATOM 2761 N N . LEU C 2 41 ? 31.425 63.177 43.842 1.00 138.46 41 LEU C N 1
ATOM 2762 C CA . LEU C 2 41 ? 31.941 64.419 44.398 1.00 138.46 41 LEU C CA 1
ATOM 2763 C C . LEU C 2 41 ? 31.924 64.480 45.920 1.00 138.46 41 LEU C C 1
ATOM 2764 O O . LEU C 2 41 ? 30.864 64.596 46.537 1.00 138.46 41 LEU C O 1
ATOM 2769 N N . LEU C 2 42 ? 33.115 64.404 46.510 1.00 181.69 42 LEU C N 1
ATOM 2770 C CA . LEU C 2 42 ? 33.294 64.475 47.959 1.00 181.69 42 LEU C CA 1
ATOM 2771 C C . LEU C 2 42 ? 33.492 65.959 48.272 1.00 181.69 42 LEU C C 1
ATOM 2772 O O . LEU C 2 42 ? 33.858 66.731 47.385 1.00 181.69 42 LEU C O 1
ATOM 2777 N N . LEU C 2 43 ? 33.244 66.363 49.516 1.00 115.34 43 LEU C N 1
ATOM 2778 C CA . LEU C 2 43 ? 33.419 67.762 49.897 1.00 115.34 43 LEU C CA 1
ATOM 2779 C C . LEU C 2 43 ? 34.134 67.921 51.240 1.00 115.34 43 LEU C C 1
ATOM 2780 O O . LEU C 2 43 ? 33.856 67.197 52.197 1.00 115.34 43 LEU C O 1
ATOM 2785 N N . PHE C 2 44 ? 35.050 68.883 51.296 1.00 125.71 44 PHE C N 1
ATOM 2786 C CA . PHE C 2 44 ? 35.831 69.159 52.497 1.00 125.71 44 PHE C CA 1
ATOM 2787 C C . PHE C 2 44 ? 35.495 70.506 53.126 1.00 125.71 44 PHE C C 1
ATOM 2788 O O . PHE C 2 44 ? 34.465 71.110 52.827 1.00 125.71 44 PHE C O 1
ATOM 2796 N N . GLY C 2 45 ? 36.391 70.964 53.998 1.00 200.00 45 GLY C N 1
ATOM 2797 C CA . GLY C 2 45 ? 36.227 72.245 54.662 1.00 200.00 45 GLY C CA 1
ATOM 2798 C C . GLY C 2 45 ? 35.287 72.259 55.851 1.00 200.00 45 GLY C C 1
ATOM 2799 O O . GLY C 2 45 ? 34.565 71.291 56.085 1.00 200.00 45 GLY C O 1
ATOM 2800 N N . PRO C 2 46 ? 35.286 73.353 56.633 1.00 106.61 46 PRO C N 1
ATOM 2801 C CA . PRO C 2 46 ? 34.438 73.535 57.820 1.00 106.61 46 PRO C CA 1
ATOM 2802 C C . PRO C 2 46 ? 32.940 73.629 57.480 1.00 106.61 46 PRO C C 1
ATOM 2803 O O . PRO C 2 46 ? 32.571 74.023 56.371 1.00 106.61 46 PRO C O 1
ATOM 2807 N N . PRO C 2 47 ? 32.062 73.271 58.440 1.00 61.02 47 PRO C N 1
ATOM 2808 C CA . PRO C 2 47 ? 30.598 73.282 58.308 1.00 61.02 47 PRO C CA 1
ATOM 2809 C C . PRO C 2 47 ? 30.060 74.600 57.787 1.00 61.02 47 PRO C C 1
ATOM 2810 O O . PRO C 2 47 ? 30.828 75.483 57.447 1.00 61.02 47 PRO C O 1
ATOM 2814 N N . GLY C 2 48 ? 28.734 74.710 57.727 1.00 67.18 48 GLY C N 1
ATOM 2815 C CA . GLY C 2 48 ? 28.076 75.922 57.262 1.00 67.18 48 GLY C CA 1
ATOM 2816 C C . GLY C 2 48 ? 28.424 76.286 55.830 1.00 67.18 48 GLY C C 1
ATOM 2817 O O . GLY C 2 48 ? 27.527 76.499 55.011 1.00 67.18 48 GLY C O 1
ATOM 2818 N N . LEU C 2 49 ? 29.725 76.366 55.551 1.00 76.78 49 LEU C N 1
ATOM 2819 C CA . LEU C 2 49 ? 30.305 76.701 54.249 1.00 76.78 49 LEU C CA 1
ATOM 2820 C C . LEU C 2 49 ? 29.414 76.546 53.030 1.00 76.78 49 LEU C C 1
ATOM 2821 O O . LEU C 2 49 ? 29.610 77.239 52.036 1.00 76.78 49 LEU C O 1
ATOM 2826 N N . GLY C 2 50 ? 28.448 75.639 53.093 1.00 200.00 50 GLY C N 1
ATOM 2827 C CA . GLY C 2 50 ? 27.563 75.445 51.961 1.00 200.00 50 GLY C CA 1
ATOM 2828 C C . GLY C 2 50 ? 27.881 74.143 51.262 1.00 200.00 50 GLY C C 1
ATOM 2829 O O . GLY C 2 50 ? 28.772 74.066 50.417 1.00 200.00 50 GLY C O 1
ATOM 2830 N N . LYS C 2 51 ? 27.142 73.107 51.626 1.00 137.57 51 LYS C N 1
ATOM 2831 C CA . LYS C 2 51 ? 27.343 71.796 51.047 1.00 137.57 51 LYS C CA 1
ATOM 2832 C C . LYS C 2 51 ? 26.052 71.340 50.373 1.00 137.57 51 LYS C C 1
ATOM 2833 O O . LYS C 2 51 ? 25.986 71.235 49.146 1.00 137.57 51 LYS C O 1
ATOM 2839 N N . THR C 2 52 ? 25.029 71.077 51.184 1.00 85.80 52 THR C N 1
ATOM 2840 C CA . THR C 2 52 ? 23.733 70.638 50.678 1.00 85.80 52 THR C CA 1
ATOM 2841 C C . THR C 2 52 ? 23.234 71.564 49.576 1.00 85.80 52 THR C C 1
ATOM 2842 O O . THR C 2 52 ? 23.222 71.189 48.404 1.00 85.80 52 THR C O 1
ATOM 2846 N N . THR C 2 53 ? 22.844 72.776 49.959 1.00 126.84 53 THR C N 1
ATOM 2847 C CA . THR C 2 53 ? 22.322 73.765 49.024 1.00 126.84 53 THR C CA 1
ATOM 2848 C C . THR C 2 53 ? 23.106 73.877 47.714 1.00 126.84 53 THR C C 1
ATOM 2849 O O . THR C 2 53 ? 22.589 74.385 46.721 1.00 126.84 53 THR C O 1
ATOM 2853 N N . LEU C 2 54 ? 24.351 73.409 47.712 1.00 159.68 54 LEU C N 1
ATOM 2854 C CA . LEU C 2 54 ? 25.172 73.450 46.504 1.00 159.68 54 LEU C CA 1
ATOM 2855 C C . LEU C 2 54 ? 24.579 72.528 45.445 1.00 159.68 54 LEU C C 1
ATOM 2856 O O . LEU C 2 54 ? 24.097 72.988 44.408 1.00 159.68 54 LEU C O 1
ATOM 2861 N N . ALA C 2 55 ? 24.620 71.224 45.716 1.00 179.08 55 ALA C N 1
ATOM 2862 C CA . ALA C 2 55 ? 24.089 70.219 44.799 1.00 179.08 55 ALA C CA 1
ATOM 2863 C C . ALA C 2 55 ? 22.569 70.182 44.863 1.00 179.08 55 ALA C C 1
ATOM 2864 O O . ALA C 2 55 ? 21.906 69.839 43.883 1.00 179.08 55 ALA C O 1
ATOM 2866 N N . HIS C 2 56 ? 22.031 70.533 46.028 1.00 82.33 56 HIS C N 1
ATOM 2867 C CA . HIS C 2 56 ? 20.589 70.591 46.247 1.00 82.33 56 HIS C CA 1
ATOM 2868 C C . HIS C 2 56 ? 20.099 71.419 45.067 1.00 82.33 56 HIS C C 1
ATOM 2869 O O . HIS C 2 56 ? 18.968 71.279 44.597 1.00 82.33 56 HIS C O 1
ATOM 2876 N N . VAL C 2 57 ? 20.997 72.279 44.597 1.00 186.54 57 VAL C N 1
ATOM 2877 C CA . VAL C 2 57 ? 20.754 73.158 43.467 1.00 186.54 57 VAL C CA 1
ATOM 2878 C C . VAL C 2 57 ? 21.377 72.562 42.212 1.00 186.54 57 VAL C C 1
ATOM 2879 O O . VAL C 2 57 ? 20.794 72.637 41.132 1.00 186.54 57 VAL C O 1
ATOM 2883 N N . ILE C 2 58 ? 22.565 71.981 42.354 1.00 122.54 58 ILE C N 1
ATOM 2884 C CA . ILE C 2 58 ? 23.244 71.376 41.216 1.00 122.54 58 ILE C CA 1
ATOM 2885 C C . ILE C 2 58 ? 22.236 70.541 40.421 1.00 122.54 58 ILE C C 1
ATOM 2886 O O . ILE C 2 58 ? 22.164 70.638 39.192 1.00 122.54 58 ILE C O 1
ATOM 2891 N N . ALA C 2 59 ? 21.445 69.746 41.139 1.00 112.17 59 ALA C N 1
ATOM 2892 C CA . ALA C 2 59 ? 20.428 68.887 40.532 1.00 112.17 59 ALA C CA 1
ATOM 2893 C C . ALA C 2 59 ? 19.664 69.550 39.394 1.00 112.17 59 ALA C C 1
ATOM 2894 O O . ALA C 2 59 ? 19.774 69.133 38.247 1.00 112.17 59 ALA C O 1
ATOM 2896 N N . HIS C 2 60 ? 18.889 70.582 39.722 1.00 147.46 60 HIS C N 1
ATOM 2897 C CA . HIS C 2 60 ? 18.077 71.288 38.735 1.00 147.46 60 HIS C CA 1
ATOM 2898 C C . HIS C 2 60 ? 18.840 71.706 37.480 1.00 147.46 60 HIS C C 1
ATOM 2899 O O . HIS C 2 60 ? 18.284 71.686 36.382 1.00 147.46 60 HIS C O 1
ATOM 2906 N N . GLU C 2 61 ? 20.102 72.095 37.629 1.00 150.87 61 GLU C N 1
ATOM 2907 C CA . GLU C 2 61 ? 20.893 72.467 36.462 1.00 150.87 61 GLU C CA 1
ATOM 2908 C C . GLU C 2 61 ? 21.565 71.206 35.949 1.00 150.87 61 GLU C C 1
ATOM 2909 O O . GLU C 2 61 ? 22.722 71.222 35.533 1.00 150.87 61 GLU C O 1
ATOM 2915 N N . LEU C 2 62 ? 20.811 70.112 36.000 1.00 200.00 62 LEU C N 1
ATOM 2916 C CA . LEU C 2 62 ? 21.262 68.801 35.549 1.00 200.00 62 LEU C CA 1
ATOM 2917 C C . LEU C 2 62 ? 20.050 68.032 35.019 1.00 200.00 62 LEU C C 1
ATOM 2918 O O . LEU C 2 62 ? 20.151 67.292 34.042 1.00 200.00 62 LEU C O 1
ATOM 2923 N N . GLY C 2 63 ? 18.908 68.204 35.683 1.00 199.94 63 GLY C N 1
ATOM 2924 C CA . GLY C 2 63 ? 17.689 67.542 35.250 1.00 199.94 63 GLY C CA 1
ATOM 2925 C C . GLY C 2 63 ? 17.185 66.388 36.098 1.00 199.94 63 GLY C C 1
ATOM 2926 O O . GLY C 2 63 ? 16.402 65.572 35.614 1.00 199.94 63 GLY C O 1
ATOM 2927 N N . VAL C 2 64 ? 17.612 66.313 37.357 1.00 200.00 64 VAL C N 1
ATOM 2928 C CA . VAL C 2 64 ? 17.183 65.231 38.244 1.00 200.00 64 VAL C CA 1
ATOM 2929 C C . VAL C 2 64 ? 17.018 65.652 39.697 1.00 200.00 64 VAL C C 1
ATOM 2930 O O . VAL C 2 64 ? 17.756 66.503 40.192 1.00 200.00 64 VAL C O 1
ATOM 2934 N N . ASN C 2 65 ? 16.056 65.037 40.381 1.00 99.84 65 ASN C N 1
ATOM 2935 C CA . ASN C 2 65 ? 15.806 65.356 41.783 1.00 99.84 65 ASN C CA 1
ATOM 2936 C C . ASN C 2 65 ? 17.042 65.028 42.608 1.00 99.84 65 ASN C C 1
ATOM 2937 O O . ASN C 2 65 ? 18.080 64.632 42.076 1.00 99.84 65 ASN C O 1
ATOM 2942 N N . LEU C 2 66 ? 16.920 65.187 43.917 1.00 100.19 66 LEU C N 1
ATOM 2943 C CA . LEU C 2 66 ? 18.033 64.902 44.798 1.00 100.19 66 LEU C CA 1
ATOM 2944 C C . LEU C 2 66 ? 17.591 64.243 46.086 1.00 100.19 66 LEU C C 1
ATOM 2945 O O . LEU C 2 66 ? 16.624 64.668 46.730 1.00 100.19 66 LEU C O 1
ATOM 2950 N N . ARG C 2 67 ? 18.311 63.185 46.437 1.00 102.20 67 ARG C N 1
ATOM 2951 C CA . ARG C 2 67 ? 18.068 62.455 47.663 1.00 102.20 67 ARG C CA 1
ATOM 2952 C C . ARG C 2 67 ? 19.332 62.654 48.493 1.00 102.20 67 ARG C C 1
ATOM 2953 O O . ARG C 2 67 ? 20.446 62.422 48.016 1.00 102.20 67 ARG C O 1
ATOM 2961 N N . VAL C 2 68 ? 19.151 63.112 49.727 1.00 101.74 68 VAL C N 1
ATOM 2962 C CA . VAL C 2 68 ? 20.270 63.365 50.621 1.00 101.74 68 VAL C CA 1
ATOM 2963 C C . VAL C 2 68 ? 20.063 62.668 51.952 1.00 101.74 68 VAL C C 1
ATOM 2964 O O . VAL C 2 68 ? 18.979 62.721 52.539 1.00 101.74 68 VAL C O 1
ATOM 2968 N N . THR C 2 69 ? 21.108 62.005 52.423 1.00 82.74 69 THR C N 1
ATOM 2969 C CA . THR C 2 69 ? 21.034 61.314 53.693 1.00 82.74 69 THR C CA 1
ATOM 2970 C C . THR C 2 69 ? 22.358 61.397 54.430 1.00 82.74 69 THR C C 1
ATOM 2971 O O . THR C 2 69 ? 23.434 61.264 53.841 1.00 82.74 69 THR C O 1
ATOM 2975 N N . SER C 2 70 ? 22.252 61.635 55.731 1.00 69.42 70 SER C N 1
ATOM 2976 C CA . SER C 2 70 ? 23.403 61.733 56.602 1.00 69.42 70 SER C CA 1
ATOM 2977 C C . SER C 2 70 ? 24.052 60.361 56.694 1.00 69.42 70 SER C C 1
ATOM 2978 O O . SER C 2 70 ? 23.392 59.337 56.539 1.00 69.42 70 SER C O 1
ATOM 2981 N N . GLY C 2 71 ? 25.353 60.356 56.940 1.00 63.12 71 GLY C N 1
ATOM 2982 C CA . GLY C 2 71 ? 26.081 59.114 57.078 1.00 63.12 71 GLY C CA 1
ATOM 2983 C C . GLY C 2 71 ? 25.559 58.293 58.241 1.00 63.12 71 GLY C C 1
ATOM 2984 O O . GLY C 2 71 ? 24.710 57.431 58.034 1.00 63.12 71 GLY C O 1
ATOM 2985 N N . PRO C 2 72 ? 26.023 58.540 59.478 1.00 80.53 72 PRO C N 1
ATOM 2986 C CA . PRO C 2 72 ? 25.586 57.801 60.667 1.00 80.53 72 PRO C CA 1
ATOM 2987 C C . PRO C 2 72 ? 24.106 57.391 60.696 1.00 80.53 72 PRO C C 1
ATOM 2988 O O . PRO C 2 72 ? 23.720 56.497 61.463 1.00 80.53 72 PRO C O 1
ATOM 2992 N N . ALA C 2 73 ? 23.287 58.044 59.868 1.00 72.71 73 ALA C N 1
ATOM 2993 C CA . ALA C 2 73 ? 21.856 57.745 59.780 1.00 72.71 73 ALA C CA 1
ATOM 2994 C C . ALA C 2 73 ? 21.633 56.454 58.991 1.00 72.71 73 ALA C C 1
ATOM 2995 O O . ALA C 2 73 ? 20.646 56.304 58.269 1.00 72.71 73 ALA C O 1
ATOM 2997 N N . ILE C 2 74 ? 22.557 55.517 59.144 1.00 112.45 74 ILE C N 1
ATOM 2998 C CA . ILE C 2 74 ? 22.473 54.253 58.441 1.00 112.45 74 ILE C CA 1
ATOM 2999 C C . ILE C 2 74 ? 22.705 53.051 59.352 1.00 112.45 74 ILE C C 1
ATOM 3000 O O . ILE C 2 74 ? 23.847 52.699 59.660 1.00 112.45 74 ILE C O 1
ATOM 3005 N N . GLU C 2 75 ? 21.611 52.433 59.785 1.00 154.63 75 GLU C N 1
ATOM 3006 C CA . GLU C 2 75 ? 21.682 51.252 60.636 1.00 154.63 75 GLU C CA 1
ATOM 3007 C C . GLU C 2 75 ? 21.697 50.031 59.724 1.00 154.63 75 GLU C C 1
ATOM 3008 O O . GLU C 2 75 ? 22.745 49.423 59.494 1.00 154.63 75 GLU C O 1
ATOM 3014 N N . LYS C 2 76 ? 20.521 49.685 59.205 1.00 199.72 76 LYS C N 1
ATOM 3015 C CA . LYS C 2 76 ? 20.382 48.544 58.312 1.00 199.72 76 LYS C CA 1
ATOM 3016 C C . LYS C 2 76 ? 21.388 48.691 57.173 1.00 199.72 76 LYS C C 1
ATOM 3017 O O . LYS C 2 76 ? 21.292 49.615 56.363 1.00 199.72 76 LYS C O 1
ATOM 3023 N N . PRO C 2 77 ? 22.383 47.789 57.111 1.00 126.52 77 PRO C N 1
ATOM 3024 C CA . PRO C 2 77 ? 23.410 47.819 56.066 1.00 126.52 77 PRO C CA 1
ATOM 3025 C C . PRO C 2 77 ? 22.797 47.898 54.674 1.00 126.52 77 PRO C C 1
ATOM 3026 O O . PRO C 2 77 ? 23.508 48.048 53.684 1.00 126.52 77 PRO C O 1
ATOM 3030 N N . GLY C 2 78 ? 21.474 47.790 54.609 1.00 123.43 78 GLY C N 1
ATOM 3031 C CA . GLY C 2 78 ? 20.780 47.852 53.337 1.00 123.43 78 GLY C CA 1
ATOM 3032 C C . GLY C 2 78 ? 19.866 49.055 53.249 1.00 123.43 78 GLY C C 1
ATOM 3033 O O . GLY C 2 78 ? 18.948 49.103 52.431 1.00 123.43 78 GLY C O 1
ATOM 3034 N N . ASP C 2 79 ? 20.115 50.030 54.110 1.00 96.15 79 ASP C N 1
ATOM 3035 C CA . ASP C 2 79 ? 19.318 51.241 54.116 1.00 96.15 79 ASP C CA 1
ATOM 3036 C C . ASP C 2 79 ? 19.690 52.094 52.910 1.00 96.15 79 ASP C C 1
ATOM 3037 O O . ASP C 2 79 ? 18.836 52.776 52.346 1.00 96.15 79 ASP C O 1
ATOM 3042 N N . LEU C 2 80 ? 20.964 52.043 52.517 1.00 84.50 80 LEU C N 1
ATOM 3043 C CA . LEU C 2 80 ? 21.447 52.800 51.361 1.00 84.50 80 LEU C CA 1
ATOM 3044 C C . LEU C 2 80 ? 20.993 52.071 50.118 1.00 84.50 80 LEU C C 1
ATOM 3045 O O . LEU C 2 80 ? 20.595 52.690 49.129 1.00 84.50 80 LEU C O 1
ATOM 3050 N N . ALA C 2 81 ? 21.069 50.745 50.179 1.00 116.55 81 ALA C N 1
ATOM 3051 C CA . ALA C 2 81 ? 20.636 49.905 49.077 1.00 116.55 81 ALA C CA 1
ATOM 3052 C C . ALA C 2 81 ? 19.252 50.414 48.720 1.00 116.55 81 ALA C C 1
ATOM 3053 O O . ALA C 2 81 ? 18.953 50.681 47.561 1.00 116.55 81 ALA C O 1
ATOM 3055 N N . ALA C 2 82 ? 18.419 50.557 49.744 1.00 70.78 82 ALA C N 1
ATOM 3056 C CA . ALA C 2 82 ? 17.061 51.058 49.581 1.00 70.78 82 ALA C CA 1
ATOM 3057 C C . ALA C 2 82 ? 17.114 52.481 49.052 1.00 70.78 82 ALA C C 1
ATOM 3058 O O . ALA C 2 82 ? 16.237 52.913 48.309 1.00 70.78 82 ALA C O 1
ATOM 3060 N N . ILE C 2 83 ? 18.143 53.214 49.454 1.00 129.55 83 ILE C N 1
ATOM 3061 C CA . ILE C 2 83 ? 18.303 54.587 49.015 1.00 129.55 83 ILE C CA 1
ATOM 3062 C C . ILE C 2 83 ? 18.797 54.578 47.576 1.00 129.55 83 ILE C C 1
ATOM 3063 O O . ILE C 2 83 ? 18.852 55.615 46.917 1.00 129.55 83 ILE C O 1
ATOM 3068 N N . LEU C 2 84 ? 19.139 53.391 47.089 1.00 99.03 84 LEU C N 1
ATOM 3069 C CA . LEU C 2 84 ? 19.634 53.232 45.726 1.00 99.03 84 LEU C CA 1
ATOM 3070 C C . LEU C 2 84 ? 18.624 52.445 44.877 1.00 99.03 84 LEU C C 1
ATOM 3071 O O . LEU C 2 84 ? 18.371 52.764 43.711 1.00 99.03 84 LEU C O 1
ATOM 3076 N N . ALA C 2 85 ? 18.042 51.420 45.486 1.00 92.81 85 ALA C N 1
ATOM 3077 C CA . ALA C 2 85 ? 17.086 50.547 44.820 1.00 92.81 85 ALA C CA 1
ATOM 3078 C C . ALA C 2 85 ? 15.695 51.147 44.593 1.00 92.81 85 ALA C C 1
ATOM 3079 O O . ALA C 2 85 ? 14.815 51.080 45.459 1.00 92.81 85 ALA C O 1
ATOM 3081 N N . ASN C 2 86 ? 15.504 51.710 43.405 1.00 179.45 86 ASN C N 1
ATOM 3082 C CA . ASN C 2 86 ? 14.236 52.314 43.008 1.00 179.45 86 ASN C CA 1
ATOM 3083 C C . ASN C 2 86 ? 13.790 53.452 43.921 1.00 179.45 86 ASN C C 1
ATOM 3084 O O . ASN C 2 86 ? 13.254 53.236 45.011 1.00 179.45 86 ASN C O 1
ATOM 3089 N N . SER C 2 87 ? 14.021 54.668 43.443 1.00 200.00 87 SER C N 1
ATOM 3090 C CA . SER C 2 87 ? 13.669 55.895 44.143 1.00 200.00 87 SER C CA 1
ATOM 3091 C C . SER C 2 87 ? 14.248 57.029 43.305 1.00 200.00 87 SER C C 1
ATOM 3092 O O . SER C 2 87 ? 14.000 58.206 43.567 1.00 200.00 87 SER C O 1
ATOM 3095 N N . LEU C 2 88 ? 15.019 56.653 42.285 1.00 123.65 88 LEU C N 1
ATOM 3096 C CA . LEU C 2 88 ? 15.649 57.613 41.386 1.00 123.65 88 LEU C CA 1
ATOM 3097 C C . LEU C 2 88 ? 14.958 57.656 40.019 1.00 123.65 88 LEU C C 1
ATOM 3098 O O . LEU C 2 88 ? 13.852 57.138 39.855 1.00 123.65 88 LEU C O 1
ATOM 3103 N N . GLU C 2 89 ? 15.616 58.290 39.050 1.00 200.00 89 GLU C N 1
ATOM 3104 C CA . GLU C 2 89 ? 15.085 58.413 37.693 1.00 200.00 89 GLU C CA 1
ATOM 3105 C C . GLU C 2 89 ? 16.212 58.557 36.667 1.00 200.00 89 GLU C C 1
ATOM 3106 O O . GLU C 2 89 ? 16.140 59.392 35.763 1.00 200.00 89 GLU C O 1
ATOM 3112 N N . GLU C 2 90 ? 17.250 57.738 36.824 1.00 194.61 90 GLU C N 1
ATOM 3113 C CA . GLU C 2 90 ? 18.402 57.733 35.924 1.00 194.61 90 GLU C CA 1
ATOM 3114 C C . GLU C 2 90 ? 19.167 59.052 35.910 1.00 194.61 90 GLU C C 1
ATOM 3115 O O . GLU C 2 90 ? 19.541 59.550 34.847 1.00 194.61 90 GLU C O 1
ATOM 3121 N N . GLY C 2 91 ? 19.408 59.614 37.088 1.00 178.37 91 GLY C N 1
ATOM 3122 C CA . GLY C 2 91 ? 20.129 60.871 37.156 1.00 178.37 91 GLY C CA 1
ATOM 3123 C C . GLY C 2 91 ? 20.131 61.507 38.533 1.00 178.37 91 GLY C C 1
ATOM 3124 O O . GLY C 2 91 ? 21.118 62.138 38.918 1.00 178.37 91 GLY C O 1
ATOM 3125 N N . ASP C 2 92 ? 19.026 61.356 39.264 1.00 79.29 92 ASP C N 1
ATOM 3126 C CA . ASP C 2 92 ? 18.897 61.906 40.609 1.00 79.29 92 ASP C CA 1
ATOM 3127 C C . ASP C 2 92 ? 20.215 61.821 41.371 1.00 79.29 92 ASP C C 1
ATOM 3128 O O . ASP C 2 92 ? 21.052 60.955 41.101 1.00 79.29 92 ASP C O 1
ATOM 3133 N N . ILE C 2 93 ? 20.404 62.732 42.319 1.00 113.11 93 ILE C N 1
ATOM 3134 C CA . ILE C 2 93 ? 21.639 62.759 43.086 1.00 113.11 93 ILE C CA 1
ATOM 3135 C C . ILE C 2 93 ? 21.450 62.221 44.488 1.00 113.11 93 ILE C C 1
ATOM 3136 O O . ILE C 2 93 ? 20.398 62.400 45.101 1.00 113.11 93 ILE C O 1
ATOM 3141 N N . LEU C 2 94 ? 22.477 61.556 44.996 1.00 81.17 94 LEU C N 1
ATOM 3142 C CA . LEU C 2 94 ? 22.407 61.030 46.343 1.00 81.17 94 LEU C CA 1
ATOM 3143 C C . LEU C 2 94 ? 23.495 61.695 47.172 1.00 81.17 94 LEU C C 1
ATOM 3144 O O . LEU C 2 94 ? 24.687 61.465 46.947 1.00 81.17 94 LEU C O 1
ATOM 3149 N N . PHE C 2 95 ? 23.080 62.531 48.120 1.00 78.57 95 PHE C N 1
ATOM 3150 C CA . PHE C 2 95 ? 24.027 63.217 48.981 1.00 78.57 95 PHE C CA 1
ATOM 3151 C C . PHE C 2 95 ? 24.156 62.498 50.321 1.00 78.57 95 PHE C C 1
ATOM 3152 O O . PHE C 2 95 ? 23.156 62.109 50.936 1.00 78.57 95 PHE C O 1
ATOM 3160 N N . ILE C 2 96 ? 25.399 62.320 50.762 1.00 93.45 96 ILE C N 1
ATOM 3161 C CA . ILE C 2 96 ? 25.676 61.660 52.029 1.00 93.45 96 ILE C CA 1
ATOM 3162 C C . ILE C 2 96 ? 26.505 62.576 52.931 1.00 93.45 96 ILE C C 1
ATOM 3163 O O . ILE C 2 96 ? 27.729 62.660 52.780 1.00 93.45 96 ILE C O 1
ATOM 3168 N N . ASP C 2 97 ? 25.828 63.261 53.857 1.00 90.07 97 ASP C N 1
ATOM 3169 C CA . ASP C 2 97 ? 26.479 64.172 54.804 1.00 90.07 97 ASP C CA 1
ATOM 3170 C C . ASP C 2 97 ? 27.116 63.356 55.916 1.00 90.07 97 ASP C C 1
ATOM 3171 O O . ASP C 2 97 ? 26.662 62.258 56.206 1.00 90.07 97 ASP C O 1
ATOM 3176 N N . GLU C 2 98 ? 28.159 63.892 56.542 1.00 106.05 98 GLU C N 1
ATOM 3177 C CA . GLU C 2 98 ? 28.841 63.179 57.619 1.00 106.05 98 GLU C CA 1
ATOM 3178 C C . GLU C 2 98 ? 29.201 61.780 57.121 1.00 106.05 98 GLU C C 1
ATOM 3179 O O . GLU C 2 98 ? 29.294 60.820 57.897 1.00 106.05 98 GLU C O 1
ATOM 3185 N N . ILE C 2 99 ? 29.412 61.682 55.812 1.00 75.51 99 ILE C N 1
ATOM 3186 C CA . ILE C 2 99 ? 29.739 60.416 55.173 1.00 75.51 99 ILE C CA 1
ATOM 3187 C C . ILE C 2 99 ? 30.934 59.711 55.782 1.00 75.51 99 ILE C C 1
ATOM 3188 O O . ILE C 2 99 ? 30.962 58.494 55.830 1.00 75.51 99 ILE C O 1
ATOM 3193 N N . HIS C 2 100 ? 31.918 60.464 56.254 1.00 108.24 100 HIS C N 1
ATOM 3194 C CA . HIS C 2 100 ? 33.104 59.854 56.838 1.00 108.24 100 HIS C CA 1
ATOM 3195 C C . HIS C 2 100 ? 32.764 58.935 58.009 1.00 108.24 100 HIS C C 1
ATOM 3196 O O . HIS C 2 100 ? 33.592 58.123 58.420 1.00 108.24 100 HIS C O 1
ATOM 3203 N N . ARG C 2 101 ? 31.551 59.062 58.544 1.00 151.78 101 ARG C N 1
ATOM 3204 C CA . ARG C 2 101 ? 31.122 58.224 59.663 1.00 151.78 101 ARG C CA 1
ATOM 3205 C C . ARG C 2 101 ? 30.081 57.190 59.262 1.00 151.78 101 ARG C C 1
ATOM 3206 O O . ARG C 2 101 ? 28.893 57.358 59.532 1.00 151.78 101 ARG C O 1
ATOM 3214 N N . LEU C 2 102 ? 30.534 56.113 58.630 1.00 198.80 102 LEU C N 1
ATOM 3215 C CA . LEU C 2 102 ? 29.632 55.057 58.194 1.00 198.80 102 LEU C CA 1
ATOM 3216 C C . LEU C 2 102 ? 30.043 53.701 58.764 1.00 198.80 102 LEU C C 1
ATOM 3217 O O . LEU C 2 102 ? 31.193 53.517 59.165 1.00 198.80 102 LEU C O 1
ATOM 3222 N N . SER C 2 103 ? 29.101 52.759 58.797 1.00 116.58 103 SER C N 1
ATOM 3223 C CA . SER C 2 103 ? 29.358 51.420 59.328 1.00 116.58 103 SER C CA 1
ATOM 3224 C C . SER C 2 103 ? 30.623 50.821 58.714 1.00 116.58 103 SER C C 1
ATOM 3225 O O . SER C 2 103 ? 30.903 51.025 57.530 1.00 116.58 103 SER C O 1
ATOM 3228 N N . ARG C 2 104 ? 31.382 50.090 59.528 1.00 115.58 104 ARG C N 1
ATOM 3229 C CA . ARG C 2 104 ? 32.629 49.464 59.079 1.00 115.58 104 ARG C CA 1
ATOM 3230 C C . ARG C 2 104 ? 32.527 48.885 57.670 1.00 115.58 104 ARG C C 1
ATOM 3231 O O . ARG C 2 104 ? 33.477 48.959 56.887 1.00 115.58 104 ARG C O 1
ATOM 3239 N N . GLN C 2 105 ? 31.368 48.311 57.360 1.00 119.45 105 GLN C N 1
ATOM 3240 C CA . GLN C 2 105 ? 31.119 47.701 56.061 1.00 119.45 105 GLN C CA 1
ATOM 3241 C C . GLN C 2 105 ? 30.161 48.504 55.188 1.00 119.45 105 GLN C C 1
ATOM 3242 O O . GLN C 2 105 ? 30.315 48.543 53.973 1.00 119.45 105 GLN C O 1
ATOM 3248 N N . ALA C 2 106 ? 29.168 49.136 55.802 1.00 107.96 106 ALA C N 1
ATOM 3249 C CA . ALA C 2 106 ? 28.201 49.926 55.049 1.00 107.96 106 ALA C CA 1
ATOM 3250 C C . ALA C 2 106 ? 28.912 50.737 53.976 1.00 107.96 106 ALA C C 1
ATOM 3251 O O . ALA C 2 106 ? 28.387 50.918 52.876 1.00 107.96 106 ALA C O 1
ATOM 3253 N N . GLU C 2 107 ? 30.111 51.215 54.301 1.00 138.95 107 GLU C N 1
ATOM 3254 C CA . GLU C 2 107 ? 30.887 52.014 53.363 1.00 138.95 107 GLU C CA 1
ATOM 3255 C C . GLU C 2 107 ? 31.594 51.151 52.329 1.00 138.95 107 GLU C C 1
ATOM 3256 O O . GLU C 2 107 ? 32.156 51.670 51.365 1.00 138.95 107 GLU C O 1
ATOM 3262 N N . GLU C 2 108 ? 31.566 49.837 52.531 1.00 120.62 108 GLU C N 1
ATOM 3263 C CA . GLU C 2 108 ? 32.188 48.908 51.591 1.00 120.62 108 GLU C CA 1
ATOM 3264 C C . GLU C 2 108 ? 31.176 48.539 50.502 1.00 120.62 108 GLU C C 1
ATOM 3265 O O . GLU C 2 108 ? 31.523 48.484 49.323 1.00 120.62 108 GLU C O 1
ATOM 3271 N N . HIS C 2 109 ? 29.928 48.288 50.896 1.00 100.35 109 HIS C N 1
ATOM 3272 C CA . HIS C 2 109 ? 28.876 47.971 49.931 1.00 100.35 109 HIS C CA 1
ATOM 3273 C C . HIS C 2 109 ? 28.419 49.300 49.334 1.00 100.35 109 HIS C C 1
ATOM 3274 O O . HIS C 2 109 ? 27.225 49.538 49.149 1.00 100.35 109 HIS C O 1
ATOM 3281 N N . LEU C 2 110 ? 29.393 50.161 49.041 1.00 105.80 110 LEU C N 1
ATOM 3282 C CA . LEU C 2 110 ? 29.137 51.484 48.484 1.00 105.80 110 LEU C CA 1
ATOM 3283 C C . LEU C 2 110 ? 29.983 51.681 47.225 1.00 105.80 110 LEU C C 1
ATOM 3284 O O . LEU C 2 110 ? 29.719 52.576 46.416 1.00 105.80 110 LEU C O 1
ATOM 3289 N N . TYR C 2 111 ? 31.000 50.833 47.075 1.00 151.82 111 TYR C N 1
ATOM 3290 C CA . TYR C 2 111 ? 31.904 50.861 45.922 1.00 151.82 111 TYR C CA 1
ATOM 3291 C C . TYR C 2 111 ? 31.208 50.381 44.642 1.00 151.82 111 TYR C C 1
ATOM 3292 O O . TYR C 2 111 ? 31.493 50.869 43.549 1.00 151.82 111 TYR C O 1
ATOM 3301 N N . PRO C 2 112 ? 30.306 49.393 44.759 1.00 118.87 112 PRO C N 1
ATOM 3302 C CA . PRO C 2 112 ? 29.605 48.900 43.573 1.00 118.87 112 PRO C CA 1
ATOM 3303 C C . PRO C 2 112 ? 28.964 50.055 42.809 1.00 118.87 112 PRO C C 1
ATOM 3304 O O . PRO C 2 112 ? 29.086 50.152 41.586 1.00 118.87 112 PRO C O 1
ATOM 3308 N N . ALA C 2 113 ? 28.284 50.928 43.547 1.00 87.20 113 ALA C N 1
ATOM 3309 C CA . ALA C 2 113 ? 27.620 52.086 42.964 1.00 87.20 113 ALA C CA 1
ATOM 3310 C C . ALA C 2 113 ? 28.638 53.107 42.456 1.00 87.20 113 ALA C C 1
ATOM 3311 O O . ALA C 2 113 ? 28.275 54.229 42.093 1.00 87.20 113 ALA C O 1
ATOM 3313 N N . MET C 2 114 ? 29.911 52.710 42.430 1.00 119.10 114 MET C N 1
ATOM 3314 C CA . MET C 2 114 ? 30.991 53.581 41.965 1.00 119.10 114 MET C CA 1
ATOM 3315 C C . MET C 2 114 ? 31.301 53.367 40.486 1.00 119.10 114 MET C C 1
ATOM 3316 O O . MET C 2 114 ? 31.022 54.235 39.654 1.00 119.10 114 MET C O 1
ATOM 3321 N N . GLU C 2 115 ? 31.872 52.208 40.164 1.00 200.00 115 GLU C N 1
ATOM 3322 C CA . GLU C 2 115 ? 32.229 51.890 38.784 1.00 200.00 115 GLU C CA 1
ATOM 3323 C C . GLU C 2 115 ? 31.106 52.201 37.793 1.00 200.00 115 GLU C C 1
ATOM 3324 O O . GLU C 2 115 ? 31.367 52.682 36.687 1.00 200.00 115 GLU C O 1
ATOM 3330 N N . ASP C 2 116 ? 29.861 51.940 38.192 1.00 155.02 116 ASP C N 1
ATOM 3331 C CA . ASP C 2 116 ? 28.718 52.199 37.323 1.00 155.02 116 ASP C CA 1
ATOM 3332 C C . ASP C 2 116 ? 27.403 52.400 38.081 1.00 155.02 116 ASP C C 1
ATOM 3333 O O . ASP C 2 116 ? 26.920 53.527 38.199 1.00 155.02 116 ASP C O 1
ATOM 3338 N N . PHE C 2 117 ? 26.828 51.315 38.598 1.00 84.42 117 PHE C N 1
ATOM 3339 C CA . PHE C 2 117 ? 25.554 51.402 39.323 1.00 84.42 117 PHE C CA 1
ATOM 3340 C C . PHE C 2 117 ? 25.072 50.076 39.942 1.00 84.42 117 PHE C C 1
ATOM 3341 O O . PHE C 2 117 ? 23.870 49.848 40.093 1.00 84.42 117 PHE C O 1
ATOM 3349 N N . VAL C 2 118 ? 26.016 49.216 40.309 1.00 157.11 118 VAL C N 1
ATOM 3350 C CA . VAL C 2 118 ? 25.688 47.922 40.900 1.00 157.11 118 VAL C CA 1
ATOM 3351 C C . VAL C 2 118 ? 25.710 47.954 42.429 1.00 157.11 118 VAL C C 1
ATOM 3352 O O . VAL C 2 118 ? 25.949 49.002 43.033 1.00 157.11 118 VAL C O 1
ATOM 3356 N N . MET C 2 119 ? 25.445 46.800 43.043 1.00 105.23 119 MET C N 1
ATOM 3357 C CA . MET C 2 119 ? 25.424 46.666 44.502 1.00 105.23 119 MET C CA 1
ATOM 3358 C C . MET C 2 119 ? 25.480 45.186 44.850 1.00 105.23 119 MET C C 1
ATOM 3359 O O . MET C 2 119 ? 24.597 44.666 45.523 1.00 105.23 119 MET C O 1
ATOM 3364 N N . ASP C 2 120 ? 26.521 44.512 44.373 1.00 135.91 120 ASP C N 1
ATOM 3365 C CA . ASP C 2 120 ? 26.704 43.087 44.622 1.00 135.91 120 ASP C CA 1
ATOM 3366 C C . ASP C 2 120 ? 26.683 42.788 46.126 1.00 135.91 120 ASP C C 1
ATOM 3367 O O . ASP C 2 120 ? 27.494 43.320 46.887 1.00 135.91 120 ASP C O 1
ATOM 3372 N N . ILE C 2 121 ? 25.746 41.936 46.543 1.00 65.66 121 ILE C N 1
ATOM 3373 C CA . ILE C 2 121 ? 25.590 41.566 47.950 1.00 65.66 121 ILE C CA 1
ATOM 3374 C C . ILE C 2 121 ? 26.168 40.194 48.276 1.00 65.66 121 ILE C C 1
ATOM 3375 O O . ILE C 2 121 ? 25.532 39.175 48.024 1.00 65.66 121 ILE C O 1
ATOM 3380 N N . VAL C 2 122 ? 27.366 40.168 48.844 1.00 81.27 122 VAL C N 1
ATOM 3381 C CA . VAL C 2 122 ? 28.000 38.908 49.216 1.00 81.27 122 VAL C CA 1
ATOM 3382 C C . VAL C 2 122 ? 27.046 38.139 50.138 1.00 81.27 122 VAL C C 1
ATOM 3383 O O . VAL C 2 122 ? 26.279 38.747 50.877 1.00 81.27 122 VAL C O 1
ATOM 3387 N N . ILE C 2 123 ? 27.085 36.809 50.085 1.00 130.69 123 ILE C N 1
ATOM 3388 C CA . ILE C 2 123 ? 26.204 35.984 50.915 1.00 130.69 123 ILE C CA 1
ATOM 3389 C C . ILE C 2 123 ? 26.668 34.537 51.068 1.00 130.69 123 ILE C C 1
ATOM 3390 O O . ILE C 2 123 ? 27.147 33.919 50.114 1.00 130.69 123 ILE C O 1
ATOM 3395 N N . GLY C 2 124 ? 26.500 34.000 52.273 1.00 162.78 124 GLY C N 1
ATOM 3396 C CA . GLY C 2 124 ? 26.901 32.632 52.541 1.00 162.78 124 GLY C CA 1
ATOM 3397 C C . GLY C 2 124 ? 26.759 32.255 54.004 1.00 162.78 124 GLY C C 1
ATOM 3398 O O . GLY C 2 124 ? 26.846 33.111 54.887 1.00 162.78 124 GLY C O 1
ATOM 3399 N N . GLN C 2 125 ? 26.541 30.968 54.261 1.00 200.00 125 GLN C N 1
ATOM 3400 C CA . GLN C 2 125 ? 26.385 30.479 55.627 1.00 200.00 125 GLN C CA 1
ATOM 3401 C C . GLN C 2 125 ? 27.516 29.548 56.059 1.00 200.00 125 GLN C C 1
ATOM 3402 O O . GLN C 2 125 ? 27.966 29.609 57.206 1.00 200.00 125 GLN C O 1
ATOM 3408 N N . GLY C 2 126 ? 27.971 28.685 55.153 1.00 199.66 126 GLY C N 1
ATOM 3409 C CA . GLY C 2 126 ? 29.056 27.779 55.498 1.00 199.66 126 GLY C CA 1
ATOM 3410 C C . GLY C 2 126 ? 29.116 26.435 54.785 1.00 199.66 126 GLY C C 1
ATOM 3411 O O . GLY C 2 126 ? 28.407 25.500 55.166 1.00 199.66 126 GLY C O 1
ATOM 3412 N N . PRO C 2 127 ? 29.958 26.303 53.745 1.00 195.78 127 PRO C N 1
ATOM 3413 C CA . PRO C 2 127 ? 30.831 27.370 53.235 1.00 195.78 127 PRO C CA 1
ATOM 3414 C C . PRO C 2 127 ? 30.040 28.366 52.389 1.00 195.78 127 PRO C C 1
ATOM 3415 O O . PRO C 2 127 ? 29.147 27.976 51.636 1.00 195.78 127 PRO C O 1
ATOM 3419 N N . ALA C 2 128 ? 30.374 29.647 52.521 1.00 200.00 128 ALA C N 1
ATOM 3420 C CA . ALA C 2 128 ? 29.698 30.707 51.777 1.00 200.00 128 ALA C CA 1
ATOM 3421 C C . ALA C 2 128 ? 29.375 30.277 50.347 1.00 200.00 128 ALA C C 1
ATOM 3422 O O . ALA C 2 128 ? 30.087 29.464 49.756 1.00 200.00 128 ALA C O 1
ATOM 3424 N N . ALA C 2 129 ? 28.298 30.828 49.797 1.00 167.48 129 ALA C N 1
ATOM 3425 C CA . ALA C 2 129 ? 27.878 30.489 48.443 1.00 167.48 129 ALA C CA 1
ATOM 3426 C C . ALA C 2 129 ? 28.344 31.510 47.409 1.00 167.48 129 ALA C C 1
ATOM 3427 O O . ALA C 2 129 ? 29.511 31.901 47.387 1.00 167.48 129 ALA C O 1
ATOM 3429 N N . ARG C 2 130 ? 27.416 31.936 46.556 1.00 200.00 130 ARG C N 1
ATOM 3430 C CA . ARG C 2 130 ? 27.697 32.894 45.490 1.00 200.00 130 ARG C CA 1
ATOM 3431 C C . ARG C 2 130 ? 27.708 34.337 45.985 1.00 200.00 130 ARG C C 1
ATOM 3432 O O . ARG C 2 130 ? 28.321 34.655 47.003 1.00 200.00 130 ARG C O 1
ATOM 3440 N N . THR C 2 131 ? 27.019 35.202 45.245 1.00 67.00 131 THR C N 1
ATOM 3441 C CA . THR C 2 131 ? 26.923 36.624 45.573 1.00 67.00 131 THR C CA 1
ATOM 3442 C C . THR C 2 131 ? 25.882 37.315 44.686 1.00 67.00 131 THR C C 1
ATOM 3443 O O . THR C 2 131 ? 25.961 37.288 43.451 1.00 67.00 131 THR C O 1
ATOM 3447 N N . ILE C 2 132 ? 24.910 37.943 45.340 1.00 92.29 132 ILE C N 1
ATOM 3448 C CA . ILE C 2 132 ? 23.813 38.614 44.660 1.00 92.29 132 ILE C CA 1
ATOM 3449 C C . ILE C 2 132 ? 24.132 39.999 44.120 1.00 92.29 132 ILE C C 1
ATOM 3450 O O . ILE C 2 132 ? 24.952 40.723 44.671 1.00 92.29 132 ILE C O 1
ATOM 3455 N N . ARG C 2 133 ? 23.459 40.348 43.030 1.00 93.93 133 ARG C N 1
ATOM 3456 C CA . ARG C 2 133 ? 23.623 41.628 42.353 1.00 93.93 133 ARG C CA 1
ATOM 3457 C C . ARG C 2 133 ? 22.234 42.243 42.198 1.00 93.93 133 ARG C C 1
ATOM 3458 O O . ARG C 2 133 ? 21.235 41.520 42.166 1.00 93.93 133 ARG C O 1
ATOM 3466 N N . LEU C 2 134 ? 22.168 43.570 42.107 1.00 100.32 134 LEU C N 1
ATOM 3467 C CA . LEU C 2 134 ? 20.892 44.268 41.959 1.00 100.32 134 LEU C CA 1
ATOM 3468 C C . LEU C 2 134 ? 20.783 44.979 40.612 1.00 100.32 134 LEU C C 1
ATOM 3469 O O . LEU C 2 134 ? 20.847 44.340 39.567 1.00 100.32 134 LEU C O 1
ATOM 3474 N N . GLU C 2 135 ? 20.613 46.296 40.634 1.00 118.49 135 GLU C N 1
ATOM 3475 C CA . GLU C 2 135 ? 20.501 47.064 39.395 1.00 118.49 135 GLU C CA 1
ATOM 3476 C C . GLU C 2 135 ? 20.247 48.547 39.683 1.00 118.49 135 GLU C C 1
ATOM 3477 O O . GLU C 2 135 ? 19.352 49.167 39.097 1.00 118.49 135 GLU C O 1
ATOM 3483 N N . LEU C 2 136 ? 21.049 49.105 40.589 1.00 97.52 136 LEU C N 1
ATOM 3484 C CA . LEU C 2 136 ? 20.939 50.504 40.978 1.00 97.52 136 LEU C CA 1
ATOM 3485 C C . LEU C 2 136 ? 21.123 51.343 39.737 1.00 97.52 136 LEU C C 1
ATOM 3486 O O . LEU C 2 136 ? 22.030 51.100 38.943 1.00 97.52 136 LEU C O 1
ATOM 3491 N N . PRO C 2 137 ? 20.259 52.343 39.549 1.00 134.85 137 PRO C N 1
ATOM 3492 C CA . PRO C 2 137 ? 20.359 53.212 38.376 1.00 134.85 137 PRO C CA 1
ATOM 3493 C C . PRO C 2 137 ? 21.643 54.047 38.356 1.00 134.85 137 PRO C C 1
ATOM 3494 O O . PRO C 2 137 ? 22.439 54.012 39.298 1.00 134.85 137 PRO C O 1
ATOM 3498 N N . ARG C 2 138 ? 21.841 54.777 37.261 1.00 154.14 138 ARG C N 1
ATOM 3499 C CA . ARG C 2 138 ? 23.005 55.640 37.093 1.00 154.14 138 ARG C CA 1
ATOM 3500 C C . ARG C 2 138 ? 22.712 56.949 37.821 1.00 154.14 138 ARG C C 1
ATOM 3501 O O . ARG C 2 138 ? 21.731 57.635 37.519 1.00 154.14 138 ARG C O 1
ATOM 3509 N N . PHE C 2 139 ? 23.563 57.282 38.788 1.00 199.77 139 PHE C N 1
ATOM 3510 C CA . PHE C 2 139 ? 23.381 58.487 39.592 1.00 199.77 139 PHE C CA 1
ATOM 3511 C C . PHE C 2 139 ? 24.689 59.177 39.984 1.00 199.77 139 PHE C C 1
ATOM 3512 O O . PHE C 2 139 ? 25.776 58.623 39.815 1.00 199.77 139 PHE C O 1
ATOM 3520 N N . THR C 2 140 ? 24.566 60.394 40.510 1.00 188.66 140 THR C N 1
ATOM 3521 C CA . THR C 2 140 ? 25.718 61.179 40.947 1.00 188.66 140 THR C CA 1
ATOM 3522 C C . THR C 2 140 ? 25.711 61.222 42.473 1.00 188.66 140 THR C C 1
ATOM 3523 O O . THR C 2 140 ? 24.693 61.536 43.090 1.00 188.66 140 THR C O 1
ATOM 3527 N N . LEU C 2 141 ? 26.849 60.909 43.079 1.00 127.27 141 LEU C N 1
ATOM 3528 C CA . LEU C 2 141 ? 26.940 60.874 44.530 1.00 127.27 141 LEU C CA 1
ATOM 3529 C C . LEU C 2 141 ? 27.749 62.007 45.138 1.00 127.27 141 LEU C C 1
ATOM 3530 O O . LEU C 2 141 ? 28.874 62.282 44.719 1.00 127.27 141 LEU C O 1
ATOM 3535 N N . ILE C 2 142 ? 27.165 62.656 46.140 1.00 101.35 142 ILE C N 1
ATOM 3536 C CA . ILE C 2 142 ? 27.836 63.731 46.852 1.00 101.35 142 ILE C CA 1
ATOM 3537 C C . ILE C 2 142 ? 27.982 63.261 48.300 1.00 101.35 142 ILE C C 1
ATOM 3538 O O . ILE C 2 142 ? 26.989 63.040 48.997 1.00 101.35 142 ILE C O 1
ATOM 3543 N N . GLY C 2 143 ? 29.228 63.080 48.727 1.00 61.09 143 GLY C N 1
ATOM 3544 C CA . GLY C 2 143 ? 29.513 62.646 50.085 1.00 61.09 143 GLY C CA 1
ATOM 3545 C C . GLY C 2 143 ? 30.451 63.639 50.750 1.00 61.09 143 GLY C C 1
ATOM 3546 O O . GLY C 2 143 ? 31.669 63.553 50.615 1.00 61.09 143 GLY C O 1
ATOM 3547 N N . ALA C 2 144 ? 29.868 64.590 51.471 1.00 105.66 144 ALA C N 1
ATOM 3548 C CA . ALA C 2 144 ? 30.628 65.630 52.150 1.00 105.66 144 ALA C CA 1
ATOM 3549 C C . ALA C 2 144 ? 31.058 65.201 53.539 1.00 105.66 144 ALA C C 1
ATOM 3550 O O . ALA C 2 144 ? 30.389 64.392 54.179 1.00 105.66 144 ALA C O 1
ATOM 3552 N N . THR C 2 145 ? 32.176 65.754 54.002 1.00 145.63 145 THR C N 1
ATOM 3553 C CA . THR C 2 145 ? 32.700 65.437 55.326 1.00 145.63 145 THR C CA 1
ATOM 3554 C C . THR C 2 145 ? 33.057 66.705 56.093 1.00 145.63 145 THR C C 1
ATOM 3555 O O . THR C 2 145 ? 33.709 67.604 55.564 1.00 145.63 145 THR C O 1
ATOM 3559 N N . THR C 2 146 ? 32.624 66.765 57.346 1.00 200.00 146 THR C N 1
ATOM 3560 C CA . THR C 2 146 ? 32.886 67.918 58.195 1.00 200.00 146 THR C CA 1
ATOM 3561 C C . THR C 2 146 ? 34.298 67.884 58.775 1.00 200.00 146 THR C C 1
ATOM 3562 O O . THR C 2 146 ? 34.831 68.910 59.195 1.00 200.00 146 THR C O 1
ATOM 3566 N N . ARG C 2 147 ? 34.898 66.700 58.796 1.00 111.86 147 ARG C N 1
ATOM 3567 C CA . ARG C 2 147 ? 36.252 66.525 59.316 1.00 111.86 147 ARG C CA 1
ATOM 3568 C C . ARG C 2 147 ? 36.909 65.340 58.601 1.00 111.86 147 ARG C C 1
ATOM 3569 O O . ARG C 2 147 ? 37.039 64.251 59.158 1.00 111.86 147 ARG C O 1
ATOM 3577 N N . PRO C 2 148 ? 37.326 65.548 57.343 1.00 96.22 148 PRO C N 1
ATOM 3578 C CA . PRO C 2 148 ? 37.970 64.542 56.489 1.00 96.22 148 PRO C CA 1
ATOM 3579 C C . PRO C 2 148 ? 39.292 64.005 57.014 1.00 96.22 148 PRO C C 1
ATOM 3580 O O . PRO C 2 148 ? 39.456 62.796 57.175 1.00 96.22 148 PRO C O 1
ATOM 3584 N N . GLY C 2 149 ? 40.232 64.915 57.262 1.00 164.93 149 GLY C N 1
ATOM 3585 C CA . GLY C 2 149 ? 41.542 64.531 57.761 1.00 164.93 149 GLY C CA 1
ATOM 3586 C C . GLY C 2 149 ? 41.934 63.123 57.360 1.00 164.93 149 GLY C C 1
ATOM 3587 O O . GLY C 2 149 ? 42.407 62.891 56.246 1.00 164.93 149 GLY C O 1
ATOM 3588 N N . LEU C 2 150 ? 41.732 62.182 58.278 1.00 177.50 150 LEU C N 1
ATOM 3589 C CA . LEU C 2 150 ? 42.046 60.779 58.040 1.00 177.50 150 LEU C CA 1
ATOM 3590 C C . LEU C 2 150 ? 40.901 59.936 58.592 1.00 177.50 150 LEU C C 1
ATOM 3591 O O . LEU C 2 150 ? 41.087 59.117 59.493 1.00 177.50 150 LEU C O 1
ATOM 3596 N N . ILE C 2 151 ? 39.705 60.166 58.063 1.00 115.35 151 ILE C N 1
ATOM 3597 C CA . ILE C 2 151 ? 38.535 59.409 58.486 1.00 115.35 151 ILE C CA 1
ATOM 3598 C C . ILE C 2 151 ? 37.716 59.019 57.254 1.00 115.35 151 ILE C C 1
ATOM 3599 O O . ILE C 2 151 ? 36.742 58.271 57.350 1.00 115.35 151 ILE C O 1
ATOM 3604 N N . THR C 2 152 ? 38.121 59.535 56.095 1.00 193.25 152 THR C N 1
ATOM 3605 C CA . THR C 2 152 ? 37.463 59.212 54.831 1.00 193.25 152 THR C CA 1
ATOM 3606 C C . THR C 2 152 ? 38.332 58.130 54.185 1.00 193.25 152 THR C C 1
ATOM 3607 O O . THR C 2 152 ? 39.090 58.395 53.252 1.00 193.25 152 THR C O 1
ATOM 3611 N N . ALA C 2 153 ? 38.213 56.918 54.723 1.00 200.00 153 ALA C N 1
ATOM 3612 C CA . ALA C 2 153 ? 38.955 55.727 54.298 1.00 200.00 153 ALA C CA 1
ATOM 3613 C C . ALA C 2 153 ? 39.310 55.628 52.807 1.00 200.00 153 ALA C C 1
ATOM 3614 O O . ALA C 2 153 ? 38.904 56.474 52.008 1.00 200.00 153 ALA C O 1
ATOM 3616 N N . PRO C 2 154 ? 40.082 54.586 52.415 1.00 196.37 154 PRO C N 1
ATOM 3617 C CA . PRO C 2 154 ? 40.489 54.381 51.018 1.00 196.37 154 PRO C CA 1
ATOM 3618 C C . PRO C 2 154 ? 39.367 54.621 50.011 1.00 196.37 154 PRO C C 1
ATOM 3619 O O . PRO C 2 154 ? 39.604 54.673 48.804 1.00 196.37 154 PRO C O 1
ATOM 3623 N N . LEU C 2 155 ? 38.148 54.766 50.522 1.00 200.00 155 LEU C N 1
ATOM 3624 C CA . LEU C 2 155 ? 36.980 55.014 49.691 1.00 200.00 155 LEU C CA 1
ATOM 3625 C C . LEU C 2 155 ? 37.176 56.327 48.938 1.00 200.00 155 LEU C C 1
ATOM 3626 O O . LEU C 2 155 ? 36.373 56.682 48.077 1.00 200.00 155 LEU C O 1
ATOM 3631 N N . LEU C 2 156 ? 38.249 57.046 49.266 1.00 99.60 156 LEU C N 1
ATOM 3632 C CA . LEU C 2 156 ? 38.540 58.308 48.598 1.00 99.60 156 LEU C CA 1
ATOM 3633 C C . LEU C 2 156 ? 38.831 57.960 47.150 1.00 99.60 156 LEU C C 1
ATOM 3634 O O . LEU C 2 156 ? 38.641 58.773 46.245 1.00 99.60 156 LEU C O 1
ATOM 3639 N N . SER C 2 157 ? 39.299 56.732 46.952 1.00 200.00 157 SER C N 1
ATOM 3640 C CA . SER C 2 157 ? 39.629 56.226 45.629 1.00 200.00 157 SER C CA 1
ATOM 3641 C C . SER C 2 157 ? 38.367 56.178 44.777 1.00 200.00 157 SER C C 1
ATOM 3642 O O . SER C 2 157 ? 38.296 56.806 43.719 1.00 200.00 157 SER C O 1
ATOM 3645 N N . ARG C 2 158 ? 37.373 55.431 45.250 1.00 191.22 158 ARG C N 1
ATOM 3646 C CA . ARG C 2 158 ? 36.107 55.293 44.540 1.00 191.22 158 ARG C CA 1
ATOM 3647 C C . ARG C 2 158 ? 35.470 56.639 44.214 1.00 191.22 158 ARG C C 1
ATOM 3648 O O . ARG C 2 158 ? 34.834 56.789 43.171 1.00 191.22 158 ARG C O 1
ATOM 3656 N N . PHE C 2 159 ? 35.629 57.615 45.106 1.00 95.88 159 PHE C N 1
ATOM 3657 C CA . PHE C 2 159 ? 35.068 58.938 44.862 1.00 95.88 159 PHE C CA 1
ATOM 3658 C C . PHE C 2 159 ? 35.773 59.526 43.647 1.00 95.88 159 PHE C C 1
ATOM 3659 O O . PHE C 2 159 ? 36.968 59.295 43.430 1.00 95.88 159 PHE C O 1
ATOM 3667 N N . GLY C 2 160 ? 35.026 60.272 42.845 1.00 108.67 160 GLY C N 1
ATOM 3668 C CA . GLY C 2 160 ? 35.611 60.873 41.667 1.00 108.67 160 GLY C CA 1
ATOM 3669 C C . GLY C 2 160 ? 36.571 61.996 42.009 1.00 108.67 160 GLY C C 1
ATOM 3670 O O . GLY C 2 160 ? 37.747 61.766 42.293 1.00 108.67 160 GLY C O 1
ATOM 3671 N N . ILE C 2 161 ? 36.054 63.217 42.000 1.00 200.00 161 ILE C N 1
ATOM 3672 C CA . ILE C 2 161 ? 36.846 64.408 42.276 1.00 200.00 161 ILE C CA 1
ATOM 3673 C C . ILE C 2 161 ? 36.789 64.895 43.725 1.00 200.00 161 ILE C C 1
ATOM 3674 O O . ILE C 2 161 ? 35.716 64.991 44.322 1.00 200.00 161 ILE C O 1
ATOM 3679 N N . VAL C 2 162 ? 37.961 65.208 44.276 1.00 127.72 162 VAL C N 1
ATOM 3680 C CA . VAL C 2 162 ? 38.086 65.671 45.658 1.00 127.72 162 VAL C CA 1
ATOM 3681 C C . VAL C 2 162 ? 38.482 67.148 45.746 1.00 127.72 162 VAL C C 1
ATOM 3682 O O . VAL C 2 162 ? 39.667 67.480 45.743 1.00 127.72 162 VAL C O 1
ATOM 3686 N N . GLU C 2 163 ? 37.490 68.030 45.829 1.00 174.84 163 GLU C N 1
ATOM 3687 C CA . GLU C 2 163 ? 37.755 69.462 45.926 1.00 174.84 163 GLU C CA 1
ATOM 3688 C C . GLU C 2 163 ? 37.414 69.986 47.321 1.00 174.84 163 GLU C C 1
ATOM 3689 O O . GLU C 2 163 ? 36.441 69.551 47.936 1.00 174.84 163 GLU C O 1
ATOM 3695 N N . HIS C 2 164 ? 38.220 70.920 47.815 1.00 113.78 164 HIS C N 1
ATOM 3696 C CA . HIS C 2 164 ? 38.016 71.489 49.143 1.00 113.78 164 HIS C CA 1
ATOM 3697 C C . HIS C 2 164 ? 37.050 72.673 49.165 1.00 113.78 164 HIS C C 1
ATOM 3698 O O . HIS C 2 164 ? 36.697 73.231 48.124 1.00 113.78 164 HIS C O 1
ATOM 3705 N N . LEU C 2 165 ? 36.640 73.046 50.373 1.00 84.69 165 LEU C N 1
ATOM 3706 C CA . LEU C 2 165 ? 35.741 74.172 50.601 1.00 84.69 165 LEU C CA 1
ATOM 3707 C C . LEU C 2 165 ? 36.265 74.952 51.807 1.00 84.69 165 LEU C C 1
ATOM 3708 O O . LEU C 2 165 ? 36.719 74.344 52.777 1.00 84.69 165 LEU C O 1
ATOM 3713 N N . GLU C 2 166 ? 36.223 76.285 51.742 1.00 200.00 166 GLU C N 1
ATOM 3714 C CA . GLU C 2 166 ? 36.709 77.134 52.840 1.00 200.00 166 GLU C CA 1
ATOM 3715 C C . GLU C 2 166 ? 35.675 78.215 53.202 1.00 200.00 166 GLU C C 1
ATOM 3716 O O . GLU C 2 166 ? 34.517 78.117 52.797 1.00 200.00 166 GLU C O 1
ATOM 3722 N N . TYR C 2 167 ? 36.091 79.243 53.947 1.00 111.13 167 TYR C N 1
ATOM 3723 C CA . TYR C 2 167 ? 35.179 80.319 54.374 1.00 111.13 167 TYR C CA 1
ATOM 3724 C C . TYR C 2 167 ? 34.910 81.380 53.316 1.00 111.13 167 TYR C C 1
ATOM 3725 O O . TYR C 2 167 ? 35.823 81.805 52.606 1.00 111.13 167 TYR C O 1
ATOM 3734 N N . TYR C 2 168 ? 33.655 81.824 53.235 1.00 69.72 168 TYR C N 1
ATOM 3735 C CA . TYR C 2 168 ? 33.267 82.793 52.224 1.00 69.72 168 TYR C CA 1
ATOM 3736 C C . TYR C 2 168 ? 33.175 84.245 52.643 1.00 69.72 168 TYR C C 1
ATOM 3737 O O . TYR C 2 168 ? 32.112 84.761 52.984 1.00 69.72 168 TYR C O 1
ATOM 3746 N N . THR C 2 169 ? 34.347 84.875 52.572 1.00 183.23 169 THR C N 1
ATOM 3747 C CA . THR C 2 169 ? 34.630 86.275 52.890 1.00 183.23 169 THR C CA 1
ATOM 3748 C C . THR C 2 169 ? 33.522 87.190 53.398 1.00 183.23 169 THR C C 1
ATOM 3749 O O . THR C 2 169 ? 32.360 87.071 53.004 1.00 183.23 169 THR C O 1
ATOM 3753 N N . PRO C 2 170 ? 33.890 88.147 54.273 1.00 63.09 170 PRO C N 1
ATOM 3754 C CA . PRO C 2 170 ? 32.946 89.110 54.853 1.00 63.09 170 PRO C CA 1
ATOM 3755 C C . PRO C 2 170 ? 32.069 89.667 53.745 1.00 63.09 170 PRO C C 1
ATOM 3756 O O . PRO C 2 170 ? 30.860 89.849 53.911 1.00 63.09 170 PRO C O 1
ATOM 3760 N N . GLU C 2 171 ? 32.709 89.925 52.611 1.00 171.61 171 GLU C N 1
ATOM 3761 C CA . GLU C 2 171 ? 32.036 90.455 51.443 1.00 171.61 171 GLU C CA 1
ATOM 3762 C C . GLU C 2 171 ? 30.982 89.466 50.969 1.00 171.61 171 GLU C C 1
ATOM 3763 O O . GLU C 2 171 ? 29.784 89.726 51.068 1.00 171.61 171 GLU C O 1
ATOM 3769 N N . GLU C 2 172 ? 31.441 88.324 50.468 1.00 136.54 172 GLU C N 1
ATOM 3770 C CA . GLU C 2 172 ? 30.547 87.299 49.954 1.00 136.54 172 GLU C CA 1
ATOM 3771 C C . GLU C 2 172 ? 29.363 86.957 50.859 1.00 136.54 172 GLU C C 1
ATOM 3772 O O . GLU C 2 172 ? 28.223 86.902 50.383 1.00 136.54 172 GLU C O 1
ATOM 3778 N N . LEU C 2 173 ? 29.614 86.739 52.151 1.00 69.89 173 LEU C N 1
ATOM 3779 C CA . LEU C 2 173 ? 28.525 86.406 53.070 1.00 69.89 173 LEU C CA 1
ATOM 3780 C C . LEU C 2 173 ? 27.633 87.599 53.299 1.00 69.89 173 LEU C C 1
ATOM 3781 O O . LEU C 2 173 ? 26.405 87.468 53.389 1.00 69.89 173 LEU C O 1
ATOM 3786 N N . ALA C 2 174 ? 28.270 88.763 53.389 1.00 69.46 174 ALA C N 1
ATOM 3787 C CA . ALA C 2 174 ? 27.563 90.015 53.587 1.00 69.46 174 ALA C CA 1
ATOM 3788 C C . ALA C 2 174 ? 26.725 90.206 52.337 1.00 69.46 174 ALA C C 1
ATOM 3789 O O . ALA C 2 174 ? 25.555 90.615 52.399 1.00 69.46 174 ALA C O 1
ATOM 3791 N N . GLN C 2 175 ? 27.350 89.890 51.205 1.00 99.63 175 GLN C N 1
ATOM 3792 C CA . GLN C 2 175 ? 26.714 89.972 49.902 1.00 99.63 175 GLN C CA 1
ATOM 3793 C C . GLN C 2 175 ? 25.421 89.190 49.965 1.00 99.63 175 GLN C C 1
ATOM 3794 O O . GLN C 2 175 ? 24.337 89.738 49.754 1.00 99.63 175 GLN C O 1
ATOM 3800 N N . GLY C 2 176 ? 25.541 87.899 50.246 1.00 77.80 176 GLY C N 1
ATOM 3801 C CA . GLY C 2 176 ? 24.348 87.094 50.351 1.00 77.80 176 GLY C CA 1
ATOM 3802 C C . GLY C 2 176 ? 23.337 87.840 51.204 1.00 77.80 176 GLY C C 1
ATOM 3803 O O . GLY C 2 176 ? 22.267 88.228 50.729 1.00 77.80 176 GLY C O 1
ATOM 3804 N N . VAL C 2 177 ? 23.692 88.062 52.464 1.00 79.96 177 VAL C N 1
ATOM 3805 C CA . VAL C 2 177 ? 22.816 88.760 53.390 1.00 79.96 177 VAL C CA 1
ATOM 3806 C C . VAL C 2 177 ? 21.947 89.811 52.716 1.00 79.96 177 VAL C C 1
ATOM 3807 O O . VAL C 2 177 ? 20.771 89.970 53.061 1.00 79.96 177 VAL C O 1
ATOM 3811 N N . MET C 2 178 ? 22.527 90.529 51.759 1.00 134.70 178 MET C N 1
ATOM 3812 C CA . MET C 2 178 ? 21.792 91.564 51.042 1.00 134.70 178 MET C CA 1
ATOM 3813 C C . MET C 2 178 ? 20.559 90.973 50.372 1.00 134.70 178 MET C C 1
ATOM 3814 O O . MET C 2 178 ? 19.430 91.370 50.659 1.00 134.70 178 MET C O 1
ATOM 3819 N N . ARG C 2 179 ? 20.777 90.017 49.477 1.00 163.81 179 ARG C N 1
ATOM 3820 C CA . ARG C 2 179 ? 19.670 89.387 48.776 1.00 163.81 179 ARG C CA 1
ATOM 3821 C C . ARG C 2 179 ? 18.718 88.811 49.823 1.00 163.81 179 ARG C C 1
ATOM 3822 O O . ARG C 2 179 ? 17.551 88.538 49.538 1.00 163.81 179 ARG C O 1
ATOM 3830 N N . ASP C 2 180 ? 19.226 88.649 51.042 1.00 145.16 180 ASP C N 1
ATOM 3831 C CA . ASP C 2 180 ? 18.433 88.114 52.142 1.00 145.16 180 ASP C CA 1
ATOM 3832 C C . ASP C 2 180 ? 17.667 89.245 52.811 1.00 145.16 180 ASP C C 1
ATOM 3833 O O . ASP C 2 180 ? 16.942 89.027 53.779 1.00 145.16 180 ASP C O 1
ATOM 3838 N N . ALA C 2 181 ? 17.846 90.458 52.300 1.00 158.69 181 ALA C N 1
ATOM 3839 C CA . ALA C 2 181 ? 17.159 91.623 52.841 1.00 158.69 181 ALA C CA 1
ATOM 3840 C C . ALA C 2 181 ? 15.787 91.706 52.195 1.00 158.69 181 ALA C C 1
ATOM 3841 O O . ALA C 2 181 ? 14.943 92.515 52.586 1.00 158.69 181 ALA C O 1
ATOM 3843 N N . ARG C 2 182 ? 15.582 90.858 51.194 1.00 177.37 182 ARG C N 1
ATOM 3844 C CA . ARG C 2 182 ? 14.324 90.801 50.469 1.00 177.37 182 ARG C CA 1
ATOM 3845 C C . ARG C 2 182 ? 13.631 89.509 50.894 1.00 177.37 182 ARG C C 1
ATOM 3846 O O . ARG C 2 182 ? 13.605 88.525 50.154 1.00 177.37 182 ARG C O 1
ATOM 3854 N N . LEU C 2 183 ? 13.086 89.523 52.106 1.00 184.93 183 LEU C N 1
ATOM 3855 C CA . LEU C 2 183 ? 12.403 88.364 52.668 1.00 184.93 183 LEU C CA 1
ATOM 3856 C C . LEU C 2 183 ? 10.940 88.667 52.976 1.00 184.93 183 LEU C C 1
ATOM 3857 O O . LEU C 2 183 ? 10.082 88.568 52.098 1.00 184.93 183 LEU C O 1
ATOM 3862 N N . LEU C 2 184 ? 10.659 89.034 54.224 1.00 163.65 184 LEU C N 1
ATOM 3863 C CA . LEU C 2 184 ? 9.294 89.345 54.629 1.00 163.65 184 LEU C CA 1
ATOM 3864 C C . LEU C 2 184 ? 9.154 90.529 55.590 1.00 163.65 184 LEU C C 1
ATOM 3865 O O . LEU C 2 184 ? 8.973 90.346 56.795 1.00 163.65 184 LEU C O 1
ATOM 3870 N N . GLY C 2 185 ? 9.243 91.740 55.046 1.00 161.99 185 GLY C N 1
ATOM 3871 C CA . GLY C 2 185 ? 9.084 92.937 55.854 1.00 161.99 185 GLY C CA 1
ATOM 3872 C C . GLY C 2 185 ? 10.303 93.492 56.568 1.00 161.99 185 GLY C C 1
ATOM 3873 O O . GLY C 2 185 ? 10.239 93.747 57.769 1.00 161.99 185 GLY C O 1
ATOM 3874 N N . VAL C 2 186 ? 11.403 93.696 55.845 1.00 107.07 186 VAL C N 1
ATOM 3875 C CA . VAL C 2 186 ? 12.617 94.243 56.448 1.00 107.07 186 VAL C CA 1
ATOM 3876 C C . VAL C 2 186 ? 13.635 94.727 55.411 1.00 107.07 186 VAL C C 1
ATOM 3877 O O . VAL C 2 186 ? 13.939 94.035 54.436 1.00 107.07 186 VAL C O 1
ATOM 3881 N N . ARG C 2 187 ? 14.150 95.932 55.637 1.00 89.91 187 ARG C N 1
ATOM 3882 C CA . ARG C 2 187 ? 15.140 96.545 54.752 1.00 89.91 187 ARG C CA 1
ATOM 3883 C C . ARG C 2 187 ? 16.401 96.858 55.531 1.00 89.91 187 ARG C C 1
ATOM 3884 O O . ARG C 2 187 ? 16.359 97.552 56.549 1.00 89.91 187 ARG C O 1
ATOM 3892 N N . ILE C 2 188 ? 17.521 96.337 55.053 1.00 72.27 188 ILE C N 1
ATOM 3893 C CA . ILE C 2 188 ? 18.793 96.585 55.710 1.00 72.27 188 ILE C CA 1
ATOM 3894 C C . ILE C 2 188 ? 19.712 97.224 54.704 1.00 72.27 188 ILE C C 1
ATOM 3895 O O . ILE C 2 188 ? 19.550 97.023 53.500 1.00 72.27 188 ILE C O 1
ATOM 3900 N N . THR C 2 189 ? 20.672 97.996 55.200 1.00 152.34 189 THR C N 1
ATOM 3901 C CA . THR C 2 189 ? 21.625 98.661 54.331 1.00 152.34 189 THR C CA 1
ATOM 3902 C C . THR C 2 189 ? 22.913 97.845 54.200 1.00 152.34 189 THR C C 1
ATOM 3903 O O . THR C 2 189 ? 23.193 96.961 55.017 1.00 152.34 189 THR C O 1
ATOM 3907 N N . GLU C 2 190 ? 23.683 98.148 53.156 1.00 99.24 190 GLU C N 1
ATOM 3908 C CA . GLU C 2 190 ? 24.921 97.438 52.856 1.00 99.24 190 GLU C CA 1
ATOM 3909 C C . GLU C 2 190 ? 25.970 97.519 53.946 1.00 99.24 190 GLU C C 1
ATOM 3910 O O . GLU C 2 190 ? 26.087 96.610 54.763 1.00 99.24 190 GLU C O 1
ATOM 3916 N N . GLU C 2 191 ? 26.745 98.597 53.942 1.00 123.30 191 GLU C N 1
ATOM 3917 C CA . GLU C 2 191 ? 27.791 98.789 54.937 1.00 123.30 191 GLU C CA 1
ATOM 3918 C C . GLU C 2 191 ? 27.377 98.166 56.262 1.00 123.30 191 GLU C C 1
ATOM 3919 O O . GLU C 2 191 ? 28.166 97.486 56.920 1.00 123.30 191 GLU C O 1
ATOM 3925 N N . ALA C 2 192 ? 26.124 98.390 56.637 1.00 69.43 192 ALA C N 1
ATOM 3926 C CA . ALA C 2 192 ? 25.591 97.843 57.876 1.00 69.43 192 ALA C CA 1
ATOM 3927 C C . ALA C 2 192 ? 25.728 96.355 57.745 1.00 69.43 192 ALA C C 1
ATOM 3928 O O . ALA C 2 192 ? 26.459 95.725 58.493 1.00 69.43 192 ALA C O 1
ATOM 3930 N N . ALA C 2 193 ? 25.012 95.808 56.769 1.00 194.52 193 ALA C N 1
ATOM 3931 C CA . ALA C 2 193 ? 25.043 94.387 56.492 1.00 194.52 193 ALA C CA 1
ATOM 3932 C C . ALA C 2 193 ? 26.491 93.898 56.490 1.00 194.52 193 ALA C C 1
ATOM 3933 O O . ALA C 2 193 ? 26.745 92.716 56.725 1.00 194.52 193 ALA C O 1
ATOM 3935 N N . LEU C 2 194 ? 27.440 94.797 56.223 1.00 61.94 194 LEU C N 1
ATOM 3936 C CA . LEU C 2 194 ? 28.844 94.399 56.243 1.00 61.94 194 LEU C CA 1
ATOM 3937 C C . LEU C 2 194 ? 29.163 94.007 57.667 1.00 61.94 194 LEU C C 1
ATOM 3938 O O . LEU C 2 194 ? 29.971 93.120 57.894 1.00 61.94 194 LEU C O 1
ATOM 3943 N N . GLU C 2 195 ? 28.522 94.672 58.624 1.00 103.93 195 GLU C N 1
ATOM 3944 C CA . GLU C 2 195 ? 28.719 94.364 60.040 1.00 103.93 195 GLU C CA 1
ATOM 3945 C C . GLU C 2 195 ? 28.455 92.870 60.193 1.00 103.93 195 GLU C C 1
ATOM 3946 O O . GLU C 2 195 ? 29.368 92.094 60.479 1.00 103.93 195 GLU C O 1
ATOM 3952 N N . ILE C 2 196 ? 27.194 92.488 60.001 1.00 73.72 196 ILE C N 1
ATOM 3953 C CA . ILE C 2 196 ? 26.764 91.094 60.056 1.00 73.72 196 ILE C CA 1
ATOM 3954 C C . ILE C 2 196 ? 27.818 90.248 59.345 1.00 73.72 196 ILE C C 1
ATOM 3955 O O . ILE C 2 196 ? 28.390 89.326 59.921 1.00 73.72 196 ILE C O 1
ATOM 3960 N N . GLY C 2 197 ? 28.069 90.585 58.087 1.00 55.25 197 GLY C N 1
ATOM 3961 C CA . GLY C 2 197 ? 29.059 89.880 57.298 1.00 55.25 197 GLY C CA 1
ATOM 3962 C C . GLY C 2 197 ? 30.261 89.310 58.032 1.00 55.25 197 GLY C C 1
ATOM 3963 O O . GLY C 2 197 ? 30.580 88.135 57.850 1.00 55.25 197 GLY C O 1
ATOM 3964 N N . ARG C 2 198 ? 30.931 90.106 58.861 1.00 106.99 198 ARG C N 1
ATOM 3965 C CA . ARG C 2 198 ? 32.111 89.607 59.559 1.00 106.99 198 ARG C CA 1
ATOM 3966 C C . ARG C 2 198 ? 31.847 88.962 60.914 1.00 106.99 198 ARG C C 1
ATOM 3967 O O . ARG C 2 198 ? 32.776 88.652 61.653 1.00 106.99 198 ARG C O 1
ATOM 3975 N N . ARG C 2 199 ? 30.583 88.755 61.250 1.00 199.54 199 ARG C N 1
ATOM 3976 C CA . ARG C 2 199 ? 30.271 88.096 62.508 1.00 199.54 199 ARG C CA 1
ATOM 3977 C C . ARG C 2 199 ? 29.784 86.689 62.178 1.00 199.54 199 ARG C C 1
ATOM 3978 O O . ARG C 2 199 ? 29.526 85.875 63.067 1.00 199.54 199 ARG C O 1
ATOM 3986 N N . SER C 2 200 ? 29.675 86.420 60.877 1.00 54.74 200 SER C N 1
ATOM 3987 C CA . SER C 2 200 ? 29.260 85.115 60.367 1.00 54.74 200 SER C CA 1
ATOM 3988 C C . SER C 2 200 ? 30.576 84.557 59.868 1.00 54.74 200 SER C C 1
ATOM 3989 O O . SER C 2 200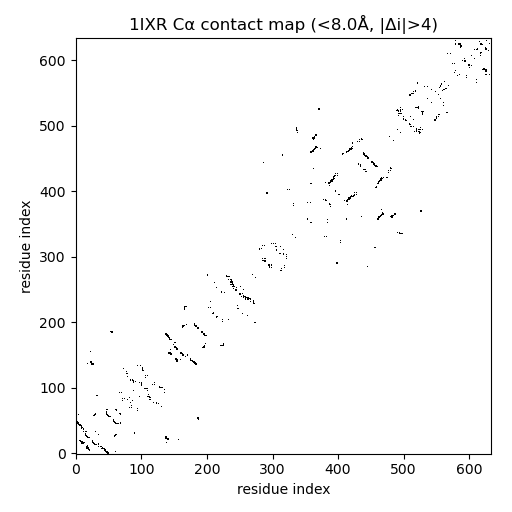 ? 30.864 84.598 58.688 1.00 54.74 200 SER C O 1
ATOM 3992 N N . ARG C 2 201 ? 31.361 84.063 60.819 1.00 68.58 201 ARG C N 1
ATOM 3993 C CA . ARG C 2 201 ? 32.685 83.471 60.633 1.00 68.58 201 ARG C CA 1
ATOM 3994 C C . ARG C 2 201 ? 32.869 82.718 59.316 1.00 68.58 201 ARG C C 1
ATOM 3995 O O . ARG C 2 201 ? 33.050 81.495 59.304 1.00 68.58 201 ARG C O 1
ATOM 4003 N N . GLY C 2 202 ? 32.850 83.460 58.211 1.00 109.23 202 GLY C N 1
ATOM 4004 C CA . GLY C 2 202 ? 33.000 82.861 56.892 1.00 109.23 202 GLY C CA 1
ATOM 4005 C C . GLY C 2 202 ? 32.056 81.696 56.704 1.00 109.23 202 GLY C C 1
ATOM 4006 O O . GLY C 2 202 ? 32.456 80.668 56.179 1.00 109.23 202 GLY C O 1
ATOM 4007 N N . THR C 2 203 ? 30.801 81.873 57.121 1.00 40.07 203 THR C N 1
ATOM 4008 C CA . THR C 2 203 ? 29.783 80.826 57.047 1.00 40.07 203 THR C CA 1
ATOM 4009 C C . THR C 2 203 ? 28.335 81.340 56.876 1.00 40.07 203 THR C C 1
ATOM 4010 O O . THR C 2 203 ? 27.824 82.088 57.706 1.00 40.07 203 THR C O 1
ATOM 4014 N N . MET C 2 204 ? 27.672 80.919 55.803 1.00 58.74 204 MET C N 1
ATOM 4015 C CA . MET C 2 204 ? 26.296 81.338 55.551 1.00 58.74 204 MET C CA 1
ATOM 4016 C C . MET C 2 204 ? 25.416 80.917 56.718 1.00 58.74 204 MET C C 1
ATOM 4017 O O . MET C 2 204 ? 24.483 81.622 57.094 1.00 58.74 204 MET C O 1
ATOM 4022 N N . ARG C 2 205 ? 25.711 79.747 57.275 1.00 106.60 205 ARG C N 1
ATOM 4023 C CA . ARG C 2 205 ? 24.947 79.211 58.394 1.00 106.60 205 ARG C CA 1
ATOM 4024 C C . ARG C 2 205 ? 24.913 80.266 59.489 1.00 106.60 205 ARG C C 1
ATOM 4025 O O . ARG C 2 205 ? 23.852 80.800 59.817 1.00 106.60 205 ARG C O 1
ATOM 4033 N N . VAL C 2 206 ? 26.082 80.585 60.036 1.00 98.66 206 VAL C N 1
ATOM 4034 C CA . VAL C 2 206 ? 26.176 81.591 61.085 1.00 98.66 206 VAL C CA 1
ATOM 4035 C C . VAL C 2 206 ? 25.889 82.943 60.476 1.00 98.66 206 VAL C C 1
ATOM 4036 O O . VAL C 2 206 ? 26.024 83.967 61.136 1.00 98.66 206 VAL C O 1
ATOM 4040 N N . ALA C 2 207 ? 25.505 82.943 59.206 1.00 60.89 207 ALA C N 1
ATOM 4041 C CA . ALA C 2 207 ? 25.209 84.187 58.514 1.00 60.89 207 ALA C CA 1
ATOM 4042 C C . ALA C 2 207 ? 23.724 84.536 58.494 1.00 60.89 207 ALA C C 1
ATOM 4043 O O . ALA C 2 207 ? 23.318 85.513 57.886 1.00 60.89 207 ALA C O 1
ATOM 4045 N N . LYS C 2 208 ? 22.899 83.754 59.163 1.00 87.98 208 LYS C N 1
ATOM 4046 C CA . LYS C 2 208 ? 21.488 84.071 59.152 1.00 87.98 208 LYS C CA 1
ATOM 4047 C C . LYS C 2 208 ? 20.938 83.823 60.546 1.00 87.98 208 LYS C C 1
ATOM 4048 O O . LYS C 2 208 ? 19.865 84.313 60.904 1.00 87.98 208 LYS C O 1
ATOM 4054 N N . ARG C 2 209 ? 21.702 83.067 61.329 1.00 128.29 209 ARG C N 1
ATOM 4055 C CA . ARG C 2 209 ? 21.327 82.735 62.695 1.00 128.29 209 ARG C CA 1
ATOM 4056 C C . ARG C 2 209 ? 20.904 83.995 63.427 1.00 128.29 209 ARG C C 1
ATOM 4057 O O . ARG C 2 209 ? 19.811 84.063 63.992 1.00 128.29 209 ARG C O 1
ATOM 4065 N N . LEU C 2 210 ? 21.790 84.988 63.392 1.00 81.56 210 LEU C N 1
ATOM 4066 C CA . LEU C 2 210 ? 21.606 86.281 64.050 1.00 81.56 210 LEU C CA 1
ATOM 4067 C C . LEU C 2 210 ? 20.190 86.871 63.989 1.00 81.56 210 LEU C C 1
ATOM 4068 O O . LEU C 2 210 ? 19.627 87.312 64.998 1.00 81.56 210 LEU C O 1
ATOM 4073 N N . PHE C 2 211 ? 19.623 86.854 62.790 1.00 121.16 211 PHE C N 1
ATOM 4074 C CA . PHE C 2 211 ? 18.314 87.430 62.517 1.00 121.16 211 PHE C CA 1
ATOM 4075 C C . PHE C 2 211 ? 17.145 86.486 62.705 1.00 121.16 211 PHE C C 1
ATOM 4076 O O . PHE C 2 211 ? 16.095 86.883 63.205 1.00 121.16 211 PHE C O 1
ATOM 4084 N N . ARG C 2 212 ? 17.321 85.235 62.309 1.00 133.69 212 ARG C N 1
ATOM 4085 C CA . ARG C 2 212 ? 16.252 84.261 62.452 1.00 133.69 212 ARG C CA 1
ATOM 4086 C C . ARG C 2 212 ? 15.556 84.350 63.812 1.00 133.69 212 ARG C C 1
ATOM 4087 O O . ARG C 2 212 ? 14.328 84.272 63.895 1.00 133.69 212 ARG C O 1
ATOM 4095 N N . ARG C 2 213 ? 16.336 84.531 64.873 1.00 188.04 213 ARG C N 1
ATOM 4096 C CA . ARG C 2 213 ? 15.769 84.659 66.212 1.00 188.04 213 ARG C CA 1
ATOM 4097 C C . ARG C 2 213 ? 15.286 86.099 66.404 1.00 188.04 213 ARG C C 1
ATOM 4098 O O . ARG C 2 213 ? 14.316 86.348 67.124 1.00 188.04 213 ARG C O 1
ATOM 4106 N N . VAL C 2 214 ? 15.971 87.036 65.748 1.00 167.83 214 VAL C N 1
ATOM 4107 C CA . VAL C 2 214 ? 15.628 88.459 65.819 1.00 167.83 214 VAL C CA 1
ATOM 4108 C C . VAL C 2 214 ? 14.138 88.647 65.548 1.00 167.83 214 VAL C C 1
ATOM 4109 O O . VAL C 2 214 ? 13.494 89.531 66.121 1.00 167.83 214 VAL C O 1
ATOM 4113 N N . ARG C 2 215 ? 13.608 87.801 64.669 1.00 135.45 215 ARG C N 1
ATOM 4114 C CA . ARG C 2 215 ? 12.204 87.848 64.298 1.00 135.45 215 ARG C CA 1
ATOM 4115 C C . ARG C 2 215 ? 11.287 88.007 65.506 1.00 135.45 215 ARG C C 1
ATOM 4116 O O . ARG C 2 215 ? 10.709 89.078 65.717 1.00 135.45 215 ARG C O 1
ATOM 4124 N N . ASP C 2 216 ? 11.159 86.949 66.303 1.00 176.86 216 ASP C N 1
ATOM 4125 C CA . ASP C 2 216 ? 10.296 86.999 67.478 1.00 176.86 216 ASP C CA 1
ATOM 4126 C C . ASP C 2 216 ? 10.968 87.660 68.676 1.00 176.86 216 ASP C C 1
ATOM 4127 O O . ASP C 2 216 ? 11.267 87.009 69.678 1.00 176.86 216 ASP C O 1
ATOM 4132 N N . PHE C 2 217 ? 11.197 88.964 68.558 1.00 168.58 217 PHE C N 1
ATOM 4133 C CA . PHE C 2 217 ? 11.824 89.752 69.612 1.00 168.58 217 PHE C CA 1
ATOM 4134 C C . PHE C 2 217 ? 11.095 91.094 69.716 1.00 168.58 217 PHE C C 1
ATOM 4135 O O . PHE C 2 217 ? 10.778 91.719 68.702 1.00 168.58 217 PHE C O 1
ATOM 4143 N N . ALA C 2 218 ? 10.839 91.532 70.946 1.00 200.00 218 ALA C N 1
ATOM 4144 C CA . ALA C 2 218 ? 10.132 92.786 71.204 1.00 200.00 218 ALA C CA 1
ATOM 4145 C C . ALA C 2 218 ? 10.716 94.031 70.532 1.00 200.00 218 ALA C C 1
ATOM 4146 O O . ALA C 2 218 ? 10.366 94.358 69.397 1.00 200.00 218 ALA C O 1
ATOM 4148 N N . GLN C 2 219 ? 11.597 94.722 71.251 1.00 200.00 219 GLN C N 1
ATOM 4149 C CA . GLN C 2 219 ? 12.226 95.952 70.773 1.00 200.00 219 GLN C CA 1
ATOM 4150 C C . GLN C 2 219 ? 13.099 95.821 69.526 1.00 200.00 219 GLN C C 1
ATOM 4151 O O . GLN C 2 219 ? 14.252 96.255 69.531 1.00 200.00 219 GLN C O 1
ATOM 4157 N N . VAL C 2 220 ? 12.562 95.228 68.466 1.00 200.00 220 VAL C N 1
ATOM 4158 C CA . VAL C 2 220 ? 13.241 95.090 67.184 1.00 200.00 220 VAL C CA 1
ATOM 4159 C C . VAL C 2 220 ? 12.245 95.122 66.023 1.00 200.00 220 VAL C C 1
ATOM 4160 O O . VAL C 2 220 ? 12.587 95.352 64.869 1.00 200.00 220 VAL C O 1
ATOM 4164 N N . ALA C 2 221 ? 10.975 94.838 66.360 1.00 200.00 221 ALA C N 1
ATOM 4165 C CA . ALA C 2 221 ? 9.927 94.898 65.349 1.00 200.00 221 ALA C CA 1
ATOM 4166 C C . ALA C 2 221 ? 9.374 96.318 65.210 1.00 200.00 221 ALA C C 1
ATOM 4167 O O . ALA C 2 221 ? 8.783 96.696 64.207 1.00 200.00 221 ALA C O 1
ATOM 4169 N N . GLY C 2 222 ? 9.542 97.099 66.296 1.00 200.00 222 GLY C N 1
ATOM 4170 C CA . GLY C 2 222 ? 9.087 98.485 66.269 1.00 200.00 222 GLY C CA 1
ATOM 4171 C C . GLY C 2 222 ? 10.034 99.359 65.447 1.00 200.00 222 GLY C C 1
ATOM 4172 O O . GLY C 2 222 ? 9.645 100.329 64.810 1.00 200.00 222 GLY C O 1
ATOM 4173 N N . GLU C 2 223 ? 11.332 99.003 65.520 1.00 183.86 223 GLU C N 1
ATOM 4174 C CA . GLU C 2 223 ? 12.319 99.698 64.704 1.00 183.86 223 GLU C CA 1
ATOM 4175 C C . GLU C 2 223 ? 12.815 98.805 63.564 1.00 183.86 223 GLU C C 1
ATOM 4176 O O . GLU C 2 223 ? 13.958 98.861 63.133 1.00 183.86 223 GLU C O 1
ATOM 4182 N N . GLU C 2 224 ? 11.904 97.930 63.102 1.00 178.77 224 GLU C N 1
ATOM 4183 C CA . GLU C 2 224 ? 12.243 97.032 62.003 1.00 178.77 224 GLU C CA 1
ATOM 4184 C C . GLU C 2 224 ? 13.521 97.457 61.274 1.00 178.77 224 GLU C C 1
ATOM 4185 O O . GLU C 2 224 ? 14.500 96.728 61.191 1.00 178.77 224 GLU C O 1
ATOM 4191 N N . VAL C 2 225 ? 13.474 98.671 60.692 1.00 200.00 225 VAL C N 1
ATOM 4192 C CA . VAL C 2 225 ? 14.591 99.121 59.867 1.00 200.00 225 VAL C CA 1
ATOM 4193 C C . VAL C 2 225 ? 15.951 98.757 60.468 1.00 200.00 225 VAL C C 1
ATOM 4194 O O . VAL C 2 225 ? 16.123 98.618 61.673 1.00 200.00 225 VAL C O 1
ATOM 4198 N N . ILE C 2 226 ? 16.933 98.570 59.564 1.00 164.45 226 ILE C N 1
ATOM 4199 C CA . ILE C 2 226 ? 18.276 98.212 60.010 1.00 164.45 226 ILE C CA 1
ATOM 4200 C C . ILE C 2 226 ? 19.350 98.732 59.047 1.00 164.45 226 ILE C C 1
ATOM 4201 O O . ILE C 2 226 ? 19.568 98.195 57.967 1.00 164.45 226 ILE C O 1
ATOM 4206 N N . THR C 2 227 ? 19.969 99.759 59.625 1.00 129.96 227 THR C N 1
ATOM 4207 C CA . THR C 2 227 ? 21.086 100.449 59.006 1.00 129.96 227 THR C CA 1
ATOM 4208 C C . THR C 2 227 ? 22.311 100.267 59.878 1.00 129.96 227 THR C C 1
ATOM 4209 O O . THR C 2 227 ? 22.205 99.743 60.981 1.00 129.96 227 THR C O 1
ATOM 4213 N N . ARG C 2 228 ? 23.467 100.723 59.400 1.00 78.48 228 ARG C N 1
ATOM 4214 C CA . ARG C 2 228 ? 24.686 100.540 60.176 1.00 78.48 228 ARG C CA 1
ATOM 4215 C C . ARG C 2 228 ? 24.627 101.022 61.618 1.00 78.48 228 ARG C C 1
ATOM 4216 O O . ARG C 2 228 ? 25.618 100.935 62.344 1.00 78.48 228 ARG C O 1
ATOM 4224 N N . GLU C 2 229 ? 23.485 101.553 62.036 1.00 70.49 229 GLU C N 1
ATOM 4225 C CA . GLU C 2 229 ? 23.377 101.984 63.410 1.00 70.49 229 GLU C CA 1
ATOM 4226 C C . GLU C 2 229 ? 22.813 100.790 64.162 1.00 70.49 229 GLU C C 1
ATOM 4227 O O . GLU C 2 229 ? 23.449 100.308 65.091 1.00 70.49 229 GLU C O 1
ATOM 4233 N N . ARG C 2 230 ? 21.647 100.291 63.743 1.00 121.65 230 ARG C N 1
ATOM 4234 C CA . ARG C 2 230 ? 21.027 99.129 64.393 1.00 121.65 230 ARG C CA 1
ATOM 4235 C C . ARG C 2 230 ? 21.867 97.889 64.100 1.00 121.65 230 ARG C C 1
ATOM 4236 O O . ARG C 2 230 ? 21.984 96.984 64.935 1.00 121.65 230 ARG C O 1
ATOM 4244 N N . ALA C 2 231 ? 22.446 97.868 62.901 1.00 111.15 231 ALA C N 1
ATOM 4245 C CA . ALA C 2 231 ? 23.294 96.772 62.445 1.00 111.15 231 ALA C CA 1
ATOM 4246 C C . ALA C 2 231 ? 24.297 96.384 63.517 1.00 111.15 231 ALA C C 1
ATOM 4247 O O . ALA C 2 231 ? 24.386 95.220 63.902 1.00 111.15 231 ALA C O 1
ATOM 4249 N N . LEU C 2 232 ? 25.055 97.367 63.991 1.00 200.00 232 LEU C N 1
ATOM 4250 C CA . LEU C 2 232 ? 26.052 97.131 65.023 1.00 200.00 232 LEU C CA 1
ATOM 4251 C C . LEU C 2 232 ? 25.463 97.434 66.401 1.00 200.00 232 LEU C C 1
ATOM 4252 O O . LEU C 2 232 ? 26.118 97.237 67.424 1.00 200.00 232 LEU C O 1
ATOM 4257 N N . GLU C 2 233 ? 24.215 97.895 66.425 1.00 109.95 233 GLU C N 1
ATOM 4258 C CA . GLU C 2 233 ? 23.563 98.218 67.688 1.00 109.95 233 GLU C CA 1
ATOM 4259 C C . GLU C 2 233 ? 22.912 96.991 68.306 1.00 109.95 233 GLU C C 1
ATOM 4260 O O . GLU C 2 233 ? 23.463 96.412 69.242 1.00 109.95 233 GLU C O 1
ATOM 4266 N N . ALA C 2 234 ? 21.751 96.590 67.788 1.00 148.77 234 ALA C N 1
ATOM 4267 C CA . ALA C 2 234 ? 21.056 95.414 68.314 1.00 148.77 234 ALA C CA 1
ATOM 4268 C C . ALA C 2 234 ? 21.867 94.160 67.990 1.00 148.77 234 ALA C C 1
ATOM 4269 O O . ALA C 2 234 ? 21.342 93.041 67.970 1.00 148.77 234 ALA C O 1
ATOM 4271 N N . LEU C 2 235 ? 23.158 94.379 67.742 1.00 72.27 235 LEU C N 1
ATOM 4272 C CA . LEU C 2 235 ? 24.126 93.336 67.418 1.00 72.27 235 LEU C CA 1
ATOM 4273 C C . LEU C 2 235 ? 25.160 93.296 68.529 1.00 72.27 235 LEU C C 1
ATOM 4274 O O . LEU C 2 235 ? 25.563 92.228 68.994 1.00 72.27 235 LEU C O 1
ATOM 4279 N N . ALA C 2 236 ? 25.595 94.480 68.938 1.00 112.03 236 ALA C N 1
ATOM 4280 C CA . ALA C 2 236 ? 26.562 94.596 70.010 1.00 112.03 236 ALA C CA 1
ATOM 4281 C C . ALA C 2 236 ? 25.733 94.719 71.278 1.00 112.03 236 ALA C C 1
ATOM 4282 O O . ALA C 2 236 ? 26.240 94.586 72.393 1.00 112.03 236 ALA C O 1
ATOM 4284 N N . ALA C 2 237 ? 24.440 94.951 71.088 1.00 148.98 237 ALA C N 1
ATOM 4285 C CA . ALA C 2 237 ? 23.523 95.103 72.203 1.00 148.98 237 ALA C CA 1
ATOM 4286 C C . ALA C 2 237 ? 22.979 93.769 72.692 1.00 148.98 237 ALA C C 1
ATOM 4287 O O . ALA C 2 237 ? 23.700 92.978 73.303 1.00 148.98 237 ALA C O 1
ATOM 4289 N N . LEU C 2 238 ? 21.705 93.518 72.415 1.00 67.31 238 LEU C N 1
ATOM 4290 C CA . LEU C 2 238 ? 21.075 92.291 72.861 1.00 67.31 238 LEU C CA 1
ATOM 4291 C C . LEU C 2 238 ? 21.268 91.154 71.857 1.00 67.31 238 LEU C C 1
ATOM 4292 O O . LEU C 2 238 ? 20.951 89.996 72.158 1.00 67.31 238 LEU C O 1
ATOM 4297 N N . GLY C 2 239 ? 21.787 91.484 70.668 1.00 86.85 239 GLY C N 1
ATOM 4298 C CA . GLY C 2 239 ? 22.086 90.467 69.663 1.00 86.85 239 GLY C CA 1
ATOM 4299 C C . GLY C 2 239 ? 23.218 89.724 70.346 1.00 86.85 239 GLY C C 1
ATOM 4300 O O . GLY C 2 239 ? 23.857 88.809 69.834 1.00 86.85 239 GLY C O 1
ATOM 4301 N N . LEU C 2 240 ? 23.433 90.217 71.556 1.00 53.08 240 LEU C N 1
ATOM 4302 C CA . LEU C 2 240 ? 24.378 89.784 72.545 1.00 53.08 240 LEU C CA 1
ATOM 4303 C C . LEU C 2 240 ? 25.731 89.309 72.135 1.00 53.08 240 LEU C C 1
ATOM 4304 O O . LEU C 2 240 ? 26.085 88.203 72.475 1.00 53.08 240 LEU C O 1
ATOM 4309 N N . ASP C 2 241 ? 26.502 90.141 71.439 1.00 63.82 241 ASP C N 1
ATOM 4310 C CA . ASP C 2 241 ? 27.867 89.770 71.062 1.00 63.82 241 ASP C CA 1
ATOM 4311 C C . ASP C 2 241 ? 28.530 90.815 70.224 1.00 63.82 241 ASP C C 1
ATOM 4312 O O . ASP C 2 241 ? 27.896 91.462 69.402 1.00 63.82 241 ASP C O 1
ATOM 4317 N N . GLU C 2 242 ? 29.825 90.960 70.416 1.00 100.89 242 GLU C N 1
ATOM 4318 C CA . GLU C 2 242 ? 30.563 91.928 69.640 1.00 100.89 242 GLU C CA 1
ATOM 4319 C C . GLU C 2 242 ? 30.946 91.307 68.301 1.00 100.89 242 GLU C C 1
ATOM 4320 O O . GLU C 2 242 ? 30.079 90.839 67.556 1.00 100.89 242 GLU C O 1
ATOM 4326 N N . LEU C 2 243 ? 32.238 91.309 67.996 1.00 106.15 243 LEU C N 1
ATOM 4327 C CA . LEU C 2 243 ? 32.747 90.743 66.755 1.00 106.15 243 LEU C CA 1
ATOM 4328 C C . LEU C 2 243 ? 32.611 89.240 66.804 1.00 106.15 243 LEU C C 1
ATOM 4329 O O . LEU C 2 243 ? 33.522 88.553 67.257 1.00 106.15 243 LEU C O 1
ATOM 4334 N N . GLY C 2 244 ? 31.488 88.723 66.327 1.00 89.39 244 GLY C N 1
ATOM 4335 C CA . GLY C 2 244 ? 31.290 87.289 66.366 1.00 89.39 244 GLY C CA 1
ATOM 4336 C C . GLY C 2 244 ? 31.236 86.802 67.803 1.00 89.39 244 GLY C C 1
ATOM 4337 O O . GLY C 2 244 ? 30.137 86.673 68.352 1.00 89.39 244 GLY C O 1
ATOM 4338 N N . LEU C 2 245 ? 32.408 86.544 68.403 1.00 46.35 245 LEU C N 1
ATOM 4339 C CA . LEU C 2 245 ? 32.512 86.066 69.782 1.00 46.35 245 LEU C CA 1
ATOM 4340 C C . LEU C 2 245 ? 31.261 86.464 70.529 1.00 46.35 245 LEU C C 1
ATOM 4341 O O . LEU C 2 245 ? 30.962 87.661 70.643 1.00 46.35 245 LEU C O 1
ATOM 4346 N N . GLU C 2 246 ? 30.520 85.472 71.024 1.00 80.28 246 GLU C N 1
ATOM 4347 C CA . GLU C 2 246 ? 29.300 85.746 71.766 1.00 80.28 246 GLU C CA 1
ATOM 4348 C C . GLU C 2 246 ? 29.189 84.978 73.090 1.00 80.28 246 GLU C C 1
ATOM 4349 O O . GLU C 2 246 ? 29.737 83.882 73.247 1.00 80.28 246 GLU C O 1
ATOM 4355 N N . LYS C 2 247 ? 28.459 85.596 74.026 1.00 69.54 247 LYS C N 1
ATOM 4356 C CA . LYS C 2 247 ? 28.237 85.118 75.392 1.00 69.54 247 LYS C CA 1
ATOM 4357 C C . LYS C 2 247 ? 29.069 83.925 75.809 1.00 69.54 247 LYS C C 1
ATOM 4358 O O . LYS C 2 247 ? 30.101 84.064 76.472 1.00 69.54 247 LYS C O 1
ATOM 4364 N N . ARG C 2 248 ? 28.602 82.749 75.412 1.00 58.52 248 ARG C N 1
ATOM 4365 C CA . ARG C 2 248 ? 29.259 81.510 75.749 1.00 58.52 248 ARG C CA 1
ATOM 4366 C C . ARG C 2 248 ? 30.759 81.562 75.428 1.00 58.52 248 ARG C C 1
ATOM 4367 O O . ARG C 2 248 ? 31.585 80.976 76.139 1.00 58.52 248 ARG C O 1
ATOM 4375 N N . ASP C 2 249 ? 31.106 82.282 74.366 1.00 58.73 249 ASP C N 1
ATOM 4376 C CA . ASP C 2 249 ? 32.487 82.412 73.950 1.00 58.73 249 ASP C CA 1
ATOM 4377 C C . ASP C 2 249 ? 33.237 83.238 74.977 1.00 58.73 249 ASP C C 1
ATOM 4378 O O . ASP C 2 249 ? 34.308 82.839 75.475 1.00 58.73 249 ASP C O 1
ATOM 4383 N N . ARG C 2 250 ? 32.657 84.389 75.305 1.00 56.14 250 ARG C N 1
ATOM 4384 C CA . ARG C 2 250 ? 33.231 85.293 76.298 1.00 56.14 250 ARG C CA 1
ATOM 4385 C C . ARG C 2 250 ? 33.389 84.438 77.559 1.00 56.14 250 ARG C C 1
ATOM 4386 O O . ARG C 2 250 ? 34.473 84.377 78.150 1.00 56.14 250 ARG C O 1
ATOM 4394 N N . GLU C 2 251 ? 32.304 83.753 77.942 1.00 35.68 251 GLU C N 1
ATOM 4395 C CA . GLU C 2 251 ? 32.322 82.910 79.129 1.00 35.68 251 GLU C CA 1
ATOM 4396 C C . GLU C 2 251 ? 33.515 81.994 79.017 1.00 35.68 251 GLU C C 1
ATOM 4397 O O . GLU C 2 251 ? 34.389 82.026 79.877 1.00 35.68 251 GLU C O 1
ATOM 4403 N N . ILE C 2 252 ? 33.585 81.201 77.954 1.00 27.37 252 ILE C N 1
ATOM 4404 C CA . ILE C 2 252 ? 34.722 80.298 77.801 1.00 27.37 252 ILE C CA 1
ATOM 4405 C C . ILE C 2 252 ? 36.007 81.021 78.204 1.00 27.37 252 ILE C C 1
ATOM 4406 O O . ILE C 2 252 ? 36.608 80.737 79.258 1.00 27.37 252 ILE C O 1
ATOM 4411 N N . LEU C 2 253 ? 36.408 81.965 77.356 1.00 37.76 253 LEU C N 1
ATOM 4412 C CA . LEU C 2 253 ? 37.611 82.766 77.579 1.00 37.76 253 LEU C CA 1
ATOM 4413 C C . LEU C 2 253 ? 37.696 83.200 79.027 1.00 37.76 253 LEU C C 1
ATOM 4414 O O . LEU C 2 253 ? 38.705 82.979 79.691 1.00 37.76 253 LEU C O 1
ATOM 4419 N N . GLU C 2 254 ? 36.617 83.828 79.490 1.00 52.93 254 GLU C N 1
ATOM 4420 C CA . GLU C 2 254 ? 36.525 84.302 80.854 1.00 52.93 254 GLU C CA 1
ATOM 4421 C C . GLU C 2 254 ? 37.044 83.190 81.748 1.00 52.93 254 GLU C C 1
ATOM 4422 O O . GLU C 2 254 ? 37.905 83.422 82.591 1.00 52.93 254 GLU C O 1
ATOM 4428 N N . VAL C 2 255 ? 36.559 81.969 81.564 1.00 34.70 255 VAL C N 1
ATOM 4429 C CA . VAL C 2 255 ? 37.053 80.906 82.416 1.00 34.70 255 VAL C CA 1
ATOM 4430 C C . VAL C 2 255 ? 38.447 80.490 82.034 1.00 34.70 255 VAL C C 1
ATOM 4431 O O . VAL C 2 255 ? 39.259 80.121 82.896 1.00 34.70 255 VAL C O 1
ATOM 4435 N N . LEU C 2 256 ? 38.716 80.528 80.731 1.00 36.52 256 LEU C N 1
ATOM 4436 C CA . LEU C 2 256 ? 40.023 80.129 80.228 1.00 36.52 256 LEU C CA 1
ATOM 4437 C C . LEU C 2 256 ? 41.070 81.046 80.802 1.00 36.52 256 LEU C C 1
ATOM 4438 O O . LEU C 2 256 ? 42.048 80.602 81.393 1.00 36.52 256 LEU C O 1
ATOM 4443 N N . ILE C 2 257 ? 40.818 82.335 80.651 1.00 25.16 257 ILE C N 1
ATOM 4444 C CA . ILE C 2 257 ? 41.710 83.369 81.124 1.00 25.16 257 ILE C CA 1
ATOM 4445 C C . ILE C 2 257 ? 41.605 83.686 82.633 1.00 25.16 257 ILE C C 1
ATOM 4446 O O . ILE C 2 257 ? 42.611 83.697 83.333 1.00 25.16 257 ILE C O 1
ATOM 4451 N N . LEU C 2 258 ? 40.404 83.925 83.149 1.00 40.98 258 LEU C N 1
ATOM 4452 C CA . LEU C 2 258 ? 40.278 84.263 84.564 1.00 40.98 258 LEU C CA 1
ATOM 4453 C C . LEU C 2 258 ? 40.637 83.145 85.515 1.00 40.98 258 LEU C C 1
ATOM 4454 O O . LEU C 2 258 ? 41.532 83.300 86.350 1.00 40.98 258 LEU C O 1
ATOM 4459 N N . ARG C 2 259 ? 39.939 82.021 85.389 1.00 55.15 259 ARG C N 1
ATOM 4460 C CA . ARG C 2 259 ? 40.170 80.867 86.261 1.00 55.15 259 ARG C CA 1
ATOM 4461 C C . ARG C 2 259 ? 41.511 80.206 86.149 1.00 55.15 259 ARG C C 1
ATOM 4462 O O . ARG C 2 259 ? 42.154 79.920 87.152 1.00 55.15 259 ARG C O 1
ATOM 4470 N N . PHE C 2 260 ? 41.891 79.913 84.913 1.00 50.41 260 PHE C N 1
ATOM 4471 C CA . PHE C 2 260 ? 43.142 79.245 84.639 1.00 50.41 260 PHE C CA 1
ATOM 4472 C C . PHE C 2 260 ? 44.302 80.175 84.295 1.00 50.41 260 PHE C C 1
ATOM 4473 O O . PHE C 2 260 ? 45.436 79.946 84.718 1.00 50.41 260 PHE C O 1
ATOM 4481 N N . GLY C 2 261 ? 44.007 81.228 83.537 1.00 52.80 261 GLY C N 1
ATOM 4482 C CA . GLY C 2 261 ? 45.026 82.182 83.128 1.00 52.80 261 GLY C CA 1
ATOM 4483 C C . GLY C 2 261 ? 45.165 82.122 81.619 1.00 52.80 261 GLY C C 1
ATOM 4484 O O . GLY C 2 261 ? 44.316 81.550 80.934 1.00 52.80 261 GLY C O 1
ATOM 4485 N N . GLY C 2 262 ? 46.209 82.733 81.079 1.00 156.39 262 GLY C N 1
ATOM 4486 C CA . GLY C 2 262 ? 46.403 82.657 79.644 1.00 156.39 262 GLY C CA 1
ATOM 4487 C C . GLY C 2 262 ? 47.080 81.319 79.467 1.00 156.39 262 GLY C C 1
ATOM 4488 O O . GLY C 2 262 ? 47.407 80.893 78.360 1.00 156.39 262 GLY C O 1
ATOM 4489 N N . GLY C 2 263 ? 47.268 80.660 80.609 1.00 104.82 263 GLY C N 1
ATOM 4490 C CA . GLY C 2 263 ? 47.926 79.371 80.669 1.00 104.82 263 GLY C CA 1
ATOM 4491 C C . GLY C 2 263 ? 47.172 78.260 79.985 1.00 104.82 263 GLY C C 1
ATOM 4492 O O . GLY C 2 263 ? 45.971 78.395 79.752 1.00 104.82 263 GLY C O 1
ATOM 4493 N N . PRO C 2 264 ? 47.862 77.147 79.651 1.00 46.14 264 PRO C N 1
ATOM 4494 C CA . PRO C 2 264 ? 47.284 75.981 78.983 1.00 46.14 264 PRO C CA 1
ATOM 4495 C C . PRO C 2 264 ? 46.494 75.088 79.928 1.00 46.14 264 PRO C C 1
ATOM 4496 O O . PRO C 2 264 ? 46.863 74.917 81.096 1.00 46.14 264 PRO C O 1
ATOM 4500 N N . VAL C 2 265 ? 45.401 74.525 79.425 1.00 34.73 265 VAL C N 1
ATOM 4501 C CA . VAL C 2 265 ? 44.569 73.654 80.244 1.00 34.73 265 VAL C CA 1
ATOM 4502 C C . VAL C 2 265 ? 44.411 72.221 79.686 1.00 34.73 265 VAL C C 1
ATOM 4503 O O . VAL C 2 265 ? 44.910 71.231 80.260 1.00 34.73 265 VAL C O 1
ATOM 4507 N N . GLY C 2 266 ? 43.700 72.127 78.567 1.00 49.93 266 GLY C N 1
ATOM 4508 C CA . GLY C 2 266 ? 43.450 70.839 77.960 1.00 49.93 266 GLY C CA 1
ATOM 4509 C C . GLY C 2 266 ? 41.969 70.534 78.035 1.00 49.93 266 GLY C C 1
ATOM 4510 O O . GLY C 2 266 ? 41.398 70.507 79.129 1.00 49.93 266 GLY C O 1
ATOM 4511 N N . LEU C 2 267 ? 41.356 70.334 76.868 1.00 55.44 267 LEU C N 1
ATOM 4512 C CA . LEU C 2 267 ? 39.940 70.029 76.758 1.00 55.44 267 LEU C CA 1
ATOM 4513 C C . LEU C 2 267 ? 39.507 69.315 78.011 1.00 55.44 267 LEU C C 1
ATOM 4514 O O . LEU C 2 267 ? 38.435 69.581 78.552 1.00 55.44 267 LEU C O 1
ATOM 4519 N N . ALA C 2 268 ? 40.369 68.407 78.462 1.00 86.68 268 ALA C N 1
ATOM 4520 C CA . ALA C 2 268 ? 40.137 67.623 79.665 1.00 86.68 268 ALA C CA 1
ATOM 4521 C C . ALA C 2 268 ? 39.444 68.463 80.727 1.00 86.68 268 ALA C C 1
ATOM 4522 O O . ALA C 2 268 ? 38.212 68.503 80.792 1.00 86.68 268 ALA C O 1
ATOM 4524 N N . THR C 2 269 ? 40.238 69.142 81.551 1.00 76.89 269 THR C N 1
ATOM 4525 C CA . THR C 2 269 ? 39.672 69.971 82.601 1.00 76.89 269 THR C CA 1
ATOM 4526 C C . THR C 2 269 ? 38.707 70.983 82.026 1.00 76.89 269 THR C C 1
ATOM 4527 O O . THR C 2 269 ? 37.496 70.835 82.144 1.00 76.89 269 THR C O 1
ATOM 4531 N N . LEU C 2 270 ? 39.257 72.008 81.392 1.00 18.66 270 LEU C N 1
ATOM 4532 C CA . LEU C 2 270 ? 38.437 73.077 80.838 1.00 18.66 270 LEU C CA 1
ATOM 4533 C C . LEU C 2 270 ? 37.012 72.708 80.384 1.00 18.66 270 LEU C C 1
ATOM 4534 O O . LEU C 2 270 ? 36.039 73.312 80.838 1.00 18.66 270 LEU C O 1
ATOM 4539 N N . ALA C 2 271 ? 36.870 71.732 79.502 1.00 37.98 271 ALA C N 1
ATOM 4540 C CA . ALA C 2 271 ? 35.537 71.359 79.042 1.00 37.98 271 ALA C CA 1
ATOM 4541 C C . ALA C 2 271 ? 34.591 71.104 80.221 1.00 37.98 271 ALA C C 1
ATOM 4542 O O . ALA C 2 271 ? 33.387 71.338 80.126 1.00 37.98 271 ALA C O 1
ATOM 4544 N N . THR C 2 272 ? 35.147 70.609 81.321 1.00 41.65 272 THR C N 1
ATOM 4545 C CA . THR C 2 272 ? 34.376 70.313 82.527 1.00 41.65 272 THR C CA 1
ATOM 4546 C C . THR C 2 272 ? 34.177 71.576 83.369 1.00 41.65 272 THR C C 1
ATOM 4547 O O . THR C 2 272 ? 33.088 71.824 83.872 1.00 41.65 272 THR C O 1
ATOM 4551 N N . ALA C 2 273 ? 35.239 72.361 83.518 1.00 45.09 273 ALA C N 1
ATOM 4552 C CA . ALA C 2 273 ? 35.193 73.596 84.291 1.00 45.09 273 ALA C CA 1
ATOM 4553 C C . ALA C 2 273 ? 34.300 74.574 83.576 1.00 45.09 273 ALA C C 1
ATOM 4554 O O . ALA C 2 273 ? 33.901 75.598 84.142 1.00 45.09 273 ALA C O 1
ATOM 4556 N N . LEU C 2 274 ? 34.024 74.268 82.311 1.00 23.14 274 LEU C N 1
ATOM 4557 C CA . LEU C 2 274 ? 33.136 75.078 81.495 1.00 23.14 274 LEU C CA 1
ATOM 4558 C C . LEU C 2 274 ? 31.800 74.357 81.519 1.00 23.14 274 LEU C C 1
ATOM 4559 O O . LEU C 2 274 ? 30.842 74.797 80.903 1.00 23.14 274 LEU C O 1
ATOM 4564 N N . SER C 2 275 ? 31.757 73.249 82.262 1.00 31.81 275 SER C N 1
ATOM 4565 C CA . SER C 2 275 ? 30.569 72.411 82.403 1.00 31.81 275 SER C CA 1
ATOM 4566 C C . SER C 2 275 ? 30.038 72.088 81.014 1.00 31.81 275 SER C C 1
ATOM 4567 O O . SER C 2 275 ? 28.843 72.243 80.755 1.00 31.81 275 SER C O 1
ATOM 4570 N N . GLU C 2 276 ? 30.928 71.595 80.146 1.00 28.81 276 GLU C N 1
ATOM 4571 C CA . GLU C 2 276 ? 30.607 71.320 78.747 1.00 28.81 276 GLU C CA 1
ATOM 4572 C C . GLU C 2 276 ? 31.133 69.976 78.208 1.00 28.81 276 GLU C C 1
ATOM 4573 O O . GLU C 2 276 ? 32.048 69.373 78.790 1.00 28.81 276 GLU C O 1
ATOM 4579 N N . ASP C 2 277 ? 30.551 69.528 77.085 1.00 55.34 277 ASP C N 1
ATOM 4580 C CA . ASP C 2 277 ? 30.944 68.274 76.395 1.00 55.34 277 ASP C CA 1
ATOM 4581 C C . ASP C 2 277 ? 32.278 68.469 75.682 1.00 55.34 277 ASP C C 1
ATOM 4582 O O . ASP C 2 277 ? 32.319 68.945 74.551 1.00 55.34 277 ASP C O 1
ATOM 4587 N N . PRO C 2 278 ? 33.374 68.032 76.299 1.00 53.34 278 PRO C N 1
ATOM 4588 C CA . PRO C 2 278 ? 34.699 68.200 75.687 1.00 53.34 278 PRO C CA 1
ATOM 4589 C C . PRO C 2 278 ? 34.674 68.150 74.163 1.00 53.34 278 PRO C C 1
ATOM 4590 O O . PRO C 2 278 ? 35.280 68.989 73.488 1.00 53.34 278 PRO C O 1
ATOM 4594 N N . GLY C 2 279 ? 33.964 67.175 73.618 1.00 54.89 279 GLY C N 1
ATOM 4595 C CA . GLY C 2 279 ? 33.890 67.091 72.177 1.00 54.89 279 GLY C CA 1
ATOM 4596 C C . GLY C 2 279 ? 33.185 68.326 71.671 1.00 54.89 279 GLY C C 1
ATOM 4597 O O . GLY C 2 279 ? 33.664 68.996 70.762 1.00 54.89 279 GLY C O 1
ATOM 4598 N N . THR C 2 280 ? 32.043 68.627 72.273 1.00 33.99 280 THR C N 1
ATOM 4599 C CA . THR C 2 280 ? 31.272 69.791 71.883 1.00 33.99 280 THR C CA 1
ATOM 4600 C C . THR C 2 280 ? 32.082 71.085 72.022 1.00 33.99 280 THR C C 1
ATOM 4601 O O . THR C 2 280 ? 31.797 72.078 71.337 1.00 33.99 280 THR C O 1
ATOM 4605 N N . LEU C 2 281 ? 33.082 71.079 72.905 1.00 48.31 281 LEU C N 1
ATOM 4606 C CA . LEU C 2 281 ? 33.895 72.272 73.079 1.00 48.31 281 LEU C CA 1
ATOM 4607 C C . LEU C 2 281 ? 34.736 72.436 71.842 1.00 48.31 281 LEU C C 1
ATOM 4608 O O . LEU C 2 281 ? 34.344 73.129 70.907 1.00 48.31 281 LEU C O 1
ATOM 4613 N N . GLU C 2 282 ? 35.885 71.766 71.830 1.00 62.99 282 GLU C N 1
ATOM 4614 C CA . GLU C 2 282 ? 36.821 71.829 70.704 1.00 62.99 282 GLU C CA 1
ATOM 4615 C C . GLU C 2 282 ? 36.158 71.713 69.325 1.00 62.99 282 GLU C C 1
ATOM 4616 O O . GLU C 2 282 ? 36.732 72.105 68.312 1.00 62.99 282 GLU C O 1
ATOM 4622 N N . GLU C 2 283 ? 34.934 71.203 69.305 1.00 38.95 283 GLU C N 1
ATOM 4623 C CA . GLU C 2 283 ? 34.199 71.048 68.065 1.00 38.95 283 GLU C CA 1
ATOM 4624 C C . GLU C 2 283 ? 33.187 72.142 67.714 1.00 38.95 283 GLU C C 1
ATOM 4625 O O . GLU C 2 283 ? 33.052 72.474 66.545 1.00 38.95 283 GLU C O 1
ATOM 4631 N N . VAL C 2 284 ? 32.464 72.705 68.676 1.00 70.61 284 VAL C N 1
ATOM 4632 C CA . VAL C 2 284 ? 31.499 73.732 68.286 1.00 70.61 284 VAL C CA 1
ATOM 4633 C C . VAL C 2 284 ? 31.698 75.118 68.885 1.00 70.61 284 VAL C C 1
ATOM 4634 O O . VAL C 2 284 ? 30.796 75.960 68.845 1.00 70.61 284 VAL C O 1
ATOM 4638 N N . HIS C 2 285 ? 32.883 75.360 69.429 1.00 46.70 285 HIS C N 1
ATOM 4639 C CA . HIS C 2 285 ? 33.189 76.638 70.026 1.00 46.70 285 HIS C CA 1
ATOM 4640 C C . HIS C 2 285 ? 34.635 76.900 69.751 1.00 46.70 285 HIS C C 1
ATOM 4641 O O . HIS C 2 285 ? 34.936 77.846 69.039 1.00 46.70 285 HIS C O 1
ATOM 4648 N N . GLU C 2 286 ? 35.530 76.061 70.279 1.00 42.98 286 GLU C N 1
ATOM 4649 C CA . GLU C 2 286 ? 36.970 76.244 70.049 1.00 42.98 286 GLU C CA 1
ATOM 4650 C C . GLU C 2 286 ? 37.323 76.686 68.616 1.00 42.98 286 GLU C C 1
ATOM 4651 O O . GLU C 2 286 ? 38.282 77.448 68.413 1.00 42.98 286 GLU C O 1
ATOM 4657 N N . PRO C 2 287 ? 36.562 76.207 67.600 1.00 80.31 287 PRO C N 1
ATOM 4658 C CA . PRO C 2 287 ? 36.793 76.562 66.196 1.00 80.31 287 PRO C CA 1
ATOM 4659 C C . PRO C 2 287 ? 37.054 78.051 65.948 1.00 80.31 287 PRO C C 1
ATOM 4660 O O . PRO C 2 287 ? 38.207 78.491 66.029 1.00 80.31 287 PRO C O 1
ATOM 4664 N N . TYR C 2 288 ? 35.996 78.825 65.664 1.00 77.64 288 TYR C N 1
ATOM 4665 C CA . TYR C 2 288 ? 36.164 80.261 65.387 1.00 77.64 288 TYR C CA 1
ATOM 4666 C C . TYR C 2 288 ? 37.180 80.897 66.289 1.00 77.64 288 TYR C C 1
ATOM 4667 O O . TYR C 2 288 ? 38.050 81.630 65.828 1.00 77.64 288 TYR C O 1
ATOM 4676 N N . LEU C 2 289 ? 37.044 80.640 67.580 1.00 42.03 289 LEU C N 1
ATOM 4677 C CA . LEU C 2 289 ? 37.989 81.191 68.512 1.00 42.03 289 LEU C CA 1
ATOM 4678 C C . LEU C 2 289 ? 39.350 81.127 67.827 1.00 42.03 289 LEU C C 1
ATOM 4679 O O . LEU C 2 289 ? 39.795 82.124 67.283 1.00 42.03 289 LEU C O 1
ATOM 4684 N N . ILE C 2 290 ? 39.989 79.962 67.805 1.00 71.66 290 ILE C N 1
ATOM 4685 C CA . ILE C 2 290 ? 41.301 79.831 67.164 1.00 71.66 290 ILE C CA 1
ATOM 4686 C C . ILE C 2 290 ? 41.458 80.630 65.858 1.00 71.66 290 ILE C C 1
ATOM 4687 O O . ILE C 2 290 ? 42.372 81.450 65.728 1.00 71.66 290 ILE C O 1
ATOM 4692 N N . ARG C 2 291 ? 40.575 80.383 64.892 1.00 78.94 291 ARG C N 1
ATOM 4693 C CA . ARG C 2 291 ? 40.621 81.089 63.606 1.00 78.94 291 ARG C CA 1
ATOM 4694 C C . ARG C 2 291 ? 40.231 82.558 63.767 1.00 78.94 291 ARG C C 1
ATOM 4695 O O . ARG C 2 291 ? 39.451 83.102 62.980 1.00 78.94 291 ARG C O 1
ATOM 4703 N N . GLN C 2 292 ? 40.784 83.191 64.795 1.00 45.46 292 GLN C N 1
ATOM 4704 C CA . GLN C 2 292 ? 40.514 84.593 65.081 1.00 45.46 292 GLN C CA 1
ATOM 4705 C C . GLN C 2 292 ? 41.320 85.047 66.303 1.00 45.46 292 GLN C C 1
ATOM 4706 O O . GLN C 2 292 ? 40.765 85.280 67.379 1.00 45.46 292 GLN C O 1
ATOM 4712 N N . GLY C 2 293 ? 42.634 85.164 66.109 1.00 195.84 293 GLY C N 1
ATOM 4713 C CA . GLY C 2 293 ? 43.543 85.585 67.164 1.00 195.84 293 GLY C CA 1
ATOM 4714 C C . GLY C 2 293 ? 42.942 85.553 68.554 1.00 195.84 293 GLY C C 1
ATOM 4715 O O . GLY C 2 293 ? 42.777 86.591 69.192 1.00 195.84 293 GLY C O 1
ATOM 4716 N N . LEU C 2 294 ? 42.617 84.355 69.024 1.00 67.88 294 LEU C N 1
ATOM 4717 C CA . LEU C 2 294 ? 42.008 84.178 70.340 1.00 67.88 294 LEU C CA 1
ATOM 4718 C C . LEU C 2 294 ? 42.470 82.913 71.044 1.00 67.88 294 LEU C C 1
ATOM 4719 O O . LEU C 2 294 ? 43.250 82.972 72.000 1.00 67.88 294 LEU C O 1
ATOM 4724 N N . LEU C 2 295 ? 41.983 81.773 70.550 1.00 73.94 295 LEU C N 1
ATOM 4725 C CA . LEU C 2 295 ? 42.305 80.467 71.118 1.00 73.94 295 LEU C CA 1
ATOM 4726 C C . LEU C 2 295 ? 43.455 79.736 70.426 1.00 73.94 295 LEU C C 1
ATOM 4727 O O . LEU C 2 295 ? 43.564 79.734 69.197 1.00 73.94 295 LEU C O 1
ATOM 4732 N N . LYS C 2 296 ? 44.312 79.119 71.236 1.00 102.94 296 LYS C N 1
ATOM 4733 C CA . LYS C 2 296 ? 45.457 78.377 70.728 1.00 102.94 296 LYS C CA 1
ATOM 4734 C C . LYS C 2 296 ? 45.615 76.988 71.350 1.00 102.94 296 LYS C C 1
ATOM 4735 O O . LYS C 2 296 ? 45.760 76.844 72.567 1.00 102.94 296 LYS C O 1
ATOM 4741 N N . ARG C 2 297 ? 45.595 75.971 70.491 1.00 74.28 297 ARG C N 1
ATOM 4742 C CA . ARG C 2 297 ? 45.752 74.594 70.915 1.00 74.28 297 ARG C CA 1
ATOM 4743 C C . ARG C 2 297 ? 47.231 74.240 71.015 1.00 74.28 297 ARG C C 1
ATOM 4744 O O . ARG C 2 297 ? 47.958 74.247 70.016 1.00 74.28 297 ARG C O 1
ATOM 4752 N N . THR C 2 298 ? 47.651 73.942 72.244 1.00 79.05 298 THR C N 1
ATOM 4753 C CA . THR C 2 298 ? 49.030 73.597 72.590 1.00 79.05 298 THR C CA 1
ATOM 4754 C C . THR C 2 298 ? 49.116 72.215 73.230 1.00 79.05 298 THR C C 1
ATOM 4755 O O . THR C 2 298 ? 48.247 71.831 74.004 1.00 79.05 298 THR C O 1
ATOM 4759 N N . PRO C 2 299 ? 50.180 71.455 72.919 1.00 77.55 299 PRO C N 1
ATOM 4760 C CA . PRO C 2 299 ? 50.399 70.110 73.460 1.00 77.55 299 PRO C CA 1
ATOM 4761 C C . PRO C 2 299 ? 50.335 70.118 74.981 1.00 77.55 299 PRO C C 1
ATOM 4762 O O . PRO C 2 299 ? 50.331 69.067 75.621 1.00 77.55 299 PRO C O 1
ATOM 4766 N N . ARG C 2 300 ? 50.298 71.318 75.553 1.00 60.27 300 ARG C N 1
ATOM 4767 C CA . ARG C 2 300 ? 50.222 71.475 76.996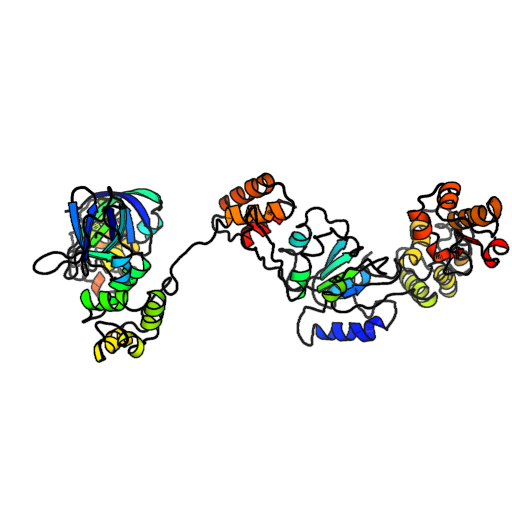 1.00 60.27 300 ARG C CA 1
ATOM 4768 C C . ARG C 2 300 ? 48.757 71.641 77.356 1.00 60.27 300 ARG C C 1
ATOM 4769 O O . ARG C 2 300 ? 48.339 71.332 78.468 1.00 60.27 300 ARG C O 1
ATOM 4777 N N . GLY C 2 301 ? 47.988 72.122 76.387 1.00 81.24 301 GLY C N 1
ATOM 4778 C CA . GLY C 2 301 ? 46.566 72.334 76.577 1.00 81.24 301 GLY C CA 1
ATOM 4779 C C . GLY C 2 301 ? 46.172 73.608 75.858 1.00 81.24 301 GLY C C 1
ATOM 4780 O O . GLY C 2 301 ? 47.012 74.193 75.181 1.00 81.24 301 GLY C O 1
ATOM 4781 N N . ARG C 2 302 ? 44.913 74.030 75.974 1.00 46.12 302 ARG C N 1
ATOM 4782 C CA . ARG C 2 302 ? 44.476 75.268 75.337 1.00 46.12 302 ARG C CA 1
ATOM 4783 C C . ARG C 2 302 ? 45.188 76.414 76.064 1.00 46.12 302 ARG C C 1
ATOM 4784 O O . ARG C 2 302 ? 45.766 76.199 77.125 1.00 46.12 302 ARG C O 1
ATOM 4792 N N . VAL C 2 303 ? 45.155 77.616 75.487 1.00 53.61 303 VAL C N 1
ATOM 4793 C CA . VAL C 2 303 ? 45.749 78.819 76.094 1.00 53.61 303 VAL C CA 1
ATOM 4794 C C . VAL C 2 303 ? 45.137 80.071 75.467 1.00 53.61 303 VAL C C 1
ATOM 4795 O O . VAL C 2 303 ? 44.679 80.051 74.319 1.00 53.61 303 VAL C O 1
ATOM 4799 N N . ALA C 2 304 ? 45.136 81.169 76.203 1.00 68.77 304 ALA C N 1
ATOM 4800 C CA . ALA C 2 304 ? 44.559 82.383 75.656 1.00 68.77 304 ALA C CA 1
ATOM 4801 C C . ALA C 2 304 ? 45.593 83.318 75.030 1.00 68.77 304 ALA C C 1
ATOM 4802 O O . ALA C 2 304 ? 46.557 83.737 75.686 1.00 68.77 304 ALA C O 1
ATOM 4804 N N . THR C 2 305 ? 45.394 83.647 73.757 1.00 87.91 305 THR C N 1
ATOM 4805 C CA . THR C 2 305 ? 46.303 84.559 73.088 1.00 87.91 305 THR C CA 1
ATOM 4806 C C . THR C 2 305 ? 46.027 85.932 73.696 1.00 87.91 305 THR C C 1
ATOM 4807 O O . THR C 2 305 ? 44.874 86.268 73.976 1.00 87.91 305 THR C O 1
ATOM 4811 N N . GLU C 2 306 ? 47.075 86.721 73.910 1.00 89.85 306 GLU C N 1
ATOM 4812 C CA . GLU C 2 306 ? 46.896 88.040 74.497 1.00 89.85 306 GLU C CA 1
ATOM 4813 C C . GLU C 2 306 ? 45.678 88.764 73.931 1.00 89.85 306 GLU C C 1
ATOM 4814 O O . GLU C 2 306 ? 44.828 89.237 74.679 1.00 89.85 306 GLU C O 1
ATOM 4820 N N . LEU C 2 307 ? 45.585 88.834 72.609 1.00 45.82 307 LEU C N 1
ATOM 4821 C CA . LEU C 2 307 ? 44.483 89.524 71.954 1.00 45.82 307 LEU C CA 1
ATOM 4822 C C . LEU C 2 307 ? 43.109 89.114 72.450 1.00 45.82 307 LEU C C 1
ATOM 4823 O O . LEU C 2 307 ? 42.084 89.627 71.965 1.00 45.82 307 LEU C O 1
ATOM 4828 N N . ALA C 2 308 ? 43.081 88.184 73.401 1.00 63.18 308 ALA C N 1
ATOM 4829 C CA . ALA C 2 308 ? 41.823 87.699 73.957 1.00 63.18 308 ALA C CA 1
ATOM 4830 C C . ALA C 2 308 ? 41.509 88.456 75.227 1.00 63.18 308 ALA C C 1
ATOM 4831 O O . ALA C 2 308 ? 40.434 89.049 75.362 1.00 63.18 308 ALA C O 1
ATOM 4833 N N . ARG C 2 309 ? 42.466 88.428 76.152 1.00 63.99 309 ARG C N 1
ATOM 4834 C CA . ARG C 2 309 ? 42.335 89.109 77.432 1.00 63.99 309 ARG C CA 1
ATOM 4835 C C . ARG C 2 309 ? 41.995 90.575 77.239 1.00 63.99 309 ARG C C 1
ATOM 4836 O O . ARG C 2 309 ? 40.874 90.993 77.525 1.00 63.99 309 ARG C O 1
ATOM 4844 N N . ARG C 2 310 ? 42.959 91.349 76.752 1.00 200.00 310 ARG C N 1
ATOM 4845 C CA . ARG C 2 310 ? 42.746 92.772 76.518 1.00 200.00 310 ARG C CA 1
ATOM 4846 C C . ARG C 2 310 ? 41.438 93.002 75.758 1.00 200.00 310 ARG C C 1
ATOM 4847 O O . ARG C 2 310 ? 40.761 94.012 75.963 1.00 200.00 310 ARG C O 1
ATOM 4855 N N . HIS C 2 311 ? 41.081 92.057 74.889 1.00 72.92 311 HIS C N 1
ATOM 4856 C CA . HIS C 2 311 ? 39.852 92.156 74.109 1.00 72.92 311 HIS C CA 1
ATOM 4857 C C . HIS C 2 311 ? 38.643 92.109 75.036 1.00 72.92 311 HIS C C 1
ATOM 4858 O O . HIS C 2 311 ? 37.634 92.774 74.777 1.00 72.92 311 HIS C O 1
ATOM 4865 N N . LEU C 2 312 ? 38.762 91.315 76.104 1.00 105.90 312 LEU C N 1
ATOM 4866 C CA . LEU C 2 312 ? 37.715 91.113 77.119 1.00 105.90 312 LEU C CA 1
ATOM 4867 C C . LEU C 2 312 ? 36.882 89.849 76.870 1.00 105.90 312 LEU C C 1
ATOM 4868 O O . LEU C 2 312 ? 37.143 89.161 75.859 1.00 105.90 312 LEU C O 1
#

CATH classification: 2.40.50.140 (+1 more: 1.10.150.20)